Protein AF-F4PNN8-F1 (afdb_monomer)

pLDDT: mean 72.55, std 18.14, range [31.88, 98.0]

Mean predicted aligned error: 16.91 Å

Foldseek 3Di:
DDLLAPFQEAEEEEAAFAQLCRVVLVVLLVVLLQVQQVDADPDKEKEFEAEDALVVQLVVLVVVVVVVDPDDDPDPPSVVSSVLSLVLVLVLSLVVLVVVPDPDDPPDDRPGDDRGGGPDMGIHHDDDPPDYRYHYYYYYDDNPQDPVSQVSVLVSCLVSQFFYAYEYSDDDLVVSQVSLVVVVVDPPVPPDPPPRDDSVNSVVSVVSGDGQCDVVPVQSNLRYDYDHVDDDDDDPNVVSVVVSVVNSVSRNDGGDDDPCPPPVVPVVVVVVVVVLVCVLLVVLVVLLVVVVVVVLVVVCVVVVPDDDPCSVVVNVVSVVVSVVLSVVLVVVVVVVVVVVVVDDDDDDDDDSVRPPSSVVSSVVSNVVCCVPVPD

Structure (mmCIF, N/CA/C/O backbone):
data_AF-F4PNN8-F1
#
_entry.id   AF-F4PNN8-F1
#
loop_
_atom_site.group_PDB
_atom_site.id
_atom_site.type_symbol
_atom_site.label_atom_id
_atom_site.label_alt_id
_atom_site.label_comp_id
_atom_site.label_asym_id
_atom_site.label_entity_id
_atom_site.label_seq_id
_atom_site.pdbx_PDB_ins_code
_atom_site.Cartn_x
_atom_site.Cartn_y
_atom_site.Cartn_z
_atom_site.occupancy
_atom_site.B_iso_or_equiv
_atom_site.auth_seq_id
_atom_site.auth_comp_id
_atom_site.auth_asym_id
_atom_site.auth_atom_id
_atom_site.pdbx_PDB_model_num
ATOM 1 N N . MET A 1 1 ? 23.815 -5.277 -16.162 1.00 48.72 1 MET A N 1
ATOM 2 C CA . MET A 1 1 ? 22.774 -5.802 -15.256 1.00 48.72 1 MET A CA 1
ATOM 3 C C . MET A 1 1 ? 21.435 -5.271 -15.741 1.00 48.72 1 MET A C 1
ATOM 5 O O . MET A 1 1 ? 21.363 -4.081 -15.979 1.00 48.72 1 MET A O 1
ATOM 9 N N . ASN A 1 2 ? 20.450 -6.125 -16.020 1.00 60.22 2 ASN A N 1
ATOM 10 C CA . ASN A 1 2 ? 19.106 -5.723 -16.466 1.00 60.22 2 ASN A CA 1
ATOM 11 C C . ASN A 1 2 ? 18.231 -5.515 -15.215 1.00 60.22 2 ASN A C 1
ATOM 13 O O . ASN A 1 2 ? 18.410 -6.247 -14.248 1.00 60.22 2 ASN A O 1
ATOM 17 N N . ILE A 1 3 ? 17.291 -4.564 -15.220 1.00 76.06 3 ILE A N 1
ATOM 18 C CA . ILE A 1 3 ? 16.321 -4.400 -14.118 1.00 76.06 3 ILE A CA 1
ATOM 19 C C . ILE A 1 3 ? 15.413 -5.620 -13.922 1.00 76.06 3 ILE A C 1
ATOM 21 O O . ILE A 1 3 ? 14.779 -5.727 -12.882 1.00 76.06 3 ILE A O 1
ATOM 25 N N . GLY A 1 4 ? 15.338 -6.525 -14.904 1.00 81.81 4 GLY A N 1
ATOM 26 C CA . GLY A 1 4 ? 14.741 -7.857 -14.760 1.00 81.81 4 GLY A CA 1
ATOM 27 C C . GLY A 1 4 ? 13.211 -7.896 -14.681 1.00 81.81 4 GLY A C 1
ATOM 28 O O . GLY A 1 4 ? 12.644 -8.983 -14.662 1.00 81.81 4 GLY A O 1
ATOM 29 N N . LEU A 1 5 ? 12.538 -6.742 -14.687 1.00 86.19 5 LEU A N 1
ATOM 30 C CA . LEU A 1 5 ? 11.079 -6.639 -14.624 1.00 86.19 5 LEU A CA 1
ATOM 31 C C . LEU A 1 5 ? 10.423 -7.069 -15.943 1.00 86.19 5 LEU A C 1
ATOM 33 O O . LEU A 1 5 ? 10.654 -6.474 -17.001 1.00 86.19 5 LEU A O 1
ATOM 37 N N . SER A 1 6 ? 9.566 -8.082 -15.864 1.00 86.50 6 SER A N 1
ATOM 38 C CA . SER A 1 6 ? 8.791 -8.604 -16.993 1.00 86.50 6 SER A CA 1
ATOM 39 C C . SER A 1 6 ? 7.562 -7.741 -17.290 1.00 86.50 6 SER A C 1
ATOM 41 O O . SER A 1 6 ? 7.372 -7.341 -18.439 1.00 86.50 6 SER A O 1
ATOM 43 N N . HIS A 1 7 ? 6.794 -7.365 -16.264 1.00 87.50 7 HIS A N 1
ATOM 44 C CA . HIS A 1 7 ? 5.623 -6.492 -16.379 1.00 87.50 7 HIS A CA 1
ATOM 45 C C . HIS A 1 7 ? 6.020 -5.048 -16.683 1.00 87.50 7 HIS A C 1
ATOM 47 O O . HIS A 1 7 ? 7.086 -4.590 -16.258 1.00 87.50 7 HIS A O 1
ATOM 53 N N . ASP A 1 8 ? 5.198 -4.331 -17.449 1.00 88.50 8 ASP A N 1
ATOM 54 C CA . ASP A 1 8 ? 5.416 -2.910 -17.742 1.00 88.50 8 ASP A CA 1
ATOM 55 C C . ASP A 1 8 ? 5.156 -2.047 -16.506 1.00 88.50 8 ASP A C 1
ATOM 57 O O . ASP A 1 8 ? 5.970 -1.175 -16.203 1.00 88.50 8 ASP A O 1
ATOM 61 N N . SER A 1 9 ? 4.137 -2.377 -15.716 1.00 92.06 9 SER A N 1
ATOM 62 C CA . SER A 1 9 ? 3.865 -1.756 -14.421 1.00 92.06 9 SER A CA 1
ATOM 63 C C . SER A 1 9 ? 3.985 -2.741 -13.263 1.00 92.06 9 SER A C 1
ATOM 65 O O . SER A 1 9 ? 3.587 -3.902 -13.353 1.00 92.06 9 SER A O 1
ATOM 67 N N . ASN A 1 10 ? 4.552 -2.264 -12.156 1.00 95.00 10 ASN A N 1
ATOM 68 C CA . ASN A 1 10 ? 4.831 -3.056 -10.963 1.00 95.00 10 ASN A CA 1
ATOM 69 C C . ASN A 1 10 ? 4.470 -2.258 -9.707 1.00 95.00 10 ASN A C 1
ATOM 71 O O . ASN A 1 10 ? 4.835 -1.085 -9.597 1.00 95.00 10 ASN A O 1
ATOM 75 N N . VAL A 1 11 ? 3.795 -2.890 -8.747 1.00 97.38 11 VAL A N 1
ATOM 76 C CA . VAL A 1 11 ? 3.382 -2.278 -7.476 1.00 97.38 11 VAL A CA 1
ATOM 77 C C . VAL A 1 11 ? 3.983 -3.039 -6.303 1.00 97.38 11 VAL A C 1
ATOM 79 O O . VAL A 1 11 ? 3.847 -4.257 -6.197 1.00 97.38 11 VAL A O 1
ATOM 82 N N . ILE A 1 12 ? 4.608 -2.306 -5.386 1.00 98.00 12 ILE A N 1
ATOM 83 C CA . ILE A 1 12 ? 5.164 -2.834 -4.143 1.00 98.00 12 ILE A CA 1
ATOM 84 C C . ILE A 1 12 ? 4.500 -2.143 -2.955 1.00 98.00 12 ILE A C 1
ATOM 86 O O . ILE A 1 12 ? 4.507 -0.915 -2.856 1.00 98.00 12 ILE A O 1
ATOM 90 N N . LEU A 1 13 ? 3.987 -2.938 -2.016 1.00 97.88 13 LEU A N 1
ATOM 91 C CA . LEU A 1 13 ? 3.540 -2.471 -0.704 1.00 97.88 13 LEU A CA 1
ATOM 92 C C . LEU A 1 13 ? 4.648 -2.686 0.325 1.00 97.88 13 LEU A C 1
ATOM 94 O O . LEU A 1 13 ? 5.106 -3.817 0.500 1.00 97.88 13 LEU A O 1
ATOM 98 N N . LEU A 1 14 ? 5.039 -1.647 1.059 1.00 95.75 14 LEU A N 1
ATOM 99 C CA . LEU A 1 14 ? 5.895 -1.817 2.233 1.00 95.75 14 LEU A CA 1
ATOM 100 C C . LEU A 1 14 ? 5.038 -2.083 3.467 1.00 95.75 14 LEU A C 1
ATOM 102 O O . LEU A 1 14 ? 4.414 -1.181 3.993 1.00 95.75 14 LEU A O 1
ATOM 106 N N . CYS A 1 15 ? 5.007 -3.312 3.965 1.00 95.31 15 CYS A N 1
ATOM 107 C CA . CYS A 1 15 ? 4.196 -3.695 5.118 1.00 95.31 15 CYS A CA 1
ATOM 108 C C . CYS A 1 15 ? 5.056 -3.807 6.383 1.00 95.31 15 CYS A C 1
ATOM 110 O O . CYS A 1 15 ? 6.141 -4.385 6.365 1.00 95.31 15 CYS A O 1
ATOM 112 N N . GLY A 1 16 ? 4.578 -3.275 7.507 1.00 92.94 16 GLY A N 1
ATOM 113 C CA . GLY A 1 16 ? 5.251 -3.419 8.798 1.00 92.94 16 GLY A CA 1
ATOM 114 C C . GLY A 1 16 ? 4.830 -2.361 9.809 1.00 92.94 16 GLY A C 1
ATOM 115 O O . GLY A 1 16 ? 4.223 -1.348 9.456 1.00 92.94 16 GLY A O 1
ATOM 116 N N . LEU A 1 17 ? 5.190 -2.577 11.072 1.00 91.00 17 LEU A N 1
ATOM 117 C CA . LEU A 1 17 ? 4.867 -1.656 12.163 1.00 91.00 17 LEU A CA 1
ATOM 118 C C . LEU A 1 17 ? 5.481 -0.256 11.960 1.00 91.00 17 LEU A C 1
ATOM 120 O O . LEU A 1 17 ? 6.455 -0.091 11.212 1.00 91.00 17 LEU A O 1
ATOM 124 N N . PRO A 1 18 ? 4.935 0.783 12.615 1.00 89.12 18 PRO A N 1
ATOM 125 C CA . PRO A 1 18 ? 5.589 2.084 12.682 1.00 89.12 18 PRO A CA 1
ATOM 126 C C . PRO A 1 18 ? 7.043 1.945 13.144 1.00 89.12 18 PRO A C 1
ATOM 128 O O . PRO A 1 18 ? 7.358 1.112 13.985 1.00 89.12 18 PRO A O 1
ATOM 131 N N . ALA A 1 19 ? 7.936 2.744 12.557 1.00 84.88 19 ALA A N 1
ATOM 132 C CA . ALA A 1 19 ? 9.379 2.693 12.811 1.00 84.88 19 ALA A CA 1
ATOM 133 C C . ALA A 1 19 ? 10.095 1.358 12.490 1.00 84.88 19 ALA A C 1
ATOM 135 O O . ALA A 1 19 ? 11.281 1.232 12.783 1.00 84.88 19 ALA A O 1
ATOM 136 N N . SER A 1 20 ? 9.462 0.416 11.777 1.00 88.31 20 SER A N 1
ATOM 137 C CA . SER A 1 20 ? 10.106 -0.855 11.396 1.00 88.31 20 SER A CA 1
ATOM 138 C C . SER A 1 20 ? 11.272 -0.722 10.402 1.00 88.31 20 SER A C 1
ATOM 140 O O . SER A 1 20 ? 12.109 -1.623 10.309 1.00 88.31 20 SER A O 1
ATOM 142 N N . GLY A 1 21 ? 11.348 0.400 9.673 1.00 86.12 21 GLY A N 1
ATOM 143 C CA . GLY A 1 21 ? 12.401 0.688 8.688 1.00 86.12 21 GLY A CA 1
ATOM 144 C C . GLY A 1 21 ? 11.932 0.823 7.234 1.00 86.12 21 GLY A C 1
ATOM 145 O O . GLY A 1 21 ? 12.779 0.975 6.361 1.00 86.12 21 GLY A O 1
ATOM 146 N N . LYS A 1 22 ? 10.616 0.817 6.973 1.00 90.19 22 LYS A N 1
ATOM 147 C CA . LYS A 1 22 ? 10.007 0.915 5.626 1.00 90.19 22 LYS A CA 1
ATOM 148 C C . LYS A 1 22 ? 10.583 2.031 4.756 1.00 90.19 22 LYS A C 1
ATOM 150 O O . LYS A 1 22 ? 11.267 1.754 3.776 1.00 90.19 22 LYS A O 1
ATOM 155 N N . SER A 1 23 ? 10.411 3.280 5.176 1.00 87.75 23 SER A N 1
ATOM 156 C CA . SER A 1 23 ? 10.869 4.448 4.415 1.00 87.75 23 SER A CA 1
ATOM 157 C C . SER A 1 23 ? 12.382 4.446 4.179 1.00 87.75 23 SER A C 1
ATOM 159 O O . SER A 1 23 ? 12.855 4.906 3.146 1.00 87.75 23 SER A O 1
ATOM 161 N N . ASN A 1 24 ? 13.167 3.895 5.116 1.00 87.69 24 ASN A N 1
ATOM 162 C CA . ASN A 1 24 ? 14.614 3.766 4.938 1.00 87.69 24 ASN A CA 1
ATOM 163 C C . ASN A 1 24 ? 14.952 2.748 3.840 1.00 87.69 24 ASN A C 1
ATOM 165 O O . ASN A 1 24 ? 15.763 3.042 2.968 1.00 87.69 24 ASN A O 1
ATOM 169 N N . LEU A 1 25 ? 14.286 1.588 3.842 1.00 89.19 25 LEU A N 1
ATOM 170 C CA . LEU A 1 25 ? 14.440 0.574 2.800 1.00 89.19 25 LEU A CA 1
ATOM 171 C C . LEU A 1 25 ? 14.062 1.124 1.418 1.00 89.19 25 LEU A C 1
ATOM 173 O O . LEU A 1 25 ? 14.810 0.922 0.465 1.00 89.19 25 LEU A O 1
ATOM 177 N N . CYS A 1 26 ? 12.950 1.862 1.317 1.00 89.31 26 CYS A N 1
ATOM 178 C CA . CYS A 1 26 ? 12.538 2.518 0.073 1.00 89.31 26 CYS A CA 1
ATOM 179 C C . CYS A 1 26 ? 13.614 3.472 -0.456 1.00 89.31 26 CYS A C 1
ATOM 181 O O . CYS A 1 26 ? 13.977 3.393 -1.627 1.00 89.31 26 CYS A O 1
ATOM 183 N N . LYS A 1 27 ? 14.169 4.333 0.405 1.00 88.56 27 LYS A N 1
ATOM 184 C CA . LYS A 1 27 ? 15.238 5.268 0.022 1.00 88.56 27 LYS A CA 1
ATOM 185 C C . LYS A 1 27 ? 16.488 4.536 -0.456 1.00 88.56 27 LYS A C 1
ATOM 187 O O . LYS A 1 27 ? 16.978 4.828 -1.543 1.00 88.56 27 LYS A O 1
ATOM 192 N N . THR A 1 28 ? 16.951 3.535 0.295 1.00 89.62 28 THR A N 1
ATOM 193 C CA . THR A 1 28 ? 18.106 2.713 -0.101 1.00 89.62 28 THR A CA 1
ATOM 194 C C . THR A 1 28 ? 17.871 2.005 -1.437 1.00 89.62 28 THR A C 1
ATOM 196 O O . THR A 1 28 ? 18.777 1.953 -2.269 1.00 89.62 28 THR A O 1
ATOM 199 N N . LEU A 1 29 ? 16.658 1.502 -1.677 1.00 89.75 29 LEU A N 1
ATOM 200 C CA . LEU A 1 29 ? 16.310 0.856 -2.938 1.00 89.75 29 LEU A CA 1
ATOM 201 C C . LEU A 1 29 ? 16.327 1.846 -4.109 1.00 89.75 29 LEU A C 1
ATOM 203 O O . LEU A 1 29 ? 16.922 1.565 -5.146 1.00 89.75 29 LEU A O 1
ATOM 207 N N . ILE A 1 30 ? 15.723 3.022 -3.941 1.00 90.25 30 ILE A N 1
ATOM 208 C CA . ILE A 1 30 ? 15.711 4.071 -4.968 1.00 90.25 30 ILE A CA 1
ATOM 209 C C . ILE A 1 30 ? 17.138 4.543 -5.283 1.00 90.25 30 ILE A C 1
ATOM 211 O O . ILE A 1 30 ? 17.489 4.707 -6.453 1.00 90.25 30 ILE A O 1
ATOM 215 N N . GLU A 1 31 ? 17.983 4.725 -4.267 1.00 89.19 31 GLU A N 1
ATOM 216 C CA . GLU A 1 31 ? 19.398 5.067 -4.445 1.00 89.19 31 GLU A CA 1
ATOM 217 C C . GLU A 1 31 ? 20.159 3.986 -5.217 1.00 89.19 31 GLU A C 1
ATOM 219 O O . GLU A 1 31 ? 20.949 4.307 -6.106 1.00 89.19 31 GLU A O 1
ATOM 224 N N . TYR A 1 32 ? 19.923 2.711 -4.899 1.00 88.12 32 TYR A N 1
ATOM 225 C CA . TYR A 1 32 ? 20.511 1.586 -5.622 1.00 88.12 32 TYR A CA 1
ATOM 226 C C . TYR A 1 32 ? 20.089 1.587 -7.098 1.00 88.12 32 TYR A C 1
ATOM 228 O O . TYR A 1 32 ? 20.950 1.579 -7.978 1.00 88.12 32 TYR A O 1
ATOM 236 N N . LEU A 1 33 ? 18.788 1.708 -7.381 1.00 87.50 33 LEU A N 1
ATOM 237 C CA . LEU A 1 33 ? 18.265 1.768 -8.750 1.00 87.50 33 LEU A CA 1
ATOM 238 C C . LEU A 1 33 ? 18.829 2.961 -9.531 1.00 87.50 33 LEU A C 1
ATOM 240 O O . LEU A 1 33 ? 19.159 2.836 -10.708 1.00 87.50 33 LEU A O 1
ATOM 244 N N . THR A 1 34 ? 18.999 4.106 -8.871 1.00 86.31 34 THR A N 1
ATOM 245 C CA . THR A 1 34 ? 19.588 5.308 -9.484 1.00 86.31 34 THR A CA 1
ATOM 246 C C . THR A 1 34 ? 21.075 5.115 -9.787 1.00 86.31 34 THR A C 1
ATOM 248 O O . THR A 1 34 ? 21.585 5.658 -10.758 1.00 86.31 34 THR A O 1
ATOM 251 N N . LYS A 1 35 ? 21.799 4.305 -9.008 1.00 84.75 35 LYS A N 1
ATOM 252 C CA . LYS A 1 35 ? 23.199 3.962 -9.312 1.00 84.75 35 LYS A CA 1
ATOM 253 C C . LYS A 1 35 ? 23.318 2.997 -10.494 1.00 84.75 35 LYS A C 1
ATOM 255 O O . LYS A 1 35 ? 24.315 3.057 -11.213 1.00 84.75 35 LYS A O 1
ATOM 260 N N . LEU A 1 36 ? 22.307 2.159 -10.742 1.00 77.94 36 LEU A N 1
ATOM 261 C CA . LEU A 1 36 ? 22.303 1.233 -11.880 1.00 77.94 36 LEU A CA 1
ATOM 262 C C . LEU A 1 36 ? 22.310 1.948 -13.242 1.00 77.94 36 LEU A C 1
ATOM 264 O O . LEU A 1 36 ? 22.869 1.395 -14.191 1.00 77.94 36 LEU A O 1
ATOM 268 N N . SER A 1 37 ? 21.785 3.177 -13.361 1.00 68.00 37 SER A N 1
ATOM 269 C CA . SER A 1 37 ? 21.857 3.939 -14.625 1.00 68.00 37 SER A CA 1
ATOM 270 C C . SER A 1 37 ? 23.274 4.301 -15.053 1.00 68.00 37 SER A C 1
ATOM 272 O O . SER A 1 37 ? 23.510 4.558 -16.229 1.00 68.00 37 SER A O 1
ATOM 274 N N . SER A 1 38 ? 24.232 4.294 -14.126 1.00 61.56 38 SER A N 1
ATOM 275 C CA . SER A 1 38 ? 25.637 4.589 -14.422 1.00 61.56 38 SER A CA 1
ATOM 276 C C . SER A 1 38 ? 26.380 3.405 -15.050 1.00 61.56 38 SER A C 1
ATOM 278 O O . SER A 1 38 ? 27.531 3.554 -15.456 1.00 61.56 38 SER A O 1
ATOM 280 N N . THR A 1 39 ? 25.751 2.225 -15.133 1.00 62.00 39 THR A N 1
ATOM 281 C CA . THR A 1 39 ? 26.348 1.041 -15.767 1.00 62.00 39 THR A CA 1
ATOM 282 C C . THR A 1 39 ? 25.870 0.887 -17.215 1.00 62.00 39 THR A C 1
ATOM 284 O O . THR A 1 39 ? 24.665 0.939 -17.465 1.00 62.00 39 THR A O 1
ATOM 287 N N . PRO A 1 40 ? 26.778 0.671 -18.189 1.00 56.53 40 PRO A N 1
ATOM 288 C CA . PRO A 1 40 ? 26.384 0.485 -19.578 1.00 56.53 40 PRO A CA 1
ATOM 289 C C . PRO A 1 40 ? 25.515 -0.772 -19.724 1.00 56.53 40 PRO A C 1
ATOM 291 O O . PRO A 1 40 ? 25.940 -1.880 -19.392 1.00 56.53 40 PRO A O 1
ATOM 294 N N . GLN A 1 41 ? 24.293 -0.598 -20.228 1.00 61.31 41 GLN A N 1
ATOM 295 C CA . GLN A 1 41 ? 23.385 -1.691 -20.581 1.00 61.31 41 GLN A CA 1
ATOM 296 C C . GLN A 1 41 ? 23.190 -1.748 -22.097 1.00 61.31 41 GLN A C 1
ATOM 298 O O . GLN A 1 41 ? 23.181 -0.721 -22.775 1.00 61.31 41 GLN A O 1
ATOM 303 N N . SER A 1 42 ? 23.010 -2.963 -22.616 1.00 56.12 42 SER A N 1
ATOM 304 C CA . SER A 1 42 ? 22.838 -3.247 -24.044 1.00 56.12 42 SER A CA 1
ATOM 305 C C . SER A 1 42 ? 21.471 -2.843 -24.602 1.00 56.12 42 SER A C 1
ATOM 307 O O . SER A 1 42 ? 21.312 -2.788 -25.814 1.00 56.12 42 SER A O 1
ATOM 309 N N . THR A 1 43 ? 20.475 -2.589 -23.747 1.00 63.28 43 THR A N 1
ATOM 310 C CA . THR A 1 43 ? 19.099 -2.273 -24.161 1.00 63.28 43 THR A CA 1
ATOM 311 C C . THR A 1 43 ? 18.622 -1.011 -23.451 1.00 63.28 43 THR A C 1
ATOM 313 O O . THR A 1 43 ? 18.762 -0.919 -22.233 1.00 63.28 43 THR A O 1
ATOM 316 N N . TYR A 1 44 ? 18.061 -0.055 -24.199 1.00 71.81 44 TYR A N 1
ATOM 317 C CA . TYR A 1 44 ? 17.468 1.152 -23.621 1.00 71.81 44 TYR A CA 1
ATOM 318 C C . TYR A 1 44 ? 16.161 0.831 -22.892 1.00 71.81 44 TYR A C 1
ATOM 320 O O . TYR A 1 44 ? 15.240 0.270 -23.488 1.00 71.81 44 TYR A O 1
ATOM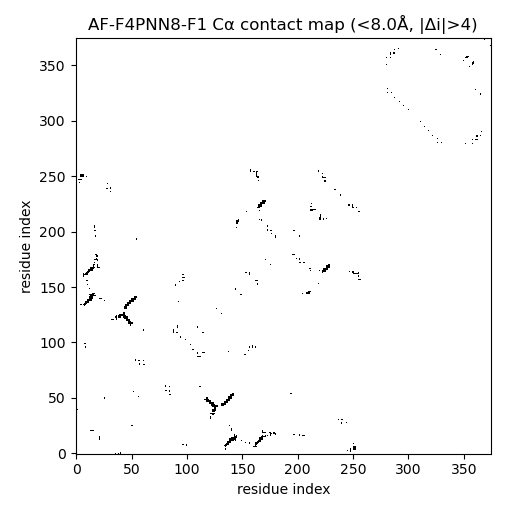 328 N N . CYS A 1 45 ? 16.052 1.230 -21.629 1.00 79.38 45 CYS A N 1
ATOM 329 C CA . CYS A 1 45 ? 14.819 1.158 -20.857 1.00 79.38 45 CYS A CA 1
ATOM 330 C C . CYS A 1 45 ? 14.668 2.412 -19.991 1.00 79.38 45 CYS A C 1
ATOM 332 O O . CYS A 1 45 ? 15.577 2.783 -19.249 1.00 79.38 45 CYS A O 1
ATOM 334 N N . ARG A 1 46 ? 13.501 3.053 -20.044 1.00 85.75 46 ARG A N 1
ATOM 335 C CA . ARG A 1 46 ? 13.124 4.109 -19.097 1.00 85.75 46 ARG A CA 1
ATOM 336 C C . ARG A 1 46 ? 12.393 3.467 -17.923 1.00 85.75 46 ARG A C 1
ATOM 338 O O . ARG A 1 46 ? 11.439 2.736 -18.151 1.00 85.75 46 ARG A O 1
ATOM 345 N N . LEU A 1 47 ? 12.808 3.734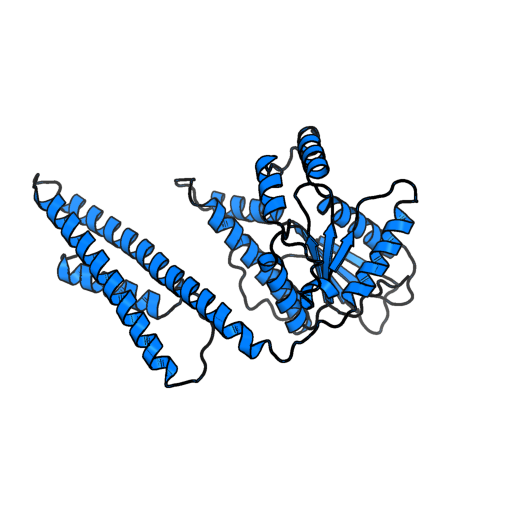 -16.692 1.00 88.69 47 LEU A N 1
ATOM 346 C CA . LEU A 1 47 ? 12.110 3.304 -15.480 1.00 88.69 47 LEU A CA 1
ATOM 347 C C . LEU A 1 47 ? 11.579 4.533 -14.740 1.00 88.69 47 LEU A C 1
ATOM 349 O O . LEU A 1 47 ? 12.357 5.320 -14.205 1.00 88.69 47 LEU A O 1
ATOM 353 N N . ASP A 1 48 ? 10.262 4.689 -14.703 1.00 91.31 48 ASP A N 1
ATOM 354 C CA . ASP A 1 48 ? 9.593 5.711 -13.902 1.00 91.31 48 ASP A CA 1
ATOM 355 C C . ASP A 1 48 ? 9.221 5.125 -12.531 1.00 91.31 48 ASP A C 1
ATOM 357 O O . ASP A 1 48 ? 8.582 4.074 -12.441 1.00 91.31 48 ASP A O 1
ATOM 361 N N . ILE A 1 49 ? 9.640 5.793 -11.457 1.00 93.06 49 ILE A N 1
ATOM 362 C CA . ILE A 1 49 ? 9.425 5.367 -10.073 1.00 93.06 49 ILE A CA 1
ATOM 363 C C . ILE A 1 49 ? 8.496 6.362 -9.384 1.00 93.06 49 ILE A C 1
ATOM 365 O O . ILE A 1 49 ? 8.825 7.541 -9.266 1.00 93.06 49 ILE A O 1
ATOM 369 N N . TRP A 1 50 ? 7.374 5.874 -8.863 1.00 94.75 50 TRP A N 1
ATOM 370 C CA . TRP A 1 50 ? 6.486 6.606 -7.964 1.00 94.75 50 TRP A CA 1
ATOM 371 C C . TRP A 1 50 ? 6.728 6.119 -6.544 1.00 94.75 50 TRP A C 1
ATOM 373 O O . TRP A 1 50 ? 6.452 4.964 -6.236 1.00 94.75 50 TRP A O 1
ATOM 383 N N . TYR A 1 51 ? 7.231 6.989 -5.677 1.00 95.19 51 TYR A N 1
ATOM 384 C CA . TYR A 1 51 ? 7.346 6.721 -4.250 1.00 95.19 51 TYR A CA 1
ATOM 385 C C . TYR A 1 51 ? 6.283 7.528 -3.507 1.00 95.19 51 TYR A C 1
ATOM 387 O O . TYR A 1 51 ? 6.351 8.756 -3.454 1.00 95.19 51 TYR A O 1
ATOM 395 N N . LEU A 1 52 ? 5.271 6.830 -2.991 1.00 93.50 52 LEU A N 1
ATOM 396 C CA . LEU A 1 52 ? 4.087 7.428 -2.384 1.00 93.50 52 LEU A CA 1
ATOM 397 C C . LEU A 1 52 ? 4.088 7.161 -0.875 1.00 93.50 52 LEU A C 1
ATOM 399 O O . LEU A 1 52 ? 3.709 6.080 -0.419 1.00 93.50 52 LEU A O 1
ATOM 403 N N . GLU A 1 53 ? 4.507 8.166 -0.107 1.00 90.81 53 GLU A N 1
ATOM 404 C CA . GLU A 1 53 ? 4.425 8.172 1.356 1.00 90.81 53 GLU A CA 1
ATOM 405 C C . GLU A 1 53 ? 3.038 8.647 1.802 1.00 90.81 53 GLU A C 1
ATOM 407 O O . GLU A 1 53 ? 2.675 9.810 1.602 1.00 90.81 53 GLU A O 1
ATOM 412 N N . PHE A 1 54 ? 2.258 7.769 2.433 1.00 88.88 54 PHE A N 1
ATOM 413 C CA . PHE A 1 54 ? 0.866 8.077 2.783 1.00 88.88 54 PHE A CA 1
ATOM 414 C C . PHE A 1 54 ? 0.763 9.230 3.782 1.00 88.88 54 PHE A C 1
ATOM 416 O O . PHE A 1 54 ? -0.116 10.078 3.640 1.00 88.88 54 PHE A O 1
ATOM 423 N N . ASP A 1 55 ? 1.674 9.292 4.755 1.00 82.81 55 ASP A N 1
ATOM 424 C CA . ASP A 1 55 ? 1.710 10.361 5.758 1.00 82.81 55 ASP A CA 1
ATOM 425 C C . ASP A 1 55 ? 1.956 11.735 5.111 1.00 82.81 55 ASP A C 1
ATOM 427 O O . ASP A 1 55 ? 1.289 12.716 5.446 1.00 82.81 55 ASP A O 1
ATOM 431 N N . SER A 1 56 ? 2.877 11.803 4.144 1.00 84.50 56 SER A N 1
ATOM 432 C CA . SER A 1 56 ? 3.202 13.027 3.402 1.00 84.50 56 SER A CA 1
ATOM 433 C C . SER A 1 56 ? 2.017 13.482 2.546 1.00 84.50 56 SER A C 1
ATOM 435 O O . SER A 1 56 ? 1.609 14.642 2.624 1.00 84.50 56 SER A O 1
ATOM 437 N N . ILE A 1 57 ? 1.393 12.551 1.817 1.00 84.25 57 ILE A N 1
ATOM 438 C CA . ILE A 1 57 ? 0.212 12.819 0.982 1.00 84.25 57 ILE A CA 1
ATOM 439 C C . ILE A 1 57 ? -0.978 13.260 1.844 1.00 84.25 57 ILE A C 1
ATOM 441 O O . ILE A 1 57 ? -1.694 14.197 1.500 1.00 84.25 57 ILE A O 1
ATOM 445 N N . TYR A 1 58 ? -1.201 12.623 2.993 1.00 82.06 58 TYR A N 1
ATOM 446 C CA . TYR A 1 58 ? -2.267 13.014 3.912 1.00 82.06 58 TYR A CA 1
ATOM 447 C C . TYR A 1 58 ? -2.084 14.433 4.448 1.00 82.06 58 TYR A C 1
ATOM 449 O O . TYR A 1 58 ? -3.049 15.198 4.494 1.00 82.06 58 TYR A O 1
ATOM 457 N N . ASN A 1 59 ? -0.860 14.796 4.832 1.00 79.25 59 ASN A N 1
ATOM 458 C CA . ASN A 1 59 ? -0.563 16.146 5.298 1.00 79.25 59 ASN A CA 1
ATOM 459 C C . ASN A 1 59 ? -0.776 17.188 4.192 1.00 79.25 59 ASN A C 1
ATOM 461 O O . ASN A 1 59 ? -1.280 18.274 4.484 1.00 79.25 59 ASN A O 1
ATOM 465 N N . GLU A 1 60 ? -0.464 16.856 2.938 1.00 76.88 60 GLU A N 1
ATOM 466 C CA . GLU A 1 60 ? -0.763 17.707 1.782 1.00 76.88 60 GLU A CA 1
ATOM 467 C C . GLU A 1 60 ? -2.276 17.906 1.622 1.00 76.88 60 GLU A C 1
ATOM 469 O O . GLU A 1 60 ? -2.741 19.043 1.642 1.00 76.88 60 GLU A O 1
ATOM 474 N N . VAL A 1 61 ? -3.060 16.818 1.598 1.00 73.12 61 VAL A N 1
ATOM 475 C CA . VAL A 1 61 ? -4.535 16.878 1.522 1.00 73.12 61 VAL A CA 1
ATOM 476 C C . VAL A 1 61 ? -5.114 17.733 2.641 1.00 73.12 61 VAL A C 1
ATOM 478 O O . VAL A 1 61 ? -5.957 18.598 2.395 1.00 73.12 61 VAL A O 1
ATOM 481 N N . LYS A 1 62 ? -4.660 17.490 3.873 1.00 71.56 62 LYS A N 1
ATOM 482 C CA . LYS A 1 62 ? -5.121 18.219 5.049 1.00 71.56 62 LYS A CA 1
ATOM 483 C C . LYS A 1 62 ? -4.807 19.710 4.923 1.00 71.56 62 LYS A C 1
ATOM 485 O O . LYS A 1 62 ? -5.694 20.530 5.122 1.00 71.56 62 LYS A O 1
ATOM 490 N N . THR A 1 63 ? -3.587 20.061 4.521 1.00 70.31 63 THR A N 1
ATOM 491 C CA . THR A 1 63 ? -3.169 21.461 4.351 1.00 70.31 63 THR A CA 1
ATOM 492 C C . THR A 1 63 ? -3.966 22.157 3.246 1.00 70.31 63 THR A C 1
ATOM 494 O O . THR A 1 63 ? -4.452 23.267 3.447 1.00 70.31 63 THR A O 1
ATOM 497 N N . THR A 1 64 ? -4.160 21.511 2.093 1.00 64.44 64 THR A N 1
ATOM 498 C CA . THR A 1 64 ? -4.922 22.078 0.970 1.00 64.44 64 THR A CA 1
ATOM 499 C C . THR A 1 64 ? -6.391 22.318 1.325 1.00 64.44 64 THR A C 1
ATOM 501 O O . THR A 1 64 ? -6.968 23.309 0.877 1.00 64.44 64 THR A O 1
ATOM 504 N N . GLN A 1 65 ? -7.001 21.449 2.137 1.00 63.12 65 GLN A N 1
ATOM 505 C CA . GLN A 1 65 ? -8.403 21.594 2.542 1.00 63.12 65 GLN A CA 1
ATOM 506 C C . GLN A 1 65 ? -8.597 22.538 3.734 1.00 63.12 65 GLN A C 1
ATOM 508 O O . GLN A 1 65 ? -9.538 23.326 3.703 1.00 63.12 65 GLN A O 1
ATOM 513 N N . ASP A 1 66 ? -7.686 22.555 4.711 1.00 56.44 66 ASP A N 1
ATOM 514 C CA . ASP A 1 66 ? -7.733 23.498 5.839 1.00 56.44 66 ASP A CA 1
ATOM 515 C C . ASP A 1 66 ? -7.558 24.960 5.364 1.00 56.44 66 ASP A C 1
ATOM 517 O O . ASP A 1 66 ? -8.163 25.870 5.927 1.00 56.44 66 ASP A O 1
ATOM 521 N N . ILE A 1 67 ? -6.811 25.201 4.275 1.00 51.47 67 ILE A N 1
ATOM 522 C CA . ILE A 1 67 ? -6.736 26.522 3.615 1.00 51.47 67 ILE A CA 1
ATOM 523 C C . ILE A 1 67 ? -8.083 26.916 2.977 1.00 51.47 67 ILE A C 1
ATOM 525 O O . ILE A 1 67 ? -8.409 28.101 2.900 1.00 51.47 67 ILE A O 1
ATOM 529 N N . ALA A 1 68 ? -8.875 25.942 2.523 1.00 47.31 68 ALA A N 1
ATOM 530 C CA . ALA A 1 68 ? -10.169 26.173 1.882 1.00 47.31 68 ALA A CA 1
ATOM 531 C C . ALA A 1 68 ? -11.336 26.300 2.882 1.00 47.31 68 ALA A C 1
ATOM 533 O O . ALA A 1 68 ? -12.381 26.844 2.524 1.00 47.31 68 ALA A O 1
ATOM 534 N N . SER A 1 69 ? -11.174 25.830 4.123 1.00 45.41 69 SER A N 1
ATOM 535 C CA . SER A 1 69 ? -12.194 25.879 5.177 1.00 45.41 69 SER A CA 1
ATOM 536 C C . SER A 1 69 ? -11.701 26.629 6.417 1.00 45.41 69 SER A C 1
ATOM 538 O O . SER A 1 69 ? -11.352 26.032 7.434 1.00 45.41 69 SER A O 1
ATOM 540 N N . VAL A 1 70 ? -11.733 27.961 6.358 1.00 39.34 70 VAL A N 1
ATOM 541 C CA . VAL A 1 70 ? -11.702 28.812 7.556 1.00 39.34 70 VAL A CA 1
ATOM 542 C C . VAL A 1 70 ? -13.110 28.814 8.160 1.00 39.34 70 VAL A C 1
ATOM 544 O O . VAL A 1 70 ? -13.869 29.731 7.888 1.00 39.34 70 VAL A O 1
ATOM 547 N N . ASP A 1 71 ? -13.501 27.741 8.858 1.00 33.09 71 ASP A N 1
ATOM 548 C CA . ASP A 1 71 ? -14.429 27.782 10.007 1.00 33.09 71 ASP A CA 1
ATOM 549 C C . ASP A 1 71 ? -14.767 26.377 10.565 1.00 33.09 71 ASP A C 1
ATOM 551 O O . ASP A 1 71 ? -15.355 25.533 9.894 1.00 33.09 71 ASP A O 1
ATOM 555 N N . GLN A 1 72 ? -14.446 26.225 11.857 1.00 37.47 72 GLN A N 1
ATOM 556 C CA . GLN A 1 72 ? -15.061 25.408 12.921 1.00 37.47 72 GLN A CA 1
ATOM 557 C C . GLN A 1 72 ? -14.936 23.861 12.999 1.00 37.47 72 GLN A C 1
ATOM 559 O O . GLN A 1 72 ? -15.241 23.095 12.092 1.00 37.47 72 GLN A O 1
ATOM 564 N N . ASP A 1 73 ? -14.595 23.463 14.238 1.00 34.69 73 ASP A N 1
ATOM 565 C CA . ASP A 1 73 ? -14.877 22.233 14.997 1.00 34.69 73 ASP A CA 1
ATOM 566 C C . ASP A 1 73 ? -14.184 20.901 14.634 1.00 34.69 73 ASP A C 1
ATOM 568 O O . ASP A 1 73 ? -14.696 19.991 13.978 1.00 34.69 73 ASP A O 1
ATOM 572 N N . THR A 1 74 ? -12.998 20.743 15.227 1.00 44.28 74 THR A N 1
ATOM 573 C CA . THR A 1 74 ? -12.106 19.578 15.221 1.00 44.28 74 THR A CA 1
ATOM 574 C C . THR A 1 74 ? -12.406 18.601 16.362 1.00 44.28 74 THR A C 1
ATOM 576 O O . THR A 1 74 ? -11.902 18.723 17.475 1.00 44.28 74 THR A O 1
ATOM 579 N N . SER A 1 75 ? -13.188 17.559 16.087 1.00 39.16 75 SER A N 1
ATOM 580 C CA . SER A 1 75 ? -13.109 16.301 16.868 1.00 39.16 75 SER A CA 1
ATOM 581 C C . SER A 1 75 ? -13.662 15.059 16.153 1.00 39.16 75 SER A C 1
ATOM 583 O O . SER A 1 75 ? -13.397 13.944 16.594 1.00 39.16 75 SER A O 1
ATOM 585 N N . GLY A 1 76 ? -14.338 15.211 15.004 1.00 41.62 76 GLY A N 1
ATOM 586 C CA . GLY A 1 76 ? -14.824 14.094 14.173 1.00 41.62 76 GLY A CA 1
ATOM 587 C C . GLY A 1 76 ? -14.181 13.944 12.782 1.00 41.62 76 GLY A C 1
ATOM 588 O O . GLY A 1 76 ? -14.524 13.009 12.062 1.00 41.62 76 GLY A O 1
ATOM 589 N N . SER A 1 77 ? -13.276 14.841 12.372 1.00 51.31 77 SER A N 1
ATOM 590 C CA . SER A 1 77 ? -12.853 14.994 10.965 1.00 51.31 77 SER A CA 1
ATOM 591 C C . SER A 1 77 ? -11.651 14.135 10.532 1.00 51.31 77 SER A C 1
ATOM 593 O O . SER A 1 77 ? -11.594 13.694 9.384 1.00 51.31 77 SER A O 1
ATOM 595 N N . THR A 1 78 ? -10.721 13.817 11.439 1.00 48.62 78 THR A N 1
ATOM 596 C CA . THR A 1 78 ? -9.436 13.153 11.123 1.00 48.62 78 THR A CA 1
ATOM 597 C C . THR A 1 78 ? -9.603 11.778 10.458 1.00 48.62 78 THR A C 1
ATOM 599 O O . THR A 1 78 ? -8.915 11.454 9.491 1.00 48.62 78 THR A O 1
ATOM 602 N N . THR A 1 79 ? -10.559 10.971 10.930 1.00 52.44 79 THR A N 1
ATOM 603 C CA . THR A 1 79 ? -10.812 9.615 10.404 1.00 52.44 79 THR A CA 1
ATOM 604 C C . THR A 1 79 ? -11.379 9.640 8.982 1.00 52.44 79 THR A C 1
ATOM 606 O O . THR A 1 79 ? -11.145 8.716 8.201 1.00 52.44 79 THR A O 1
ATOM 609 N N . THR A 1 80 ? -12.122 10.691 8.633 1.00 63.12 80 THR A N 1
ATOM 610 C CA . THR A 1 80 ? -12.748 10.843 7.314 1.00 63.12 80 THR A CA 1
ATOM 611 C C . THR A 1 80 ? -11.713 11.245 6.271 1.00 63.12 80 THR A C 1
ATOM 613 O O . THR A 1 80 ? -11.657 10.618 5.214 1.00 63.12 80 THR A O 1
ATOM 616 N N . TYR A 1 81 ? -10.833 12.199 6.593 1.00 67.94 81 TYR A N 1
ATOM 617 C CA . TYR A 1 81 ? -9.766 12.622 5.684 1.00 67.94 81 TYR A CA 1
ATOM 618 C C . TYR A 1 81 ? -8.803 11.485 5.362 1.00 67.94 81 TYR A C 1
ATOM 620 O O . TYR A 1 81 ? -8.536 11.234 4.195 1.00 67.94 81 TYR A O 1
ATOM 628 N N . TRP A 1 82 ? -8.368 10.720 6.365 1.00 69.06 82 TRP A N 1
ATOM 629 C CA . TRP A 1 82 ? -7.448 9.604 6.136 1.00 69.06 82 TRP A CA 1
ATOM 630 C C . TRP A 1 82 ? -8.049 8.523 5.220 1.00 69.06 82 TRP A C 1
ATOM 632 O O . TRP A 1 82 ? -7.373 7.992 4.337 1.00 69.06 82 TRP A O 1
ATOM 642 N N . LYS A 1 83 ? -9.349 8.225 5.369 1.00 70.38 83 LYS A N 1
ATOM 643 C CA . LYS A 1 83 ? -10.070 7.318 4.458 1.00 70.38 83 LYS A CA 1
ATOM 644 C C . LYS A 1 83 ? -10.148 7.878 3.036 1.00 70.38 83 LYS A C 1
ATOM 646 O O . LYS A 1 83 ? -9.935 7.130 2.085 1.00 70.38 83 LYS A O 1
ATOM 651 N N . MET A 1 84 ? -10.428 9.173 2.892 1.00 72.12 84 MET A N 1
ATOM 652 C CA . MET A 1 84 ? -10.470 9.844 1.589 1.00 72.12 84 MET A CA 1
ATOM 653 C C . MET A 1 84 ? -9.099 9.846 0.910 1.00 72.12 84 MET A C 1
ATOM 655 O O . MET A 1 84 ? -9.015 9.487 -0.259 1.00 72.12 84 MET A O 1
ATOM 659 N N . THR A 1 85 ? -8.027 10.158 1.643 1.00 78.81 85 THR A N 1
ATOM 660 C CA . THR A 1 85 ? -6.650 10.116 1.136 1.00 78.81 85 THR A CA 1
ATOM 661 C C . THR A 1 85 ? -6.277 8.721 0.646 1.00 78.81 85 THR A C 1
ATOM 663 O O . THR A 1 85 ? -5.745 8.580 -0.449 1.00 78.81 85 THR A O 1
ATOM 666 N N . ARG A 1 86 ? -6.601 7.666 1.405 1.00 82.81 86 ARG A N 1
ATOM 667 C CA . ARG A 1 86 ? -6.343 6.289 0.956 1.00 82.81 86 ARG A CA 1
ATOM 668 C C . ARG A 1 86 ? -7.092 5.945 -0.327 1.00 82.81 86 ARG A C 1
ATOM 670 O O . ARG A 1 86 ? -6.505 5.350 -1.226 1.00 82.81 86 ARG A O 1
ATOM 677 N N . GLN A 1 87 ? -8.365 6.327 -0.424 1.00 81.25 87 GLN A N 1
ATOM 678 C CA . GLN A 1 87 ? -9.147 6.091 -1.636 1.00 81.25 87 GLN A CA 1
ATOM 679 C C . GLN A 1 87 ? -8.580 6.858 -2.835 1.00 81.25 87 GLN A C 1
ATOM 681 O O . GLN A 1 87 ? -8.511 6.316 -3.935 1.00 81.25 87 GLN A O 1
ATOM 686 N N . GLU A 1 88 ? -8.142 8.095 -2.616 1.00 81.38 88 GLU A N 1
ATOM 687 C CA . GLU A 1 88 ? -7.480 8.914 -3.626 1.00 81.38 88 GLU A CA 1
ATOM 688 C C . GLU A 1 88 ? -6.198 8.236 -4.131 1.00 81.38 88 GLU A C 1
ATOM 690 O O . GLU A 1 88 ? -6.041 8.060 -5.336 1.00 81.38 88 GLU A O 1
ATOM 695 N N . ILE A 1 89 ? -5.341 7.739 -3.232 1.00 89.00 89 ILE A N 1
ATOM 696 C CA . ILE A 1 89 ? -4.129 6.998 -3.614 1.00 89.00 89 ILE A CA 1
ATOM 697 C C . ILE A 1 89 ? -4.476 5.763 -4.451 1.00 89.00 89 ILE A C 1
ATOM 699 O O . ILE A 1 89 ? -3.845 5.531 -5.478 1.00 89.00 89 ILE A O 1
ATOM 703 N N . ILE A 1 90 ? -5.486 4.984 -4.055 1.00 88.12 90 ILE A N 1
ATOM 704 C CA . ILE A 1 90 ? -5.939 3.812 -4.822 1.00 88.12 90 ILE A CA 1
ATOM 705 C C . ILE A 1 90 ? -6.357 4.216 -6.244 1.00 88.12 90 ILE A C 1
ATOM 707 O O . ILE A 1 90 ? -5.912 3.593 -7.208 1.00 88.12 90 ILE A O 1
ATOM 711 N N . ASN A 1 91 ? -7.164 5.272 -6.382 1.00 83.00 91 ASN A N 1
ATOM 712 C CA . ASN A 1 91 ? -7.634 5.756 -7.682 1.00 83.00 91 ASN A CA 1
ATOM 713 C C . ASN A 1 91 ? -6.466 6.219 -8.568 1.00 83.00 91 ASN A C 1
ATOM 715 O O . ASN A 1 91 ? -6.432 5.921 -9.763 1.00 83.00 91 ASN A O 1
ATOM 719 N N . GLN A 1 92 ? -5.490 6.921 -7.988 1.00 85.75 92 GLN A N 1
ATOM 720 C CA . GLN A 1 92 ? -4.316 7.380 -8.725 1.00 85.75 92 GLN A CA 1
ATOM 721 C C . GLN A 1 92 ? -3.405 6.227 -9.136 1.00 85.75 92 GLN A C 1
ATOM 723 O O . GLN A 1 92 ? -2.973 6.190 -10.284 1.00 85.75 92 GLN A O 1
ATOM 728 N N . VAL A 1 93 ? -3.171 5.246 -8.260 1.00 90.56 93 VAL A N 1
ATOM 729 C CA . VAL A 1 93 ? -2.436 4.021 -8.616 1.00 90.56 93 VAL A CA 1
ATOM 730 C C . VAL A 1 93 ? -3.131 3.316 -9.775 1.00 90.56 93 VAL A C 1
ATOM 732 O O . VAL A 1 93 ? -2.484 3.007 -10.771 1.00 90.56 93 VAL A O 1
ATOM 735 N N . GLN A 1 94 ? -4.451 3.146 -9.704 1.00 88.06 94 GLN A N 1
ATOM 736 C CA . GLN A 1 94 ? -5.231 2.567 -10.794 1.00 88.06 94 GLN A CA 1
ATOM 737 C C . GLN A 1 94 ? -5.073 3.357 -12.102 1.00 88.06 94 GLN A C 1
ATOM 739 O O . GLN A 1 94 ? -4.913 2.757 -13.163 1.00 88.06 94 GLN A O 1
ATOM 744 N N . SER A 1 95 ? -5.068 4.691 -12.042 1.00 83.75 95 SER A N 1
ATOM 745 C CA . SER A 1 95 ? -4.823 5.537 -13.214 1.00 83.75 95 SER A CA 1
ATOM 746 C C . SER A 1 95 ? -3.411 5.360 -13.779 1.00 83.75 95 SER A C 1
ATOM 748 O O . SER A 1 95 ? -3.253 5.300 -14.997 1.00 83.75 95 SER A O 1
ATOM 750 N N . ILE A 1 96 ? -2.390 5.257 -12.921 1.00 87.00 96 ILE A N 1
ATOM 751 C CA . ILE A 1 96 ? -0.998 5.037 -13.342 1.00 87.00 96 ILE A CA 1
ATOM 752 C C . ILE A 1 96 ? -0.861 3.680 -14.044 1.00 87.00 96 ILE A C 1
ATOM 754 O O . ILE A 1 96 ? -0.145 3.596 -15.041 1.00 87.00 96 ILE A O 1
ATOM 758 N N . LEU A 1 97 ? -1.560 2.639 -13.577 1.00 87.12 97 LEU A N 1
ATOM 759 C CA . LEU A 1 97 ? -1.577 1.334 -14.247 1.00 87.12 97 LEU A CA 1
ATOM 760 C C . LEU A 1 97 ? -2.358 1.387 -15.570 1.00 87.12 97 LEU A C 1
ATOM 762 O O . LEU A 1 97 ? -1.851 0.955 -16.601 1.00 87.12 97 LEU A O 1
ATOM 766 N N . LYS A 1 98 ? -3.549 2.004 -15.584 1.00 80.06 98 LYS A N 1
ATOM 767 C CA . LYS A 1 98 ? -4.404 2.114 -16.782 1.00 80.06 98 LYS A CA 1
ATOM 768 C C . LYS A 1 98 ? -3.724 2.837 -17.947 1.00 80.06 98 LYS A C 1
ATOM 770 O O . LYS A 1 98 ? -3.955 2.479 -19.102 1.00 80.06 98 LYS A O 1
ATOM 775 N N . ASN A 1 99 ? -2.851 3.804 -17.660 1.00 67.00 99 ASN A N 1
ATOM 776 C CA . ASN A 1 99 ? -2.051 4.512 -18.666 1.00 67.00 99 ASN A CA 1
ATOM 777 C C . ASN A 1 99 ? -1.085 3.588 -19.447 1.00 67.00 99 ASN A C 1
ATOM 779 O O . ASN A 1 99 ? -0.287 4.066 -20.249 1.00 67.00 99 ASN A O 1
ATOM 783 N N . G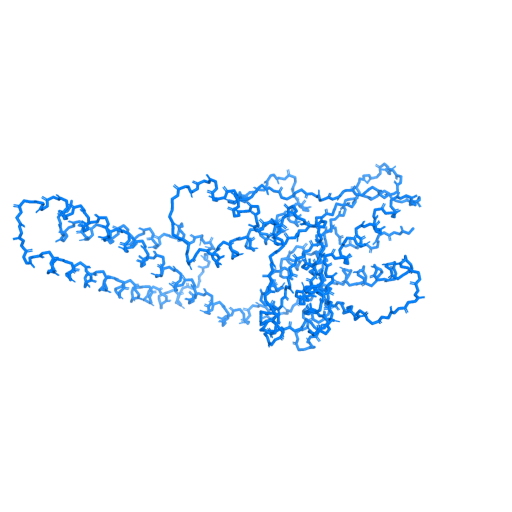LU A 1 100 ? -1.088 2.267 -19.220 1.00 51.84 100 GLU A N 1
ATOM 784 C CA . GLU A 1 100 ? -0.524 1.281 -20.155 1.00 51.84 100 GLU A CA 1
ATOM 785 C C . GLU A 1 100 ? -1.266 1.226 -21.499 1.00 51.84 100 GLU A C 1
ATOM 787 O O . GLU A 1 100 ? -0.654 0.832 -22.488 1.00 51.84 100 GLU A O 1
ATOM 792 N N . HIS A 1 101 ? -2.539 1.639 -21.578 1.00 40.19 101 HIS A N 1
ATOM 793 C CA . HIS A 1 101 ? -3.354 1.314 -22.755 1.00 40.19 101 HIS A CA 1
ATOM 794 C C . HIS A 1 101 ? -3.714 2.449 -23.708 1.00 40.19 101 HIS A C 1
ATOM 796 O O . HIS A 1 101 ? -3.881 2.175 -24.893 1.00 40.19 101 HIS A O 1
ATOM 802 N N . LEU A 1 102 ? -3.801 3.702 -23.278 1.00 38.69 102 LEU A N 1
ATOM 803 C CA . LEU A 1 102 ? -4.208 4.795 -24.162 1.00 38.69 102 LEU A CA 1
ATOM 804 C C . LEU A 1 102 ? -3.524 6.074 -23.684 1.00 38.69 102 LEU A C 1
ATOM 806 O O . LEU A 1 102 ? -3.564 6.372 -22.495 1.00 38.69 102 LEU A O 1
ATOM 810 N N . GLY A 1 103 ? -2.910 6.836 -24.592 1.00 38.97 103 GLY A N 1
ATOM 811 C CA . GLY A 1 103 ? -2.418 8.198 -24.343 1.00 38.97 103 GLY A CA 1
ATOM 812 C C . GLY A 1 103 ? -3.549 9.203 -24.092 1.00 38.97 103 GLY A C 1
ATOM 813 O O . GLY A 1 103 ? -3.519 10.312 -24.616 1.00 38.97 103 GLY A O 1
ATOM 814 N N . GLU A 1 104 ? -4.571 8.789 -23.351 1.00 38.25 104 GLU A N 1
ATOM 815 C CA . GLU A 1 104 ? -5.731 9.576 -22.983 1.00 38.25 104 GLU A CA 1
ATOM 816 C C . GLU A 1 104 ? -5.528 10.160 -21.588 1.00 38.25 104 GLU A C 1
ATOM 818 O O . GLU A 1 104 ? -5.140 9.475 -20.640 1.00 38.25 104 GLU A O 1
ATOM 823 N N . GLU A 1 105 ? -5.817 11.455 -21.479 1.00 41.19 105 GLU A N 1
ATOM 824 C CA . GLU A 1 105 ? -5.951 12.153 -20.208 1.00 41.19 105 GLU A CA 1
ATOM 825 C C . GLU A 1 105 ? -6.911 11.382 -19.281 1.00 41.19 105 GLU A C 1
ATOM 827 O O . GLU A 1 105 ? -7.954 10.893 -19.733 1.00 41.19 105 GLU A O 1
ATOM 832 N N . PRO A 1 106 ? -6.598 11.259 -17.981 1.00 42.31 106 PRO A N 1
ATOM 833 C CA . PRO A 1 106 ? -7.372 10.441 -17.063 1.00 42.31 106 PRO A CA 1
ATOM 834 C C . PRO A 1 106 ? -8.827 10.911 -17.000 1.00 42.31 106 PRO A C 1
ATOM 836 O O . PRO A 1 106 ? -9.156 11.970 -16.470 1.00 42.31 106 PRO A O 1
ATOM 839 N N . THR A 1 107 ? -9.731 10.068 -17.502 1.00 40.06 107 THR A N 1
ATOM 840 C CA . THR A 1 107 ? -11.188 10.282 -17.475 1.00 40.06 107 THR A CA 1
ATOM 841 C C . THR A 1 107 ? -11.762 10.395 -16.059 1.00 40.06 107 THR A C 1
ATOM 843 O O . THR A 1 107 ? -12.881 10.872 -15.884 1.00 40.06 107 THR A O 1
ATOM 846 N N . MET A 1 108 ? -11.012 9.982 -15.031 1.00 41.22 108 MET A N 1
ATOM 847 C CA . MET A 1 108 ? -11.371 10.218 -13.635 1.00 41.22 108 MET A CA 1
ATOM 848 C C . MET A 1 108 ? -10.615 11.433 -13.111 1.00 41.22 108 MET A C 1
ATOM 850 O O . MET A 1 108 ? -9.441 11.347 -12.762 1.00 41.22 108 MET A O 1
ATOM 854 N N . ARG A 1 109 ? -11.316 12.569 -13.028 1.00 39.75 109 ARG A N 1
ATOM 855 C CA . ARG A 1 109 ? -10.853 13.721 -12.252 1.00 39.75 109 ARG A CA 1
ATOM 856 C C . ARG A 1 109 ? -10.642 13.272 -10.809 1.00 39.75 109 ARG A C 1
ATOM 858 O O . ARG A 1 109 ? -11.603 12.931 -10.121 1.00 39.75 109 ARG A O 1
ATOM 865 N N . THR A 1 110 ? -9.396 13.279 -10.365 1.00 42.03 110 THR A N 1
ATOM 866 C CA . THR A 1 110 ? -9.047 13.167 -8.955 1.00 42.03 110 THR A CA 1
ATOM 867 C C . THR A 1 110 ? -9.649 14.363 -8.223 1.00 42.03 110 THR A C 1
ATOM 869 O O . THR A 1 110 ? -9.463 15.518 -8.600 1.00 42.03 110 THR A O 1
ATOM 872 N N . THR A 1 111 ? -10.484 14.094 -7.224 1.00 53.28 111 THR A N 1
ATOM 873 C CA . THR A 1 111 ? -11.313 15.128 -6.578 1.00 53.28 111 THR A CA 1
ATOM 874 C C . THR A 1 111 ? -10.549 15.980 -5.563 1.00 53.28 111 THR A C 1
ATOM 876 O O . THR A 1 111 ? -11.116 16.944 -5.054 1.00 53.28 111 THR A O 1
ATOM 879 N N . ILE A 1 112 ? -9.307 15.608 -5.222 1.00 61.03 112 ILE A N 1
ATOM 880 C CA . ILE A 1 112 ? -8.600 16.151 -4.050 1.00 61.03 112 ILE A CA 1
ATOM 881 C C . ILE A 1 112 ? -7.158 16.573 -4.361 1.00 61.03 112 ILE A C 1
ATOM 883 O O . ILE A 1 112 ? -6.741 17.631 -3.898 1.00 61.03 112 ILE A O 1
ATOM 887 N N . LEU A 1 113 ? -6.404 15.780 -5.129 1.00 66.62 113 LEU A N 1
ATOM 888 C CA . LEU A 1 113 ? -4.992 16.037 -5.428 1.00 66.62 113 LEU A CA 1
ATOM 889 C C . LEU A 1 113 ? -4.723 16.055 -6.937 1.00 66.62 113 LEU A C 1
ATOM 891 O O . LEU A 1 113 ? -5.438 15.389 -7.693 1.00 66.62 113 LEU A O 1
ATOM 895 N N . PRO A 1 114 ? -3.682 16.778 -7.393 1.00 72.38 114 PRO A N 1
ATOM 896 C CA . PRO A 1 114 ? -3.185 16.625 -8.754 1.00 72.38 114 PRO A CA 1
ATOM 897 C C . PRO A 1 114 ? -2.684 15.193 -8.998 1.00 72.38 114 PRO A C 1
ATOM 899 O O . PRO A 1 114 ? -2.373 14.456 -8.060 1.00 72.38 114 PRO A O 1
ATOM 902 N N . LEU A 1 115 ? -2.583 14.814 -10.275 1.00 78.69 115 LEU A N 1
ATOM 903 C CA . LEU A 1 115 ? -2.031 13.521 -10.682 1.00 78.69 115 LEU A CA 1
ATOM 904 C C . LEU A 1 115 ? -0.591 13.358 -10.185 1.00 78.69 115 LEU A C 1
ATOM 906 O O . LEU A 1 115 ? 0.260 14.225 -10.418 1.00 78.69 115 LEU A O 1
ATOM 910 N N . PHE A 1 116 ? -0.310 12.217 -9.563 1.00 83.75 116 PHE A N 1
ATOM 911 C CA . PHE A 1 116 ? 1.017 11.866 -9.092 1.00 83.75 116 PHE A CA 1
ATOM 912 C C . PHE A 1 116 ? 1.976 11.714 -10.267 1.00 83.75 116 PHE A C 1
ATOM 914 O O . PHE A 1 116 ? 1.791 10.904 -11.181 1.00 83.75 116 PHE A O 1
ATOM 921 N N . LYS A 1 117 ? 3.052 12.491 -10.211 1.00 85.38 117 LYS A N 1
ATOM 922 C CA . LYS A 1 117 ? 4.169 12.393 -11.146 1.00 85.38 117 LYS A CA 1
ATOM 923 C C . LYS A 1 117 ? 5.203 11.398 -10.609 1.00 85.38 117 LYS A C 1
ATOM 925 O O . LYS A 1 117 ? 5.270 11.215 -9.392 1.00 85.38 117 LYS A O 1
ATOM 930 N N . PRO A 1 118 ? 6.013 10.779 -11.487 1.00 86.25 118 PRO A N 1
ATOM 931 C CA . PRO A 1 118 ? 7.148 9.986 -11.040 1.00 86.25 118 PRO A CA 1
ATOM 932 C C . PRO A 1 118 ? 8.028 10.816 -10.105 1.00 86.25 118 PRO A C 1
ATOM 934 O O . PRO A 1 118 ? 8.382 11.952 -10.426 1.00 86.25 118 PRO A O 1
ATOM 937 N N . THR A 1 119 ? 8.385 10.242 -8.961 1.00 88.06 119 THR A N 1
ATOM 938 C CA . THR A 1 119 ? 9.371 10.811 -8.040 1.00 88.06 119 THR A CA 1
ATOM 939 C C . THR A 1 119 ? 10.748 10.818 -8.693 1.00 88.06 119 THR A C 1
ATOM 941 O O . THR A 1 119 ? 11.464 11.806 -8.584 1.00 88.06 119 THR A O 1
ATOM 944 N N . ASN A 1 120 ? 11.088 9.738 -9.406 1.00 85.88 120 ASN A N 1
ATOM 945 C CA . ASN A 1 120 ? 12.333 9.590 -10.153 1.00 85.88 120 ASN A CA 1
ATOM 946 C C . ASN A 1 120 ? 12.066 8.969 -11.529 1.00 85.88 120 ASN A C 1
ATOM 948 O O . ASN A 1 120 ? 11.236 8.073 -11.664 1.00 85.88 120 ASN A O 1
ATOM 952 N N . THR A 1 121 ? 12.832 9.390 -12.532 1.00 87.50 121 THR A N 1
ATOM 953 C CA . THR A 1 121 ? 12.879 8.755 -13.854 1.00 87.50 121 THR A CA 1
ATOM 954 C C . THR A 1 121 ? 14.319 8.364 -14.143 1.00 87.50 121 THR A C 1
ATOM 956 O O . THR A 1 121 ? 15.203 9.217 -14.194 1.00 87.50 121 THR A O 1
ATOM 959 N N . ILE A 1 122 ? 14.551 7.071 -14.336 1.00 85.06 122 ILE A N 1
ATOM 960 C CA . ILE A 1 122 ? 15.875 6.490 -14.541 1.00 85.06 122 ILE A CA 1
ATOM 961 C C . ILE A 1 122 ? 15.985 6.037 -15.995 1.00 85.06 122 ILE A C 1
ATOM 963 O O . ILE A 1 122 ? 15.121 5.322 -16.501 1.00 85.06 122 ILE A O 1
ATOM 967 N N . GLN A 1 123 ? 17.052 6.450 -16.675 1.00 83.44 123 GLN A N 1
ATOM 968 C CA . GLN A 1 123 ? 17.377 5.968 -18.016 1.00 83.44 123 GLN A CA 1
ATOM 969 C C . GLN A 1 123 ? 18.437 4.875 -17.910 1.00 83.44 123 GLN A C 1
ATOM 971 O O . GLN A 1 123 ? 19.494 5.084 -17.319 1.00 83.44 123 GLN A O 1
ATOM 976 N N . LEU A 1 124 ? 18.141 3.705 -18.462 1.00 75.88 124 LEU A N 1
ATOM 977 C CA . LEU A 1 124 ? 19.002 2.531 -18.413 1.00 75.88 124 LEU A CA 1
ATOM 978 C C . LEU A 1 124 ? 19.453 2.210 -19.838 1.00 75.88 124 LEU A C 1
ATOM 980 O O . LEU A 1 124 ? 18.612 2.017 -20.709 1.00 75.88 124 LEU A O 1
ATOM 984 N N . GLY A 1 125 ? 20.764 2.144 -20.078 1.00 69.69 125 GLY A N 1
ATOM 985 C CA . GLY A 1 125 ? 21.331 1.780 -21.383 1.00 69.69 125 GLY A CA 1
ATOM 986 C C . GLY A 1 125 ? 21.403 2.909 -22.418 1.00 69.69 125 GLY A C 1
ATOM 987 O O . GLY A 1 125 ? 21.118 4.070 -22.133 1.00 69.69 125 GLY A O 1
ATOM 988 N N . VAL A 1 126 ? 21.834 2.554 -23.633 1.00 60.75 126 VAL A N 1
ATOM 989 C CA . VAL A 1 126 ? 22.016 3.482 -24.768 1.00 60.75 126 VAL A CA 1
ATOM 990 C C . VAL A 1 126 ? 20.757 3.483 -25.641 1.00 60.75 126 VAL A C 1
ATOM 992 O O . VAL A 1 126 ? 20.286 2.388 -25.946 1.00 60.75 126 VAL A O 1
ATOM 995 N N . PRO A 1 127 ? 20.222 4.649 -26.066 1.00 60.94 127 PRO A N 1
ATOM 996 C CA . PRO A 1 127 ? 19.015 4.741 -26.891 1.00 60.94 127 PRO A CA 1
ATOM 997 C C . PRO A 1 127 ? 19.060 3.804 -28.104 1.00 60.94 127 PRO A C 1
ATOM 999 O O . PRO A 1 127 ? 19.951 3.916 -28.944 1.00 60.94 127 PRO A O 1
ATOM 1002 N N . SER A 1 128 ? 18.097 2.881 -28.186 1.00 57.19 128 SER A N 1
ATOM 1003 C CA . SER A 1 128 ? 17.907 2.014 -29.352 1.00 57.19 128 SER A CA 1
ATOM 1004 C C . SER A 1 128 ? 16.926 2.666 -30.337 1.00 57.19 128 SER A C 1
ATOM 1006 O O . SER A 1 128 ? 15.949 3.275 -29.892 1.00 57.19 128 SER A O 1
ATOM 1008 N N . PRO A 1 129 ? 17.135 2.526 -31.659 1.00 56.03 129 PRO A N 1
ATOM 1009 C CA . PRO A 1 129 ? 16.174 2.956 -32.676 1.00 56.03 129 PRO A CA 1
ATOM 1010 C C . PRO A 1 129 ? 14.829 2.200 -32.641 1.00 56.03 129 PRO A C 1
ATOM 1012 O O . PRO A 1 129 ? 13.857 2.705 -33.196 1.00 56.03 129 PRO A O 1
ATOM 1015 N N . ASP A 1 130 ? 14.730 1.059 -31.945 1.00 56.81 130 ASP A N 1
ATOM 1016 C CA . ASP A 1 130 ? 13.523 0.205 -31.895 1.00 56.81 130 ASP A CA 1
ATOM 1017 C C . ASP A 1 130 ? 12.418 0.699 -30.930 1.00 56.81 130 ASP A C 1
ATOM 1019 O O . ASP A 1 130 ? 11.449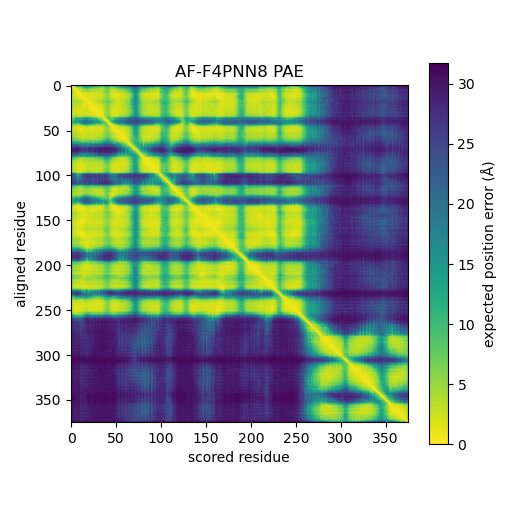 -0.009 -30.651 1.00 56.81 130 ASP A O 1
ATOM 1023 N N . GLY A 1 131 ? 12.540 1.929 -30.424 1.00 56.72 131 GLY A N 1
ATOM 1024 C CA . GLY A 1 131 ? 11.571 2.551 -29.524 1.00 56.72 131 GLY A CA 1
ATOM 1025 C C . GLY A 1 131 ? 11.905 2.389 -28.038 1.00 56.72 131 GLY A C 1
ATOM 1026 O O . GLY A 1 131 ? 12.646 1.505 -27.608 1.00 56.72 131 GLY A O 1
ATOM 1027 N N . VAL A 1 132 ? 11.370 3.302 -27.225 1.00 60.31 132 VAL A N 1
ATOM 1028 C CA . VAL A 1 132 ? 11.612 3.339 -25.779 1.00 60.31 132 VAL A CA 1
ATOM 1029 C C . VAL A 1 132 ? 10.687 2.348 -25.078 1.00 60.31 132 VAL A C 1
ATOM 1031 O O . VAL A 1 132 ? 9.480 2.571 -25.021 1.00 60.31 132 VAL A O 1
ATOM 1034 N N . ARG A 1 133 ? 11.240 1.288 -24.476 1.00 72.88 133 ARG A N 1
ATOM 1035 C CA . ARG A 1 133 ? 10.506 0.505 -23.470 1.00 72.88 133 ARG A CA 1
ATOM 1036 C C . ARG A 1 133 ? 10.471 1.289 -22.160 1.00 72.88 133 ARG A C 1
ATOM 1038 O O . ARG A 1 133 ? 11.523 1.607 -21.604 1.00 72.88 133 ARG A O 1
ATOM 1045 N N . SER A 1 134 ? 9.273 1.622 -21.686 1.00 81.94 134 SER A N 1
ATOM 1046 C CA . SER A 1 134 ? 9.062 2.276 -20.392 1.00 81.94 134 SER A CA 1
ATOM 1047 C C . SER A 1 134 ? 8.506 1.287 -19.376 1.00 81.94 134 SER A C 1
ATOM 1049 O O . SER A 1 134 ? 7.472 0.674 -19.626 1.00 81.94 134 SER A O 1
ATOM 1051 N N . LYS A 1 135 ? 9.163 1.175 -18.227 1.00 88.25 135 LYS A N 1
ATOM 1052 C CA . LYS A 1 135 ? 8.713 0.422 -17.059 1.00 88.25 135 LYS A CA 1
ATOM 1053 C C . LYS A 1 135 ? 8.275 1.386 -15.959 1.00 88.25 135 LYS A C 1
ATOM 1055 O O . LYS A 1 135 ? 8.830 2.478 -15.832 1.00 88.25 135 LYS A O 1
ATOM 1060 N N . ARG A 1 136 ? 7.305 0.974 -15.150 1.00 91.31 136 ARG A N 1
ATOM 1061 C CA . ARG A 1 136 ? 6.759 1.727 -14.018 1.00 91.31 136 ARG A CA 1
ATOM 1062 C C . ARG A 1 136 ? 6.920 0.912 -12.746 1.00 91.31 136 ARG A C 1
ATOM 1064 O O . ARG A 1 136 ? 6.581 -0.272 -12.714 1.00 91.31 136 ARG A O 1
ATOM 1071 N N . LEU A 1 137 ? 7.416 1.558 -11.699 1.00 94.44 137 LEU A N 1
ATOM 1072 C CA . LEU A 1 137 ? 7.529 0.989 -10.363 1.00 94.44 137 LEU A CA 1
ATOM 1073 C C . LEU A 1 137 ? 6.835 1.909 -9.363 1.00 94.44 137 LEU A C 1
ATOM 1075 O O . LEU A 1 137 ? 7.232 3.059 -9.190 1.00 94.44 137 LEU A O 1
ATOM 1079 N N . ILE A 1 138 ? 5.805 1.401 -8.698 1.00 96.62 138 ILE A N 1
ATOM 1080 C CA . ILE A 1 138 ? 5.021 2.134 -7.708 1.00 96.62 138 ILE A CA 1
ATOM 1081 C C . ILE A 1 138 ? 5.336 1.550 -6.333 1.00 96.62 138 ILE A C 1
ATOM 1083 O O . ILE A 1 138 ? 5.007 0.403 -6.044 1.00 96.62 138 ILE A O 1
ATOM 1087 N N . LEU A 1 139 ? 5.985 2.344 -5.490 1.00 97.25 139 LEU A N 1
ATOM 1088 C CA . LEU A 1 139 ? 6.352 2.018 -4.119 1.00 97.25 139 LEU A CA 1
ATOM 1089 C C . LEU A 1 139 ? 5.371 2.714 -3.173 1.00 97.25 139 LEU A C 1
ATOM 1091 O O . LEU A 1 139 ? 5.333 3.945 -3.110 1.00 97.25 139 LEU A O 1
ATOM 1095 N N . LEU A 1 140 ? 4.578 1.930 -2.446 1.00 97.00 140 LEU A N 1
ATOM 1096 C CA . LEU A 1 140 ? 3.585 2.420 -1.494 1.00 97.00 140 LEU A CA 1
ATOM 1097 C C . LEU A 1 140 ? 4.116 2.264 -0.064 1.00 97.00 140 LEU A C 1
ATOM 1099 O O . LEU A 1 140 ? 4.305 1.138 0.406 1.00 97.00 140 LEU A O 1
ATOM 1103 N N . ASP A 1 141 ? 4.340 3.388 0.623 1.00 93.31 141 ASP A N 1
ATOM 1104 C CA . ASP A 1 141 ? 4.803 3.432 2.016 1.00 93.31 141 ASP A CA 1
ATOM 1105 C C . ASP A 1 141 ? 3.661 3.857 2.956 1.00 93.31 141 ASP A C 1
ATOM 1107 O O . ASP A 1 141 ? 3.344 5.038 3.115 1.00 93.31 141 ASP A O 1
ATOM 1111 N N . ASP A 1 142 ? 3.027 2.848 3.554 1.00 90.94 142 ASP A N 1
ATOM 1112 C CA . ASP A 1 142 ? 2.085 2.919 4.680 1.00 90.94 142 ASP A CA 1
ATOM 1113 C C . ASP A 1 142 ? 2.408 1.726 5.602 1.00 90.94 142 ASP A C 1
ATOM 1115 O O . ASP A 1 142 ? 3.248 0.887 5.302 1.00 90.94 142 ASP A O 1
ATOM 1119 N N . ASN A 1 143 ? 1.759 1.585 6.749 1.00 90.44 143 ASN A N 1
ATOM 1120 C CA . ASN A 1 143 ? 1.975 0.433 7.624 1.00 90.44 143 ASN A CA 1
ATOM 1121 C C . ASN A 1 143 ? 1.376 -0.867 7.060 1.00 90.44 143 ASN A C 1
ATOM 1123 O O . ASN A 1 143 ? 1.872 -1.949 7.374 1.00 90.44 143 ASN A O 1
ATOM 1127 N N . PHE A 1 144 ? 0.301 -0.771 6.263 1.00 93.88 144 PHE A N 1
ATOM 1128 C CA . PHE A 1 144 ? -0.414 -1.911 5.668 1.00 93.88 144 PHE A CA 1
ATOM 1129 C C . PHE A 1 144 ? -0.655 -3.077 6.648 1.00 93.88 144 PHE A C 1
ATOM 1131 O O . PHE A 1 144 ? -0.498 -4.239 6.287 1.00 93.88 144 PHE A O 1
ATOM 1138 N N . HIS A 1 145 ? -1.003 -2.775 7.904 1.00 90.88 145 HIS A N 1
ATOM 1139 C CA . HIS A 1 145 ? -1.100 -3.769 8.981 1.00 90.88 145 HIS A CA 1
ATOM 1140 C C . HIS A 1 145 ? -2.327 -4.685 8.877 1.00 90.88 145 HIS A C 1
ATOM 1142 O O . HIS A 1 145 ? -2.308 -5.771 9.443 1.00 90.88 145 HIS A O 1
ATOM 1148 N N . LEU A 1 146 ? -3.365 -4.278 8.137 1.00 88.50 146 LEU A N 1
ATOM 1149 C CA . LEU A 1 146 ? -4.548 -5.097 7.865 1.00 88.50 146 LEU A CA 1
ATOM 1150 C C . LEU A 1 146 ? -4.540 -5.591 6.417 1.00 88.50 146 LEU A C 1
ATOM 1152 O O . LEU A 1 146 ? -4.236 -4.830 5.492 1.00 88.50 146 LEU A O 1
ATOM 1156 N N . LYS A 1 147 ? -4.995 -6.822 6.198 1.00 87.75 147 LYS A N 1
ATOM 1157 C CA . LYS A 1 147 ? -5.209 -7.428 4.875 1.00 87.75 147 LYS A CA 1
ATOM 1158 C C . LYS A 1 147 ? -6.140 -6.593 4.003 1.00 87.75 147 LYS A C 1
ATOM 1160 O O . LYS A 1 147 ? -5.905 -6.445 2.806 1.00 87.75 147 LYS A O 1
ATOM 1165 N N . SER A 1 148 ? -7.175 -6.001 4.601 1.00 84.19 148 SER A N 1
ATOM 1166 C CA . SER A 1 148 ? -8.121 -5.117 3.905 1.00 84.19 148 SER A CA 1
ATOM 1167 C C . SER A 1 148 ? -7.458 -3.874 3.302 1.00 84.19 148 SER A C 1
ATOM 1169 O O . SER A 1 148 ? -7.982 -3.320 2.340 1.00 84.19 148 SER A O 1
ATOM 1171 N N . MET A 1 149 ? -6.291 -3.457 3.811 1.00 86.25 149 MET A N 1
ATOM 1172 C CA . MET A 1 149 ? -5.503 -2.365 3.229 1.00 86.25 149 MET A CA 1
ATOM 1173 C C . MET A 1 149 ? -4.664 -2.821 2.031 1.00 86.25 149 MET A C 1
ATOM 1175 O O . MET A 1 149 ? -4.323 -1.998 1.190 1.00 86.25 149 MET A O 1
ATOM 1179 N N . ARG A 1 150 ? -4.319 -4.112 1.946 1.00 94.31 150 ARG A N 1
ATOM 1180 C CA . ARG A 1 150 ? -3.428 -4.673 0.914 1.00 94.31 150 ARG A CA 1
ATOM 1181 C C . ARG A 1 150 ? -4.201 -5.239 -0.275 1.00 94.31 150 ARG A C 1
ATOM 1183 O O . ARG A 1 150 ? -3.818 -5.029 -1.424 1.00 94.31 150 ARG A O 1
ATOM 1190 N N . TYR A 1 151 ? -5.327 -5.897 -0.004 1.00 91.38 151 TYR A N 1
ATOM 1191 C CA . TYR A 1 151 ? -6.144 -6.573 -1.014 1.00 91.38 151 TYR A CA 1
ATOM 1192 C C . TYR A 1 151 ? -6.613 -5.683 -2.186 1.00 91.38 151 TYR A C 1
ATOM 1194 O O . TYR A 1 151 ? -6.582 -6.162 -3.321 1.00 91.38 151 TYR A O 1
ATOM 1202 N N . PRO A 1 152 ? -6.995 -4.401 -1.993 1.00 91.69 152 PRO A N 1
ATOM 1203 C CA . PRO A 1 152 ? -7.380 -3.538 -3.111 1.00 91.69 152 PRO A CA 1
ATOM 1204 C C . PRO A 1 152 ? -6.282 -3.398 -4.173 1.00 91.69 152 PRO A C 1
ATOM 1206 O O . PRO A 1 152 ? -6.579 -3.468 -5.363 1.00 91.69 152 PRO A O 1
ATOM 1209 N N . TYR A 1 153 ? -5.019 -3.275 -3.754 1.00 94.81 153 TYR A N 1
ATOM 1210 C CA . TYR A 1 153 ? -3.879 -3.160 -4.666 1.00 94.81 153 TYR A CA 1
ATOM 1211 C C . TYR A 1 153 ? -3.602 -4.468 -5.400 1.00 94.81 153 TYR A C 1
ATOM 1213 O O . TYR A 1 153 ? -3.353 -4.434 -6.601 1.00 94.81 153 TYR A O 1
ATOM 1221 N N . TYR A 1 154 ? -3.720 -5.611 -4.714 1.00 94.19 154 TYR A N 1
ATOM 1222 C CA . TYR A 1 154 ? -3.635 -6.922 -5.362 1.00 94.19 154 TYR A CA 1
ATOM 1223 C C . TYR A 1 154 ? -4.670 -7.060 -6.483 1.00 94.19 154 TYR A C 1
ATOM 1225 O O . TYR A 1 154 ? -4.316 -7.421 -7.604 1.00 94.19 154 TYR A O 1
ATOM 1233 N N . ARG A 1 155 ? -5.941 -6.734 -6.198 1.00 90.94 155 ARG A N 1
ATOM 1234 C CA . ARG A 1 155 ? -7.019 -6.807 -7.197 1.00 90.94 155 ARG A CA 1
ATOM 1235 C C . ARG A 1 155 ? -6.735 -5.912 -8.393 1.00 90.94 155 ARG A C 1
ATOM 1237 O O . ARG A 1 155 ? -6.790 -6.387 -9.517 1.00 90.94 155 ARG A O 1
ATOM 1244 N N . ILE A 1 156 ? -6.368 -4.656 -8.143 1.00 89.19 156 ILE A N 1
ATOM 1245 C CA . ILE A 1 156 ? -6.039 -3.707 -9.208 1.00 89.19 156 ILE A CA 1
ATOM 1246 C C . ILE A 1 156 ? -4.874 -4.238 -10.060 1.00 89.19 156 ILE A C 1
ATOM 1248 O O . ILE A 1 156 ? -4.987 -4.278 -11.278 1.00 89.19 156 ILE A O 1
ATOM 1252 N N . CYS A 1 157 ? -3.787 -4.726 -9.457 1.00 92.12 157 CYS A N 1
ATOM 1253 C CA . CYS A 1 157 ? -2.660 -5.262 -10.229 1.00 92.12 157 CYS A CA 1
ATOM 1254 C C . CYS A 1 157 ? -3.047 -6.492 -11.053 1.00 92.12 157 CYS A C 1
ATOM 1256 O O . CYS A 1 157 ? -2.626 -6.612 -12.199 1.00 92.12 157 CYS A O 1
ATOM 1258 N N . ARG A 1 158 ? -3.883 -7.378 -10.502 1.00 90.19 158 ARG A N 1
ATOM 1259 C CA . ARG A 1 158 ? -4.428 -8.528 -11.231 1.00 90.19 158 ARG A CA 1
ATOM 1260 C C . ARG A 1 158 ? -5.256 -8.078 -12.435 1.00 90.19 158 ARG A C 1
ATOM 1262 O O . ARG A 1 158 ? -5.059 -8.604 -13.525 1.00 90.19 158 ARG A O 1
ATOM 1269 N N . ASP A 1 159 ? -6.147 -7.111 -12.245 1.00 87.69 159 ASP A N 1
ATOM 1270 C CA . ASP A 1 159 ? -7.059 -6.634 -13.289 1.00 87.69 159 ASP A CA 1
ATOM 1271 C C . ASP A 1 159 ? -6.306 -5.923 -14.436 1.00 87.69 159 ASP A C 1
ATOM 1273 O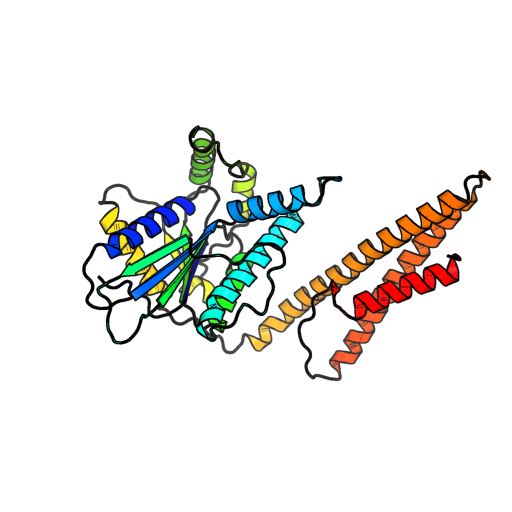 O . ASP A 1 159 ? -6.741 -5.984 -15.583 1.00 87.69 159 ASP A O 1
ATOM 1277 N N . PHE A 1 160 ? -5.149 -5.312 -14.146 1.00 87.56 160 PHE A N 1
ATOM 1278 C CA . PHE A 1 160 ? -4.258 -4.678 -15.132 1.00 87.56 160 PHE A CA 1
ATOM 1279 C C . PHE A 1 160 ? -3.036 -5.535 -15.516 1.00 87.56 160 PHE A C 1
ATOM 1281 O O . PHE A 1 160 ? -2.092 -5.013 -16.098 1.00 87.56 160 PHE A O 1
ATOM 1288 N N . ASN A 1 161 ? -3.007 -6.834 -15.186 1.00 88.81 161 ASN A N 1
ATOM 1289 C CA . ASN A 1 161 ? -1.884 -7.743 -15.484 1.00 88.81 161 ASN A CA 1
ATOM 1290 C C . ASN A 1 161 ? -0.489 -7.175 -15.110 1.00 88.81 161 ASN A C 1
ATOM 1292 O O . ASN A 1 161 ? 0.510 -7.360 -15.813 1.00 88.81 161 ASN A O 1
ATOM 1296 N N . SER A 1 162 ? -0.434 -6.454 -13.994 1.00 91.88 162 SER A N 1
ATOM 1297 C CA . SER A 1 162 ? 0.755 -5.794 -13.456 1.00 91.88 162 SER A CA 1
ATOM 1298 C C . SER A 1 162 ? 1.441 -6.663 -12.399 1.00 91.88 162 SER A C 1
ATOM 1300 O O . SER A 1 162 ? 0.790 -7.463 -11.722 1.00 91.88 162 SER A O 1
ATOM 1302 N N . GLY A 1 163 ? 2.747 -6.468 -12.207 1.00 94.75 163 GLY A N 1
ATOM 1303 C CA . GLY A 1 163 ? 3.490 -7.118 -11.126 1.00 94.75 163 GLY A CA 1
ATOM 1304 C C . GLY A 1 163 ? 3.033 -6.600 -9.759 1.00 94.75 163 GLY A C 1
ATOM 1305 O O . GLY A 1 163 ? 2.795 -5.400 -9.596 1.00 94.75 163 GLY A O 1
ATOM 1306 N N . PHE A 1 164 ? 2.921 -7.479 -8.763 1.00 96.62 164 PHE A N 1
ATOM 1307 C CA . PHE A 1 164 ? 2.517 -7.107 -7.403 1.00 96.62 164 PHE A CA 1
ATOM 1308 C C . PHE A 1 164 ? 3.365 -7.815 -6.349 1.00 96.62 164 PHE A C 1
ATOM 1310 O O . PHE A 1 164 ? 3.596 -9.019 -6.431 1.00 96.62 164 PHE A O 1
ATOM 1317 N N . GLY A 1 165 ? 3.780 -7.074 -5.324 1.00 96.62 165 GLY A N 1
ATOM 1318 C CA . GLY A 1 165 ? 4.528 -7.621 -4.200 1.00 96.62 165 GLY A CA 1
ATOM 1319 C C . GLY A 1 165 ? 4.276 -6.887 -2.887 1.00 96.62 165 GLY A C 1
ATOM 1320 O O . GLY A 1 165 ? 4.052 -5.678 -2.853 1.00 96.62 165 GLY A O 1
ATOM 1321 N N . VAL A 1 166 ? 4.357 -7.619 -1.782 1.00 97.25 166 VAL A N 1
ATOM 1322 C CA . VAL A 1 166 ? 4.359 -7.087 -0.418 1.00 97.25 166 VAL A CA 1
ATOM 1323 C C . VAL A 1 166 ? 5.730 -7.346 0.191 1.00 97.25 166 VAL A C 1
ATOM 1325 O O . VAL A 1 166 ? 6.118 -8.493 0.400 1.00 97.25 166 VAL A O 1
ATOM 1328 N N . ILE A 1 167 ? 6.465 -6.287 0.514 1.00 96.69 167 ILE A N 1
ATOM 1329 C CA . ILE A 1 167 ? 7.694 -6.390 1.299 1.00 96.69 167 ILE A CA 1
ATOM 1330 C C . ILE A 1 167 ? 7.309 -6.261 2.767 1.00 96.69 167 ILE A C 1
ATOM 1332 O O . ILE A 1 167 ? 7.002 -5.171 3.250 1.00 96.69 167 ILE A O 1
ATOM 1336 N N . TYR A 1 168 ? 7.312 -7.381 3.482 1.00 95.88 168 TYR A N 1
ATOM 1337 C CA . TYR A 1 168 ? 7.016 -7.422 4.904 1.00 95.88 168 TYR A CA 1
ATOM 1338 C C . TYR A 1 168 ? 8.286 -7.228 5.727 1.00 95.88 168 TYR A C 1
ATOM 1340 O O . TYR A 1 168 ? 9.147 -8.103 5.786 1.00 95.88 168 TYR A O 1
ATOM 1348 N N . ILE A 1 169 ? 8.392 -6.083 6.393 1.00 93.75 169 ILE A N 1
ATOM 1349 C CA . ILE A 1 169 ? 9.476 -5.789 7.327 1.00 93.75 169 ILE A CA 1
ATOM 1350 C C . ILE A 1 169 ? 9.064 -6.286 8.707 1.00 93.75 169 ILE A C 1
ATOM 1352 O O . ILE A 1 169 ? 8.395 -5.581 9.471 1.00 93.75 169 ILE A O 1
ATOM 1356 N N . ASN A 1 170 ? 9.474 -7.516 9.001 1.00 91.75 170 ASN A N 1
ATOM 1357 C CA . ASN A 1 170 ? 9.219 -8.168 10.272 1.00 91.75 170 ASN A CA 1
ATOM 1358 C C . ASN A 1 170 ? 10.287 -7.730 11.283 1.00 91.75 170 ASN A C 1
ATOM 1360 O O . ASN A 1 170 ? 11.417 -8.224 11.282 1.00 91.75 170 ASN A O 1
ATOM 1364 N N . ARG A 1 171 ? 9.940 -6.737 12.102 1.00 89.81 171 ARG A N 1
ATOM 1365 C CA . ARG A 1 171 ? 10.770 -6.229 13.196 1.00 89.81 171 ARG A CA 1
ATOM 1366 C C . ARG A 1 171 ? 9.999 -6.376 14.499 1.00 89.81 171 ARG A C 1
ATOM 1368 O O . ARG A 1 171 ? 8.789 -6.157 14.513 1.00 89.81 171 ARG A O 1
ATOM 1375 N N . ASP A 1 172 ? 10.720 -6.706 15.564 1.00 91.94 172 ASP A N 1
ATOM 1376 C CA . ASP A 1 172 ? 10.152 -6.820 16.899 1.00 91.94 172 ASP A CA 1
ATOM 1377 C C . ASP A 1 172 ? 9.460 -5.516 17.344 1.00 91.94 172 ASP A C 1
ATOM 1379 O O . ASP A 1 172 ? 9.868 -4.405 16.980 1.00 91.94 172 ASP A O 1
ATOM 1383 N N . VAL A 1 173 ? 8.368 -5.654 18.098 1.00 91.88 173 VAL A N 1
ATOM 1384 C CA . VAL A 1 173 ? 7.546 -4.524 18.546 1.00 91.88 173 VAL A CA 1
ATOM 1385 C C . VAL A 1 173 ? 8.312 -3.605 19.499 1.00 91.88 173 VAL A C 1
ATOM 1387 O O . VAL A 1 173 ? 8.147 -2.383 19.424 1.00 91.88 173 VAL A O 1
ATOM 1390 N N . ASP A 1 174 ? 9.177 -4.155 20.349 1.00 92.38 174 ASP A N 1
ATOM 1391 C CA . ASP A 1 174 ? 9.944 -3.376 21.314 1.00 92.38 174 ASP A CA 1
ATOM 1392 C C . ASP A 1 174 ? 11.077 -2.619 20.618 1.00 92.38 174 ASP A C 1
ATOM 1394 O O . ASP A 1 174 ? 11.246 -1.422 20.868 1.00 92.38 174 ASP A O 1
ATOM 1398 N N . ASP A 1 175 ? 11.737 -3.234 19.632 1.00 90.12 175 ASP A N 1
ATOM 1399 C CA . ASP A 1 175 ? 12.656 -2.524 18.734 1.00 90.12 175 ASP A CA 1
ATOM 1400 C C . ASP A 1 175 ? 11.948 -1.353 18.037 1.00 90.12 175 ASP A C 1
ATOM 1402 O O . ASP A 1 175 ? 12.464 -0.234 18.000 1.00 90.12 175 ASP A O 1
ATOM 1406 N N . CYS A 1 176 ? 10.743 -1.575 17.498 1.00 89.06 176 CYS A N 1
ATOM 1407 C CA . CYS A 1 176 ? 9.970 -0.521 16.835 1.00 89.06 176 CYS A CA 1
ATOM 1408 C C . CYS A 1 176 ? 9.669 0.650 17.784 1.00 89.06 176 CYS A C 1
ATOM 1410 O O . CYS A 1 176 ? 9.772 1.807 17.373 1.00 89.06 176 CYS A O 1
ATOM 1412 N N . LYS A 1 177 ? 9.349 0.385 19.057 1.00 89.06 177 LYS A N 1
ATOM 1413 C CA . LYS A 1 177 ? 9.164 1.441 20.068 1.00 89.06 177 LYS A CA 1
ATOM 1414 C C . LYS A 1 177 ? 10.458 2.201 20.338 1.00 89.06 177 LYS A C 1
ATOM 1416 O O . LYS A 1 177 ? 10.416 3.430 20.386 1.00 89.06 177 LYS A O 1
ATOM 1421 N N . VAL A 1 178 ? 11.589 1.503 20.474 1.00 88.31 178 VAL A N 1
ATOM 1422 C CA . VAL A 1 178 ? 12.906 2.132 20.669 1.00 88.31 178 VAL A CA 1
ATOM 1423 C C . VAL A 1 178 ? 13.217 3.065 19.501 1.00 88.31 178 VAL A C 1
ATOM 1425 O O . VAL A 1 178 ? 13.461 4.251 19.720 1.00 88.31 178 VAL A O 1
ATOM 1428 N N . TYR A 1 179 ? 13.095 2.595 18.258 1.00 83.56 179 TYR A N 1
ATOM 1429 C CA . TYR A 1 179 ? 13.325 3.435 17.079 1.00 83.56 179 TYR A CA 1
ATOM 1430 C C . TYR A 1 179 ? 12.315 4.580 16.945 1.00 83.56 179 TYR A C 1
ATOM 1432 O O . TYR A 1 179 ? 12.668 5.657 16.465 1.00 83.56 179 TYR A O 1
ATOM 1440 N N . ASN A 1 180 ? 11.067 4.388 17.372 1.00 83.69 180 ASN A N 1
ATOM 1441 C CA . ASN A 1 180 ? 10.067 5.455 17.400 1.00 83.69 180 ASN A CA 1
ATOM 1442 C C . ASN A 1 180 ? 10.443 6.566 18.399 1.00 83.69 180 ASN A C 1
ATOM 1444 O O . ASN A 1 180 ? 10.240 7.739 18.097 1.00 83.69 180 ASN A O 1
ATOM 1448 N N . ILE A 1 181 ? 11.045 6.214 19.541 1.00 81.25 181 ILE A N 1
ATOM 1449 C CA . ILE A 1 181 ? 11.611 7.179 20.499 1.00 81.25 181 ILE A CA 1
ATOM 1450 C C . ILE A 1 181 ? 12.889 7.813 19.938 1.00 81.25 181 ILE A C 1
ATOM 1452 O O . ILE A 1 181 ? 13.112 9.004 20.097 1.00 81.25 181 ILE A O 1
ATOM 1456 N N . GLU A 1 182 ? 13.757 7.075 19.252 1.00 77.94 182 GLU A N 1
ATOM 1457 C CA . GLU A 1 182 ? 14.968 7.674 18.672 1.00 77.94 182 GLU A CA 1
ATOM 1458 C C . GLU A 1 182 ? 14.661 8.673 17.552 1.00 77.94 182 GLU A C 1
ATOM 1460 O O . GLU A 1 182 ? 15.365 9.676 17.418 1.00 77.94 182 GLU A O 1
ATOM 1465 N N . ARG A 1 183 ? 13.578 8.456 16.793 1.00 70.00 183 ARG A N 1
ATOM 1466 C CA . ARG A 1 183 ? 13.041 9.453 15.851 1.00 70.00 183 ARG A CA 1
ATOM 1467 C C . ARG A 1 183 ? 12.685 10.773 16.546 1.00 70.00 183 ARG A C 1
ATOM 1469 O O . ARG A 1 183 ? 12.819 11.816 15.922 1.00 70.00 183 ARG A O 1
ATOM 1476 N N . GLU A 1 184 ? 12.296 10.740 17.823 1.00 59.53 184 GLU A N 1
ATOM 1477 C CA . GLU A 1 184 ? 12.002 11.925 18.650 1.00 59.53 184 GLU A CA 1
ATOM 1478 C C . GLU A 1 184 ? 13.241 12.792 18.912 1.00 59.53 184 GLU A C 1
ATOM 1480 O O . GLU A 1 184 ? 13.118 13.996 19.113 1.00 59.53 184 GLU A O 1
ATOM 1485 N N . LYS A 1 185 ? 14.438 12.191 18.909 1.00 56.66 185 LYS A N 1
ATOM 1486 C CA . LYS A 1 185 ? 15.701 12.853 19.283 1.00 56.66 185 LYS A CA 1
ATOM 1487 C C . LYS A 1 185 ? 16.461 13.449 18.095 1.00 56.66 185 LYS A C 1
ATOM 1489 O O . LYS A 1 185 ? 17.498 14.078 18.289 1.00 56.66 185 LYS A O 1
ATOM 1494 N N . ARG A 1 186 ? 15.985 13.221 16.870 1.00 58.25 186 ARG A N 1
ATOM 1495 C CA . ARG A 1 186 ? 16.621 13.685 15.632 1.00 58.25 186 ARG A CA 1
ATOM 1496 C C . ARG A 1 186 ? 16.138 15.096 15.281 1.00 58.25 186 ARG A C 1
ATOM 1498 O O . ARG A 1 186 ? 15.075 15.281 14.695 1.00 58.25 186 ARG A O 1
ATOM 1505 N N . ASP A 1 187 ? 16.923 16.095 15.688 1.00 42.75 187 ASP A N 1
ATOM 1506 C CA . ASP A 1 187 ? 16.682 17.534 15.476 1.00 42.75 187 ASP A CA 1
ATOM 1507 C C . ASP A 1 187 ? 16.670 17.972 13.991 1.00 42.75 187 ASP A C 1
ATOM 1509 O O . ASP A 1 187 ? 16.214 19.071 13.669 1.00 42.75 187 ASP A O 1
ATOM 1513 N N . ASP A 1 188 ? 17.146 17.123 13.081 1.00 49.78 188 ASP A N 1
ATOM 1514 C CA . ASP A 1 188 ? 17.312 17.351 11.640 1.00 49.78 188 ASP A CA 1
ATOM 1515 C C . ASP A 1 188 ? 16.029 17.148 10.805 1.00 49.78 188 ASP A C 1
ATOM 1517 O O . ASP A 1 188 ? 15.982 17.549 9.643 1.00 49.78 188 ASP A O 1
ATOM 1521 N N . LEU A 1 189 ? 14.956 16.600 11.389 1.00 47.62 189 LEU A N 1
ATOM 1522 C CA . LEU A 1 189 ? 13.676 16.319 10.708 1.00 47.62 189 LEU A CA 1
ATOM 1523 C C . LEU A 1 189 ? 12.558 17.339 11.016 1.00 47.62 189 LEU A C 1
ATOM 1525 O O . LEU A 1 189 ? 11.390 17.094 10.722 1.00 47.62 189 LEU A O 1
ATOM 1529 N N . LYS A 1 190 ? 12.906 18.514 11.561 1.00 43.19 190 LYS A N 1
ATOM 1530 C CA . LYS A 1 190 ? 11.982 19.581 12.011 1.00 43.19 190 LYS A CA 1
ATOM 1531 C C . LYS A 1 190 ? 11.047 20.192 10.951 1.00 43.19 190 LYS A C 1
ATOM 1533 O O . LYS A 1 190 ? 10.221 21.026 11.310 1.00 43.19 190 LYS A O 1
ATOM 1538 N N . LEU A 1 191 ? 11.157 19.829 9.672 1.00 40.47 191 LEU A N 1
ATOM 1539 C CA . LEU A 1 191 ? 10.402 20.490 8.597 1.00 40.47 191 LEU A CA 1
ATOM 1540 C C . LEU A 1 191 ? 9.010 19.905 8.323 1.00 40.47 191 LEU A C 1
ATOM 1542 O O . LEU A 1 191 ? 8.210 20.574 7.677 1.00 40.47 191 LEU A O 1
ATOM 1546 N N . LEU A 1 192 ? 8.672 18.731 8.861 1.00 39.97 192 LEU A N 1
ATOM 1547 C CA . LEU A 1 192 ? 7.306 18.200 8.860 1.00 39.97 192 LEU A CA 1
ATOM 1548 C C . LEU A 1 192 ? 7.060 17.495 10.199 1.00 39.97 192 LEU A C 1
ATOM 1550 O O . LEU A 1 192 ? 7.932 16.744 10.640 1.00 39.97 192 LEU A O 1
ATOM 1554 N N . PRO A 1 193 ? 5.910 17.694 10.870 1.00 45.22 193 PRO A N 1
ATOM 1555 C CA . PRO A 1 193 ? 5.566 16.894 12.034 1.00 45.22 193 PRO A CA 1
ATOM 1556 C C . PRO A 1 193 ? 5.398 15.443 11.573 1.00 45.22 193 PRO A C 1
ATOM 1558 O O . PRO A 1 193 ? 4.340 15.053 11.083 1.00 45.22 193 PRO A O 1
ATOM 1561 N N . LEU A 1 194 ? 6.459 14.640 11.699 1.00 51.47 194 LEU A N 1
ATOM 1562 C CA . LEU A 1 194 ? 6.366 13.190 11.591 1.00 51.47 194 LEU A CA 1
ATOM 1563 C C . LEU A 1 194 ? 5.279 12.765 12.576 1.00 51.47 194 LEU A C 1
ATOM 1565 O O . LEU A 1 194 ? 5.383 13.055 13.770 1.00 51.47 194 LEU A O 1
ATOM 1569 N N . ILE A 1 195 ? 4.203 12.165 12.065 1.00 54.38 195 ILE A N 1
ATOM 1570 C CA . ILE A 1 195 ? 3.023 11.818 12.855 1.00 54.38 195 ILE A CA 1
ATOM 1571 C C . ILE A 1 195 ? 3.467 10.808 13.918 1.00 54.38 195 ILE A C 1
ATOM 1573 O O . ILE A 1 195 ? 3.640 9.618 13.657 1.00 54.38 195 ILE A O 1
ATOM 1577 N N . LYS A 1 196 ? 3.723 11.313 15.127 1.00 62.84 196 LYS A N 1
ATOM 1578 C CA . LYS A 1 196 ? 4.140 10.518 16.279 1.00 62.84 196 LYS A CA 1
ATOM 1579 C C . LYS A 1 196 ? 2.989 9.593 16.650 1.00 62.84 196 LYS A C 1
ATOM 1581 O O . LYS A 1 196 ? 1.918 10.056 17.036 1.00 62.84 196 LYS A O 1
ATOM 1586 N N . VAL A 1 197 ? 3.230 8.289 16.590 1.00 71.56 197 VAL A N 1
ATOM 1587 C CA . VAL A 1 197 ? 2.345 7.300 17.208 1.00 71.56 197 VAL A CA 1
ATOM 1588 C C . VAL A 1 197 ? 2.844 6.994 18.617 1.00 71.56 197 VAL A C 1
ATOM 1590 O O . VAL A 1 197 ? 4.051 6.920 18.860 1.00 71.56 197 VAL A O 1
ATOM 1593 N N . THR A 1 198 ? 1.928 6.859 19.574 1.00 81.56 198 THR A N 1
ATOM 1594 C CA . THR A 1 198 ? 2.290 6.478 20.946 1.00 81.56 198 THR A CA 1
ATOM 1595 C C . THR A 1 198 ? 2.772 5.027 20.993 1.00 81.56 198 THR A C 1
ATOM 1597 O O . THR A 1 198 ? 2.397 4.221 20.140 1.00 81.56 198 THR A O 1
ATOM 1600 N N . GLY A 1 199 ? 3.562 4.663 22.009 1.00 82.56 199 GLY A N 1
ATOM 1601 C CA . GLY A 1 199 ? 3.934 3.259 22.239 1.00 82.56 199 GLY A CA 1
ATOM 1602 C C . GLY A 1 199 ? 2.703 2.350 22.345 1.00 82.56 199 GLY A C 1
ATOM 1603 O O . GLY A 1 199 ? 2.661 1.302 21.713 1.00 82.56 199 GLY A O 1
ATOM 1604 N N . GLU A 1 200 ? 1.645 2.822 23.012 1.00 84.88 200 GLU A N 1
ATOM 1605 C CA . GLU A 1 200 ? 0.349 2.133 23.084 1.00 84.88 200 GLU A CA 1
ATOM 1606 C C . GLU A 1 200 ? -0.309 1.934 21.711 1.00 84.88 200 GLU A C 1
ATOM 1608 O O . GLU A 1 200 ? -0.941 0.905 21.467 1.00 84.88 200 GLU A O 1
ATOM 1613 N N . THR A 1 201 ? -0.162 2.903 20.799 1.00 82.75 201 THR A N 1
ATOM 1614 C CA . THR A 1 201 ? -0.648 2.778 19.418 1.00 82.75 201 THR A CA 1
ATOM 1615 C C . THR A 1 201 ? 0.131 1.698 18.680 1.00 82.75 201 THR A C 1
ATOM 1617 O O . THR A 1 201 ? -0.480 0.879 18.002 1.00 82.75 201 THR A O 1
ATOM 1620 N N . ILE A 1 202 ? 1.456 1.645 18.849 1.00 86.50 202 ILE A N 1
ATOM 1621 C CA . ILE A 1 202 ? 2.297 0.587 18.269 1.00 86.50 202 ILE A CA 1
ATOM 1622 C C . ILE A 1 202 ? 1.886 -0.782 18.827 1.00 86.50 202 ILE A C 1
ATOM 1624 O O . ILE A 1 202 ? 1.695 -1.717 18.054 1.00 86.50 202 ILE A O 1
ATOM 1628 N N . ASP A 1 203 ? 1.660 -0.889 20.137 1.00 88.62 203 ASP A N 1
ATOM 1629 C CA . ASP A 1 203 ? 1.184 -2.121 20.774 1.00 88.62 203 ASP A CA 1
ATOM 1630 C C . ASP A 1 203 ? -0.187 -2.553 20.254 1.00 88.62 203 ASP A C 1
ATOM 1632 O O . ASP A 1 203 ? -0.419 -3.734 19.989 1.00 88.62 203 ASP A O 1
ATOM 1636 N N . LYS A 1 204 ? -1.108 -1.600 20.088 1.00 87.94 204 LYS A N 1
ATOM 1637 C CA . LYS A 1 204 ? -2.420 -1.862 19.498 1.00 87.94 204 LYS A CA 1
ATOM 1638 C C . LYS A 1 204 ? -2.285 -2.353 18.060 1.00 87.94 204 LYS A C 1
ATOM 1640 O O . LYS A 1 204 ? -2.867 -3.379 17.726 1.00 87.94 204 LYS A O 1
ATOM 1645 N N . MET A 1 205 ? -1.490 -1.665 17.245 1.00 87.88 205 MET A N 1
ATOM 1646 C CA . MET A 1 205 ? -1.243 -2.053 15.858 1.00 87.88 205 MET A CA 1
ATOM 1647 C C . MET A 1 205 ? -0.590 -3.429 15.754 1.00 87.88 205 MET A C 1
ATOM 1649 O O . MET A 1 205 ? -0.926 -4.164 14.837 1.00 87.88 205 MET A O 1
ATOM 1653 N N . ASN A 1 206 ? 0.298 -3.790 16.684 1.00 92.75 206 ASN A N 1
ATOM 1654 C CA . ASN A 1 206 ? 0.910 -5.115 16.744 1.00 92.75 206 ASN A CA 1
ATOM 1655 C C . ASN A 1 206 ? -0.113 -6.207 17.085 1.00 92.75 206 ASN A C 1
ATOM 1657 O O . ASN A 1 206 ? -0.125 -7.254 16.446 1.00 92.75 206 ASN A O 1
ATOM 1661 N N . ARG A 1 207 ? -1.017 -5.955 18.043 1.00 91.69 207 ARG A N 1
ATOM 1662 C CA . ARG A 1 207 ? -2.104 -6.896 18.378 1.00 91.69 207 ARG A CA 1
ATOM 1663 C C . ARG A 1 207 ? -3.086 -7.107 17.226 1.00 91.69 207 ARG A C 1
ATOM 1665 O O . ARG A 1 207 ? -3.607 -8.204 17.073 1.00 91.69 207 ARG A O 1
ATOM 1672 N N . GLU A 1 208 ? -3.357 -6.057 16.458 1.00 91.31 208 GLU A N 1
ATOM 1673 C CA . GLU A 1 208 ? -4.265 -6.081 15.303 1.00 91.31 208 GLU A CA 1
ATOM 1674 C C . GLU A 1 208 ? -3.547 -6.456 13.992 1.00 91.31 208 GLU A C 1
ATOM 1676 O O . GLU A 1 208 ? -4.179 -6.484 12.938 1.00 91.31 208 GLU A O 1
ATOM 1681 N N . PHE A 1 209 ? -2.236 -6.719 14.025 1.00 90.81 209 PHE A N 1
ATOM 1682 C CA . PHE A 1 209 ? -1.446 -6.946 12.820 1.00 90.81 209 PHE A CA 1
ATOM 1683 C C . PHE A 1 209 ? -1.826 -8.275 12.163 1.00 90.81 209 PHE A C 1
ATOM 1685 O O . PHE A 1 209 ? -1.706 -9.344 12.759 1.00 90.81 209 PHE A O 1
ATOM 1692 N N . GLU A 1 210 ? -2.234 -8.217 10.899 1.00 90.94 210 GLU A N 1
ATOM 1693 C CA . GLU A 1 210 ? -2.517 -9.382 10.067 1.00 90.94 210 GLU A CA 1
ATOM 1694 C C . GLU A 1 210 ? -1.311 -9.629 9.149 1.00 90.94 210 GLU A C 1
ATOM 1696 O O . GLU A 1 210 ? -1.196 -8.965 8.108 1.00 90.94 210 GLU A O 1
ATOM 1701 N N . PRO A 1 211 ? -0.383 -10.536 9.505 1.00 91.94 211 PRO A N 1
ATOM 1702 C CA . PRO A 1 211 ? 0.864 -10.681 8.773 1.00 91.94 211 PRO A CA 1
ATOM 1703 C C . PRO A 1 211 ? 0.628 -11.269 7.371 1.00 91.94 211 PRO A C 1
ATOM 1705 O O . PRO A 1 211 ? -0.139 -12.225 7.223 1.00 91.94 211 PRO A O 1
ATOM 1708 N N . PRO A 1 212 ? 1.288 -10.723 6.331 1.00 90.81 212 PRO A N 1
ATOM 1709 C CA . PRO A 1 212 ? 1.024 -11.098 4.940 1.00 90.81 212 PRO A CA 1
ATOM 1710 C C . PRO A 1 212 ? 1.596 -12.472 4.543 1.00 90.81 212 PRO A C 1
ATOM 1712 O O . PRO A 1 212 ? 1.316 -12.998 3.471 1.00 90.81 212 PRO A O 1
ATOM 1715 N N . ASN A 1 213 ? 2.365 -13.108 5.426 1.00 86.00 213 ASN A N 1
ATOM 1716 C CA . ASN A 1 213 ? 2.947 -14.435 5.230 1.00 86.00 213 ASN A CA 1
ATOM 1717 C C . ASN A 1 213 ? 2.048 -15.579 5.749 1.00 86.00 213 ASN A C 1
ATOM 1719 O O . ASN A 1 213 ? 2.544 -16.657 6.079 1.00 86.00 213 ASN A O 1
ATOM 1723 N N . ASN A 1 214 ? 0.726 -15.380 5.802 1.00 87.50 214 ASN A N 1
ATOM 1724 C CA . ASN A 1 214 ? -0.222 -16.419 6.204 1.00 87.50 214 ASN A CA 1
ATOM 1725 C C . ASN A 1 214 ? -0.505 -17.409 5.049 1.00 87.50 214 ASN A C 1
ATOM 1727 O O . ASN A 1 214 ? -1.135 -17.016 4.064 1.00 87.50 214 ASN A O 1
ATOM 1731 N N . PRO A 1 215 ? -0.150 -18.706 5.168 1.00 86.56 215 PRO A N 1
ATOM 1732 C CA . PRO A 1 215 ? -0.293 -19.687 4.084 1.00 86.56 215 PRO A CA 1
ATOM 1733 C C . PRO A 1 215 ? -1.750 -19.971 3.685 1.00 86.56 215 PRO A C 1
ATOM 1735 O O . PRO A 1 215 ? -2.007 -20.441 2.576 1.00 86.56 215 PRO A O 1
ATOM 1738 N N . ASN A 1 216 ? -2.719 -19.657 4.551 1.00 85.50 216 ASN A N 1
ATOM 1739 C CA . ASN A 1 216 ? -4.143 -19.797 4.234 1.00 85.50 216 ASN A CA 1
ATOM 1740 C C . ASN A 1 216 ? -4.627 -18.736 3.231 1.00 85.50 216 ASN A C 1
ATOM 1742 O O . ASN A 1 216 ? -5.669 -18.907 2.601 1.00 85.50 216 ASN A O 1
ATOM 1746 N N . ILE A 1 217 ? -3.876 -17.645 3.057 1.00 86.50 217 ILE A N 1
ATOM 1747 C CA . ILE A 1 217 ? -4.217 -16.528 2.176 1.00 86.50 217 ILE A CA 1
ATOM 1748 C C . ILE A 1 217 ? -3.268 -16.563 0.975 1.00 86.50 217 ILE A C 1
ATOM 1750 O O . ILE A 1 217 ? -2.317 -15.794 0.877 1.00 86.50 217 ILE A O 1
ATOM 1754 N N . LYS A 1 218 ? -3.526 -17.482 0.038 1.00 88.00 218 LYS A N 1
ATOM 1755 C CA . LYS A 1 218 ? -2.615 -17.778 -1.087 1.00 88.00 218 LYS A CA 1
ATOM 1756 C C . LYS A 1 218 ? -2.243 -16.558 -1.935 1.00 88.00 218 LYS A C 1
ATOM 1758 O O . LYS A 1 218 ? -1.093 -16.442 -2.346 1.00 88.00 218 LYS A O 1
ATOM 1763 N N . TRP A 1 219 ? -3.202 -15.662 -2.192 1.00 90.19 219 TRP A N 1
ATOM 1764 C CA . TRP A 1 219 ? -2.964 -14.462 -3.003 1.00 90.19 219 TRP A CA 1
ATOM 1765 C C . TRP A 1 219 ? -1.939 -13.522 -2.365 1.00 90.19 219 TRP A C 1
ATOM 1767 O O . TRP A 1 219 ? -1.223 -12.824 -3.072 1.00 90.19 219 TRP A O 1
ATOM 1777 N N . GLU A 1 220 ? -1.854 -13.507 -1.039 1.00 89.94 220 GLU A N 1
ATOM 1778 C CA . GLU A 1 220 ? -0.949 -12.637 -0.300 1.00 89.94 220 GLU A CA 1
ATOM 1779 C C . GLU A 1 220 ? 0.367 -13.357 -0.012 1.00 89.94 220 GLU A C 1
ATOM 1781 O O . GLU A 1 220 ? 1.439 -12.834 -0.307 1.00 89.94 220 GLU A O 1
ATOM 1786 N N . PHE A 1 221 ? 0.280 -14.608 0.446 1.00 90.12 221 PHE A N 1
ATOM 1787 C CA . PHE A 1 221 ? 1.426 -15.452 0.768 1.00 90.12 221 PHE A CA 1
ATOM 1788 C C . PHE A 1 221 ? 2.403 -15.593 -0.403 1.00 90.12 221 PHE A C 1
ATOM 1790 O O . PHE A 1 221 ? 3.603 -15.383 -0.244 1.00 90.12 221 PHE A O 1
ATOM 1797 N N . ASN A 1 222 ? 1.892 -15.891 -1.603 1.00 90.62 222 ASN A N 1
ATOM 1798 C CA . ASN A 1 222 ? 2.727 -16.105 -2.791 1.00 90.62 222 ASN A CA 1
ATOM 1799 C C . ASN A 1 222 ? 3.414 -14.823 -3.287 1.00 90.62 222 ASN A C 1
ATOM 1801 O O . ASN A 1 222 ? 4.435 -14.900 -3.980 1.00 90.62 222 ASN A O 1
ATOM 1805 N N . ASN A 1 223 ? 2.854 -13.671 -2.913 1.00 93.94 223 ASN A N 1
ATOM 1806 C CA . ASN A 1 223 ? 3.274 -12.338 -3.324 1.00 93.94 223 ASN A CA 1
ATOM 1807 C C . ASN A 1 223 ? 3.897 -11.552 -2.161 1.00 93.94 223 ASN A C 1
ATOM 1809 O O . ASN A 1 223 ? 3.936 -10.327 -2.200 1.00 93.94 223 ASN A O 1
ATOM 1813 N N . THR A 1 224 ? 4.412 -12.241 -1.137 1.00 95.12 224 THR A N 1
ATOM 1814 C CA . THR A 1 224 ? 5.088 -11.615 0.004 1.00 95.12 224 THR A CA 1
ATOM 1815 C C . THR A 1 224 ? 6.562 -12.002 0.067 1.00 95.12 224 THR A C 1
ATOM 1817 O O . THR A 1 224 ? 6.906 -13.182 0.017 1.00 95.12 224 THR A O 1
ATOM 1820 N N . LEU A 1 225 ? 7.429 -11.008 0.260 1.00 94.94 225 LEU A N 1
ATOM 1821 C CA . LEU A 1 225 ? 8.833 -11.175 0.626 1.00 94.94 225 LEU A CA 1
ATOM 1822 C C . LEU A 1 225 ? 9.042 -10.676 2.059 1.00 94.94 225 LEU A C 1
ATOM 1824 O O . LEU A 1 225 ? 8.734 -9.527 2.367 1.00 94.94 225 LEU A O 1
ATOM 1828 N N . THR A 1 226 ? 9.553 -11.531 2.948 1.00 92.38 226 THR A N 1
ATOM 1829 C CA . THR A 1 226 ? 9.785 -11.160 4.354 1.00 92.38 226 THR A CA 1
ATOM 1830 C C . THR A 1 226 ? 11.230 -10.725 4.560 1.00 92.38 226 THR A C 1
ATOM 1832 O O . THR A 1 226 ? 12.146 -11.532 4.440 1.00 92.38 226 THR A O 1
ATOM 1835 N N . ASN A 1 227 ? 11.426 -9.463 4.930 1.00 87.81 227 ASN A N 1
ATOM 1836 C CA . ASN A 1 227 ? 12.707 -8.934 5.369 1.00 87.81 227 ASN A CA 1
ATOM 1837 C C . ASN A 1 227 ? 12.785 -8.997 6.901 1.00 87.81 227 ASN A C 1
ATOM 1839 O O . ASN A 1 227 ? 12.193 -8.176 7.609 1.00 87.81 227 ASN A O 1
ATOM 1843 N N . ASN A 1 228 ? 13.522 -9.985 7.401 1.00 78.81 228 ASN A N 1
ATOM 1844 C CA . ASN A 1 228 ? 13.908 -10.052 8.802 1.00 78.81 228 ASN A CA 1
ATOM 1845 C C . ASN A 1 228 ? 15.169 -9.192 8.953 1.00 78.81 228 ASN A C 1
ATOM 1847 O O . ASN A 1 228 ? 16.226 -9.578 8.462 1.00 78.81 228 ASN A O 1
ATOM 1851 N N . ASN A 1 229 ? 15.086 -8.051 9.643 1.00 63.56 229 ASN A N 1
ATOM 1852 C CA . ASN A 1 229 ? 16.196 -7.096 9.841 1.00 63.56 229 ASN A CA 1
ATOM 1853 C C . ASN A 1 229 ? 17.408 -7.657 10.637 1.00 63.56 229 ASN A C 1
ATOM 1855 O O . ASN A 1 229 ? 18.261 -6.904 11.109 1.00 63.56 229 ASN A O 1
ATOM 1859 N N . ASN A 1 230 ? 17.508 -8.976 10.781 1.00 51.31 230 ASN A N 1
ATOM 1860 C CA . ASN A 1 230 ? 18.555 -9.685 11.491 1.00 51.31 230 ASN A CA 1
ATOM 1861 C C . ASN A 1 230 ? 19.713 -9.970 10.529 1.00 51.31 230 ASN A C 1
ATOM 1863 O O . ASN A 1 230 ? 19.711 -10.991 9.849 1.00 51.31 230 ASN A O 1
ATOM 1867 N N . ASN A 1 231 ? 20.685 -9.057 10.435 1.00 44.53 231 ASN A N 1
ATOM 1868 C CA . ASN A 1 231 ? 22.112 -9.390 10.572 1.00 44.53 231 ASN A CA 1
ATOM 1869 C C . ASN A 1 231 ? 23.018 -8.221 10.178 1.00 44.53 231 ASN A C 1
ATOM 1871 O O . ASN A 1 231 ? 22.891 -7.638 9.101 1.00 44.53 231 ASN A O 1
ATOM 1875 N N . ASN A 1 232 ? 23.995 -7.958 11.038 1.00 47.97 232 ASN A N 1
ATOM 1876 C CA . ASN A 1 232 ? 25.162 -7.118 10.798 1.00 47.97 232 ASN A CA 1
ATOM 1877 C C . ASN A 1 232 ? 26.180 -7.837 9.877 1.00 47.97 232 ASN A C 1
ATOM 1879 O O . ASN A 1 232 ? 26.253 -9.064 9.904 1.00 47.97 232 ASN A O 1
ATOM 1883 N N . ASN A 1 233 ? 26.988 -7.057 9.136 1.00 43.22 233 ASN A N 1
ATOM 1884 C CA . ASN A 1 233 ? 28.362 -7.370 8.667 1.00 43.22 233 ASN A CA 1
ATOM 1885 C C . ASN A 1 233 ? 28.699 -7.631 7.175 1.00 43.22 233 ASN A C 1
ATOM 1887 O O . ASN A 1 233 ? 29.874 -7.857 6.909 1.00 43.22 233 ASN A O 1
ATOM 1891 N N . ASN A 1 234 ? 27.803 -7.485 6.188 1.00 45.81 234 ASN A N 1
ATOM 1892 C CA . ASN A 1 234 ? 28.211 -7.499 4.761 1.00 45.81 234 ASN A CA 1
ATOM 1893 C C . ASN A 1 234 ? 27.988 -6.138 4.079 1.00 45.81 234 ASN A C 1
ATOM 1895 O O . ASN A 1 234 ? 27.072 -5.410 4.466 1.00 45.81 234 ASN A O 1
ATOM 1899 N N . ASN A 1 235 ? 28.809 -5.814 3.067 1.00 57.62 235 ASN A N 1
ATOM 1900 C CA . ASN A 1 235 ? 28.726 -4.586 2.264 1.00 57.62 235 ASN A CA 1
ATOM 1901 C C . ASN A 1 235 ? 27.272 -4.275 1.873 1.00 57.62 235 ASN A C 1
ATOM 1903 O O . ASN A 1 235 ? 26.591 -5.101 1.268 1.00 57.62 235 ASN A O 1
ATOM 1907 N N . ASN A 1 236 ? 26.798 -3.068 2.199 1.00 67.19 236 ASN A N 1
ATOM 1908 C CA . ASN A 1 236 ? 25.398 -2.673 1.999 1.00 67.19 236 ASN A CA 1
ATOM 1909 C C . ASN A 1 236 ? 24.924 -2.788 0.534 1.00 67.19 236 ASN A C 1
ATOM 1911 O O . ASN A 1 236 ? 23.735 -2.985 0.306 1.00 67.19 236 ASN A O 1
ATOM 1915 N N . LEU A 1 237 ? 25.839 -2.683 -0.441 1.00 63.97 237 LEU A N 1
ATOM 1916 C CA . LEU A 1 237 ? 25.544 -2.756 -1.880 1.00 63.97 237 LEU A CA 1
ATOM 1917 C C . LEU A 1 237 ? 25.221 -4.181 -2.363 1.00 63.97 237 LEU A C 1
ATOM 1919 O O . LEU A 1 237 ? 24.197 -4.380 -3.008 1.00 63.97 237 LEU A O 1
ATOM 1923 N N . ASP A 1 238 ? 26.019 -5.182 -1.988 1.00 71.31 238 ASP A N 1
ATOM 1924 C CA . ASP A 1 238 ? 25.778 -6.575 -2.407 1.00 71.31 238 ASP A CA 1
ATOM 1925 C C . ASP A 1 238 ? 24.466 -7.117 -1.808 1.00 71.31 238 ASP A C 1
ATOM 1927 O O . ASP A 1 238 ? 23.743 -7.903 -2.420 1.00 71.31 238 ASP A O 1
ATOM 1931 N N . ARG A 1 239 ? 24.115 -6.645 -0.603 1.00 81.38 239 ARG A N 1
ATOM 1932 C CA . ARG A 1 239 ? 22.862 -7.011 0.073 1.00 81.38 239 ARG A CA 1
ATOM 1933 C C . ARG A 1 239 ? 21.640 -6.410 -0.610 1.00 81.38 239 ARG A C 1
ATOM 1935 O O . ARG A 1 239 ? 20.648 -7.114 -0.766 1.00 81.38 239 ARG A O 1
ATOM 1942 N N . ILE A 1 240 ? 21.696 -5.134 -1.005 1.00 86.19 240 ILE A N 1
ATOM 1943 C CA . ILE A 1 240 ? 20.564 -4.497 -1.694 1.00 86.19 240 ILE A CA 1
ATOM 1944 C C . ILE A 1 240 ? 20.385 -5.056 -3.108 1.00 86.19 240 ILE A C 1
ATOM 1946 O O . ILE A 1 240 ? 19.253 -5.189 -3.554 1.00 86.19 240 ILE A O 1
ATOM 1950 N N . GLU A 1 241 ? 21.468 -5.454 -3.779 1.00 87.31 241 GLU A N 1
ATOM 1951 C CA . GLU A 1 241 ? 21.406 -6.132 -5.076 1.00 87.31 241 GLU A CA 1
ATOM 1952 C C . GLU A 1 241 ? 20.744 -7.511 -4.974 1.00 87.31 241 GLU A C 1
ATOM 1954 O O . GLU A 1 241 ? 19.798 -7.788 -5.710 1.00 87.31 241 GLU A O 1
ATOM 1959 N N . SER A 1 242 ? 21.176 -8.354 -4.028 1.00 88.94 242 SER A N 1
ATOM 1960 C CA . SER A 1 242 ? 20.523 -9.649 -3.776 1.00 88.94 242 SER A CA 1
ATOM 1961 C C . SER A 1 242 ? 19.041 -9.466 -3.453 1.00 88.94 242 SER A C 1
ATOM 1963 O O . SER A 1 242 ? 18.190 -10.154 -4.011 1.00 88.94 242 SER A O 1
ATOM 1965 N N . PHE A 1 243 ? 18.727 -8.490 -2.602 1.00 90.69 243 PHE A N 1
ATOM 1966 C CA . PHE A 1 243 ? 17.352 -8.187 -2.228 1.00 90.69 243 PHE A CA 1
ATOM 1967 C C . PHE A 1 243 ? 16.523 -7.667 -3.411 1.00 90.69 243 PHE A C 1
ATOM 1969 O O . PHE A 1 243 ? 15.354 -8.019 -3.550 1.00 90.69 243 PHE A O 1
ATOM 1976 N N . TRP A 1 244 ? 17.116 -6.867 -4.300 1.00 91.88 244 TRP A N 1
ATOM 1977 C CA . TRP A 1 244 ? 16.461 -6.439 -5.533 1.00 91.88 244 TRP A CA 1
ATOM 1978 C C . TRP A 1 244 ? 16.144 -7.622 -6.449 1.00 91.88 244 TRP A C 1
ATOM 1980 O O . TRP A 1 244 ? 15.045 -7.676 -6.991 1.00 91.88 244 TRP A O 1
ATOM 1990 N N . ASN A 1 245 ? 17.048 -8.594 -6.580 1.00 91.50 245 ASN A N 1
ATOM 1991 C CA . ASN A 1 245 ? 16.777 -9.798 -7.369 1.00 91.50 245 ASN A CA 1
ATOM 1992 C C . ASN A 1 245 ? 15.584 -10.589 -6.801 1.00 91.50 245 ASN A C 1
ATOM 1994 O O . ASN A 1 245 ? 14.710 -10.998 -7.559 1.00 91.50 245 ASN A O 1
ATOM 1998 N N . GLU A 1 246 ? 15.476 -10.712 -5.475 1.00 94.00 246 GLU A N 1
ATOM 1999 C CA . GLU A 1 246 ? 14.310 -11.333 -4.827 1.00 94.00 246 GLU A CA 1
ATOM 2000 C C . GLU A 1 246 ? 13.008 -10.552 -5.087 1.00 94.00 246 GLU A C 1
ATOM 2002 O O . GLU A 1 246 ? 11.950 -11.149 -5.298 1.00 94.00 246 GLU A O 1
ATOM 2007 N N . ILE A 1 247 ? 13.072 -9.215 -5.108 1.00 94.44 247 ILE A N 1
ATOM 2008 C CA . ILE A 1 247 ? 11.937 -8.357 -5.482 1.00 94.44 247 ILE A CA 1
ATOM 2009 C C . ILE A 1 247 ? 11.549 -8.578 -6.948 1.00 94.44 247 ILE A C 1
ATOM 2011 O O . ILE A 1 247 ? 10.364 -8.665 -7.259 1.00 94.44 247 ILE A O 1
ATOM 2015 N N . VAL A 1 248 ? 12.521 -8.669 -7.853 1.00 93.38 248 VAL A N 1
ATOM 2016 C CA . VAL A 1 248 ? 12.273 -8.924 -9.277 1.00 93.38 248 VAL A CA 1
ATOM 2017 C C . VAL A 1 248 ? 11.603 -10.282 -9.469 1.00 93.38 248 VAL A C 1
ATOM 2019 O O . VAL A 1 248 ? 10.589 -10.368 -10.162 1.00 93.38 248 VAL A O 1
ATOM 2022 N N . ASP A 1 249 ? 12.110 -11.324 -8.811 1.00 93.50 249 ASP A N 1
ATOM 2023 C CA . ASP A 1 249 ? 11.512 -12.660 -8.845 1.00 93.50 249 ASP A CA 1
ATOM 2024 C C . ASP A 1 249 ? 10.088 -12.656 -8.289 1.00 93.50 249 ASP A C 1
ATOM 2026 O O . ASP A 1 249 ? 9.214 -13.339 -8.821 1.00 93.50 249 ASP A O 1
ATOM 2030 N N . LEU A 1 250 ? 9.827 -11.871 -7.240 1.00 94.75 250 LEU A N 1
ATOM 2031 C CA . LEU A 1 250 ? 8.487 -11.676 -6.697 1.00 94.75 250 LEU A CA 1
ATOM 2032 C C . LEU A 1 250 ? 7.552 -11.020 -7.719 1.00 94.75 250 LEU A C 1
ATOM 2034 O O . LEU A 1 250 ? 6.455 -11.524 -7.945 1.00 94.75 250 LEU A O 1
ATOM 2038 N N . LEU A 1 251 ? 7.988 -9.917 -8.328 1.00 94.50 251 LEU A N 1
ATOM 2039 C CA . LEU A 1 251 ? 7.183 -9.114 -9.249 1.00 94.50 251 LEU A CA 1
ATOM 2040 C C . LEU A 1 251 ? 6.922 -9.807 -10.585 1.00 94.50 251 LEU A C 1
ATOM 2042 O O . LEU A 1 251 ? 5.908 -9.526 -11.212 1.00 94.50 251 LEU A O 1
ATOM 2046 N N . ASN A 1 252 ? 7.804 -10.711 -11.006 1.00 93.38 252 ASN A N 1
ATOM 2047 C CA . ASN A 1 252 ? 7.654 -11.493 -12.233 1.00 93.38 252 ASN A CA 1
ATOM 2048 C C . ASN A 1 252 ? 6.695 -12.685 -12.093 1.00 93.38 252 ASN A C 1
ATOM 2050 O O . ASN A 1 252 ? 6.440 -13.387 -13.075 1.00 93.38 252 ASN A O 1
ATOM 2054 N N . LYS A 1 253 ? 6.178 -12.959 -10.889 1.00 90.00 253 LYS A N 1
ATOM 2055 C CA . LYS A 1 253 ? 5.180 -14.012 -10.690 1.00 90.00 253 LYS A CA 1
ATOM 2056 C C . LYS A 1 253 ? 3.851 -13.590 -11.295 1.00 90.00 253 LYS A C 1
ATOM 2058 O O . LYS A 1 253 ? 3.332 -12.513 -11.019 1.00 90.00 253 LYS A O 1
ATOM 2063 N N . GLN A 1 254 ? 3.237 -14.506 -12.037 1.00 84.69 254 GLN A N 1
ATOM 2064 C CA . GLN A 1 254 ? 1.874 -14.310 -12.501 1.00 84.69 254 GLN A CA 1
A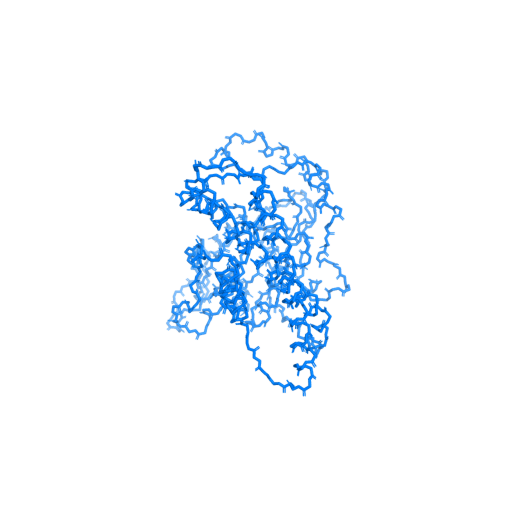TOM 2065 C C . GLN A 1 254 ? 0.905 -14.331 -11.314 1.00 84.69 254 GLN A C 1
ATOM 2067 O O . GLN A 1 254 ? 0.909 -15.264 -10.503 1.00 84.69 254 GLN A O 1
ATOM 2072 N N . LEU A 1 255 ? 0.062 -13.304 -11.215 1.00 86.81 255 LEU A N 1
ATOM 2073 C CA . LEU A 1 255 ? -0.930 -13.218 -10.149 1.00 86.81 255 LEU A CA 1
ATOM 2074 C C . LEU A 1 255 ? -1.991 -14.306 -10.323 1.00 86.81 255 LEU A C 1
ATOM 2076 O O . LEU A 1 255 ? -2.497 -14.553 -11.417 1.00 86.81 255 LEU A O 1
ATOM 2080 N N . PHE A 1 256 ? -2.311 -14.981 -9.220 1.00 71.00 256 PHE A N 1
ATOM 2081 C CA . PHE A 1 256 ? -3.235 -16.106 -9.227 1.00 71.00 256 PHE A CA 1
ATOM 2082 C C . PHE A 1 256 ? -4.668 -15.634 -9.505 1.00 71.00 256 PHE A C 1
ATOM 2084 O O . PHE A 1 256 ? -5.246 -14.865 -8.733 1.00 71.00 256 PHE A O 1
ATOM 2091 N N . VAL A 1 257 ? -5.272 -16.149 -10.575 1.00 62.97 257 VAL A N 1
ATOM 2092 C CA . VAL A 1 257 ? -6.700 -15.972 -10.856 1.00 62.97 257 VAL A CA 1
ATOM 2093 C C . VAL A 1 257 ? -7.439 -17.193 -10.314 1.00 62.97 257 VAL A C 1
ATOM 2095 O O . VAL A 1 257 ? -7.370 -18.279 -10.888 1.00 62.97 257 VAL A O 1
ATOM 2098 N N . ALA A 1 258 ? -8.109 -17.045 -9.170 1.00 54.81 258 ALA A N 1
ATOM 2099 C CA . ALA A 1 258 ? -8.941 -18.114 -8.631 1.00 54.81 258 ALA A CA 1
ATOM 2100 C C . ALA A 1 258 ? -10.208 -18.271 -9.499 1.00 54.81 258 ALA A C 1
ATOM 2102 O O . ALA A 1 258 ? -10.868 -17.268 -9.767 1.00 54.81 258 ALA A O 1
ATOM 2103 N N . PRO A 1 259 ? -10.630 -19.497 -9.867 1.00 47.19 259 PRO A N 1
ATOM 2104 C CA . PRO A 1 259 ? -11.892 -19.722 -10.587 1.00 47.19 259 PRO A CA 1
ATOM 2105 C C . PRO A 1 259 ? -13.161 -19.300 -9.816 1.00 47.19 259 PRO A C 1
ATOM 2107 O O . PRO A 1 259 ? -14.247 -19.297 -10.382 1.00 47.19 259 PRO A O 1
ATOM 2110 N N . SER A 1 260 ? -13.046 -18.984 -8.521 1.00 43.69 260 SER A N 1
ATOM 2111 C CA . SER A 1 260 ? -14.157 -18.818 -7.571 1.00 43.69 260 SER A CA 1
ATOM 2112 C C . SER A 1 260 ? -14.355 -17.391 -7.036 1.00 43.69 260 SER A C 1
ATOM 2114 O O . SER A 1 260 ? -15.151 -17.196 -6.113 1.00 43.69 260 SER A O 1
ATOM 2116 N N . ASP A 1 261 ? -13.677 -16.386 -7.601 1.00 45.97 261 ASP A N 1
ATOM 2117 C CA . ASP A 1 261 ? -13.866 -14.970 -7.226 1.00 45.97 261 ASP A CA 1
ATOM 2118 C C . ASP A 1 261 ? -15.270 -14.424 -7.582 1.00 45.97 261 ASP A C 1
ATOM 2120 O O . ASP A 1 261 ? -15.613 -13.306 -7.210 1.00 45.97 261 ASP A O 1
ATOM 2124 N N . THR A 1 262 ? -16.122 -15.221 -8.236 1.00 47.28 262 THR A N 1
ATOM 2125 C CA . THR A 1 262 ? -17.541 -14.929 -8.497 1.00 47.28 262 THR A CA 1
ATOM 2126 C C . THR A 1 262 ? -18.485 -15.254 -7.333 1.00 47.28 262 THR A C 1
ATOM 2128 O O . THR A 1 262 ? -19.562 -14.670 -7.272 1.00 47.28 262 THR A O 1
ATOM 2131 N N . ILE A 1 263 ? -18.126 -16.146 -6.395 1.00 45.34 263 ILE A N 1
ATOM 2132 C CA . ILE A 1 263 ? -19.086 -16.664 -5.388 1.00 45.34 263 ILE A CA 1
ATOM 2133 C C . ILE A 1 263 ? -18.808 -16.127 -3.976 1.00 45.34 263 ILE A C 1
ATOM 2135 O O . ILE A 1 263 ? -19.745 -15.796 -3.249 1.00 45.34 263 ILE A O 1
ATOM 2139 N N . VAL A 1 264 ? -17.539 -15.958 -3.586 1.00 45.28 264 VAL A N 1
ATOM 2140 C CA . VAL A 1 264 ? -17.170 -15.436 -2.247 1.00 45.28 264 VAL A CA 1
ATOM 2141 C C . VAL A 1 264 ? -17.492 -13.937 -2.105 1.00 45.28 264 VAL A C 1
ATOM 2143 O O . VAL A 1 264 ? -17.671 -13.433 -0.996 1.00 45.28 264 VAL A O 1
ATOM 2146 N N . ASP A 1 265 ? -17.677 -13.243 -3.230 1.00 46.94 265 ASP A N 1
ATOM 2147 C CA . ASP A 1 265 ? -18.109 -11.846 -3.280 1.00 46.94 265 ASP A CA 1
ATOM 2148 C C . ASP A 1 265 ? -19.573 -11.664 -2.835 1.00 46.94 265 ASP A C 1
ATOM 2150 O O . ASP A 1 265 ? -19.989 -10.545 -2.591 1.00 46.94 265 ASP A O 1
ATOM 2154 N N . THR A 1 266 ? -20.382 -12.718 -2.660 1.00 48.53 266 THR A N 1
ATOM 2155 C CA . THR A 1 266 ? -21.792 -12.558 -2.238 1.00 48.53 266 THR A CA 1
ATOM 2156 C C . THR A 1 266 ? -21.944 -12.154 -0.771 1.00 48.53 266 THR A C 1
ATOM 2158 O O . THR A 1 266 ? -22.725 -11.254 -0.469 1.00 48.53 266 THR A O 1
ATOM 2161 N N . GLN A 1 267 ? -21.159 -12.726 0.146 1.00 47.41 267 GLN A N 1
ATOM 2162 C CA . GLN A 1 267 ? -21.222 -12.348 1.565 1.00 47.41 267 GLN A CA 1
ATOM 2163 C C . GLN A 1 267 ? -20.512 -11.016 1.841 1.00 47.41 267 GLN A C 1
ATOM 2165 O O . GLN A 1 267 ? -21.011 -10.208 2.626 1.00 47.41 267 GLN A O 1
ATOM 2170 N N . GLN A 1 268 ? -19.396 -10.742 1.154 1.00 48.25 268 GLN A N 1
ATOM 2171 C CA . GLN A 1 268 ? -18.699 -9.459 1.276 1.00 48.25 268 GLN A CA 1
ATOM 2172 C C . GLN A 1 268 ? -19.463 -8.335 0.555 1.00 48.25 268 GLN A C 1
ATOM 2174 O O . GLN A 1 268 ? -19.578 -7.258 1.127 1.00 48.25 268 GLN A O 1
ATOM 2179 N N . ARG A 1 269 ? -20.112 -8.583 -0.602 1.00 50.81 269 ARG A N 1
ATOM 2180 C CA . ARG A 1 269 ? -21.078 -7.638 -1.205 1.00 50.81 269 ARG A CA 1
ATOM 2181 C C . ARG A 1 269 ? -22.293 -7.422 -0.330 1.00 50.81 269 ARG A C 1
ATOM 2183 O O . ARG A 1 269 ? -22.789 -6.309 -0.322 1.00 50.81 269 ARG A O 1
ATOM 2190 N N . GLN A 1 270 ? -22.805 -8.425 0.381 1.00 49.25 270 GLN A N 1
ATOM 2191 C CA . GLN A 1 270 ? -23.909 -8.204 1.323 1.00 49.25 270 GLN A CA 1
ATOM 2192 C C . GLN A 1 270 ? -23.474 -7.296 2.476 1.00 49.25 270 GLN A C 1
ATOM 2194 O O . GLN A 1 270 ? -24.206 -6.376 2.830 1.00 49.25 270 GLN A O 1
ATOM 2199 N N . GLN A 1 271 ? -22.259 -7.478 3.001 1.00 49.28 271 GLN A N 1
ATOM 2200 C CA . GLN A 1 271 ? -21.692 -6.576 4.006 1.00 49.28 271 GLN A CA 1
ATOM 2201 C C .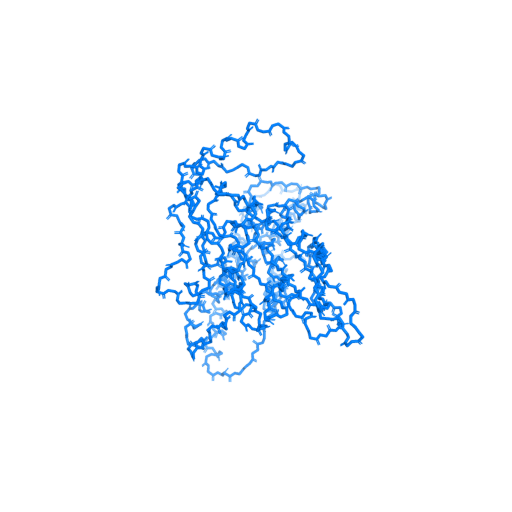 GLN A 1 271 ? -21.406 -5.180 3.433 1.00 49.28 271 GLN A C 1
ATOM 2203 O O . GLN A 1 271 ? -21.766 -4.192 4.061 1.00 49.28 271 GLN A O 1
ATOM 2208 N N . ASP A 1 272 ? -20.859 -5.067 2.223 1.00 47.69 272 ASP A N 1
ATOM 2209 C CA . ASP A 1 272 ? -20.563 -3.787 1.569 1.00 47.69 272 ASP A CA 1
ATOM 2210 C C . ASP A 1 272 ? -21.834 -3.066 1.081 1.00 47.69 272 ASP A C 1
ATOM 2212 O O . ASP A 1 272 ? -21.883 -1.834 1.094 1.00 47.69 272 ASP A O 1
ATOM 2216 N N . ARG A 1 273 ? -22.902 -3.800 0.730 1.00 51.50 273 ARG A N 1
ATOM 2217 C CA . ARG A 1 273 ? -24.256 -3.272 0.469 1.00 51.50 273 ARG A CA 1
ATOM 2218 C C . ARG A 1 273 ? -24.901 -2.782 1.760 1.00 51.50 273 ARG A C 1
ATOM 2220 O O . ARG A 1 273 ? -25.393 -1.661 1.770 1.00 51.50 273 ARG A O 1
ATOM 2227 N N . GLN A 1 274 ? -24.784 -3.520 2.865 1.00 47.84 274 GLN A N 1
ATOM 2228 C CA . GLN A 1 274 ? -25.209 -3.048 4.190 1.00 47.84 274 GLN A CA 1
ATOM 2229 C C . GLN A 1 274 ? -24.387 -1.840 4.668 1.00 47.84 274 GLN A C 1
ATOM 2231 O O . GLN A 1 274 ? -24.919 -0.939 5.315 1.00 47.84 274 GLN A O 1
ATOM 2236 N N . VAL A 1 275 ? -23.098 -1.760 4.326 1.00 51.09 275 VAL A N 1
ATOM 2237 C CA . VAL A 1 275 ? -22.260 -0.578 4.577 1.00 51.09 275 VAL A CA 1
ATOM 2238 C C . VAL A 1 275 ? -22.676 0.582 3.671 1.00 51.09 275 VAL A C 1
ATOM 2240 O O . VAL A 1 275 ? -22.738 1.708 4.156 1.00 51.09 275 VAL A O 1
ATOM 2243 N N . CYS A 1 276 ? -23.031 0.345 2.404 1.00 44.69 276 CYS A N 1
ATOM 2244 C CA . CYS A 1 276 ? -23.595 1.362 1.510 1.00 44.69 276 CYS A CA 1
ATOM 2245 C C . CYS A 1 276 ? -24.976 1.849 1.969 1.00 44.69 276 CYS A C 1
ATOM 2247 O O . CYS A 1 276 ? -25.237 3.046 1.897 1.00 44.69 276 CYS A O 1
ATOM 2249 N N . GLU A 1 277 ? -25.833 0.971 2.488 1.00 50.03 277 GLU A N 1
ATOM 2250 C CA . GLU A 1 277 ? -27.128 1.305 3.094 1.00 50.03 277 GLU A CA 1
ATOM 2251 C C . GLU A 1 277 ? -26.947 2.128 4.361 1.00 50.03 277 GLU A C 1
ATOM 2253 O O . GLU A 1 277 ? -27.560 3.184 4.506 1.00 50.03 277 GLU A O 1
ATOM 2258 N N . ASN A 1 278 ? -26.050 1.700 5.251 1.00 56.72 278 ASN A N 1
ATOM 2259 C CA . ASN A 1 278 ? -25.692 2.477 6.428 1.00 56.72 278 ASN A CA 1
ATOM 2260 C C . ASN A 1 278 ? -25.090 3.824 6.021 1.00 56.72 278 ASN A C 1
ATOM 2262 O O . ASN A 1 278 ? -25.388 4.821 6.661 1.00 56.72 278 ASN A O 1
ATOM 2266 N N . ASN A 1 279 ? -24.321 3.895 4.932 1.00 66.19 279 ASN A N 1
ATOM 2267 C CA . ASN A 1 279 ? -23.770 5.141 4.404 1.00 66.19 279 ASN A CA 1
ATOM 2268 C C . ASN A 1 279 ? -24.865 6.043 3.803 1.00 66.19 279 ASN A C 1
ATOM 2270 O O . ASN A 1 279 ? -24.877 7.235 4.087 1.00 66.19 279 ASN A O 1
ATOM 2274 N N . LEU A 1 280 ? -25.833 5.502 3.055 1.00 67.19 280 LEU A N 1
ATOM 2275 C CA . LEU A 1 280 ? -26.958 6.255 2.488 1.00 67.19 280 LEU A CA 1
ATOM 2276 C C . LEU A 1 280 ? -27.902 6.768 3.580 1.00 67.19 280 LEU A C 1
ATOM 2278 O O . LEU A 1 280 ? -28.240 7.949 3.590 1.00 67.19 280 LEU A O 1
ATOM 2282 N N . ILE A 1 281 ? -28.300 5.908 4.520 1.00 71.62 281 ILE A N 1
ATOM 2283 C CA . ILE A 1 281 ? -29.154 6.274 5.655 1.00 71.62 281 ILE A CA 1
ATOM 2284 C C . ILE A 1 281 ? -28.431 7.256 6.571 1.00 71.62 281 ILE A C 1
ATOM 2286 O O . ILE A 1 281 ? -29.042 8.221 7.022 1.00 71.62 281 ILE A O 1
ATOM 2290 N N . HIS A 1 282 ? -27.133 7.070 6.814 1.00 70.81 282 HIS A N 1
ATOM 2291 C CA . HIS A 1 282 ? -26.343 8.005 7.607 1.00 70.81 282 HIS A CA 1
ATOM 2292 C C . HIS A 1 282 ? -26.173 9.355 6.900 1.00 70.81 282 HIS A C 1
ATOM 2294 O O . HIS A 1 282 ? -26.337 10.397 7.531 1.00 70.81 282 HIS A O 1
ATOM 2300 N N . GLN A 1 283 ? -25.928 9.368 5.587 1.00 69.19 283 GLN A N 1
ATOM 2301 C CA . GLN A 1 283 ? -25.878 10.603 4.801 1.00 69.19 283 GLN A CA 1
ATOM 2302 C C . GLN A 1 283 ? -27.240 11.301 4.749 1.00 69.19 283 GLN A C 1
ATOM 2304 O O . GLN A 1 283 ? -27.296 12.521 4.892 1.00 69.19 283 GLN A O 1
ATOM 2309 N N . LEU A 1 284 ? -28.340 10.556 4.604 1.00 73.38 284 LEU A N 1
ATOM 2310 C CA . LEU A 1 284 ? -29.696 11.100 4.702 1.00 73.38 284 LEU A CA 1
ATOM 2311 C C . LEU A 1 284 ? -29.967 11.631 6.110 1.00 73.38 284 LEU A C 1
ATOM 2313 O O . LEU A 1 284 ? -30.520 12.714 6.254 1.00 73.38 284 LEU A O 1
ATOM 2317 N N . ASP A 1 285 ? -29.539 10.947 7.165 1.00 73.62 285 ASP A N 1
ATOM 2318 C CA . ASP A 1 285 ? -29.669 11.416 8.546 1.00 73.62 285 ASP A CA 1
ATOM 2319 C C . ASP A 1 285 ? -28.891 12.726 8.775 1.00 73.62 285 ASP A C 1
ATOM 2321 O O . ASP A 1 285 ? -29.435 13.669 9.353 1.00 73.62 285 ASP A O 1
ATOM 2325 N N . ILE A 1 286 ? -27.664 12.842 8.257 1.00 71.00 286 ILE A N 1
ATOM 2326 C CA . ILE A 1 286 ? -26.867 14.080 8.301 1.00 71.00 286 ILE A CA 1
ATOM 2327 C C . ILE A 1 286 ? -27.546 15.200 7.500 1.00 71.00 286 ILE A C 1
ATOM 2329 O O . ILE A 1 286 ? -27.749 16.298 8.024 1.00 71.00 286 ILE A O 1
ATOM 2333 N N . ALA A 1 287 ? -27.950 14.934 6.256 1.00 71.62 287 ALA A N 1
ATOM 2334 C CA . ALA A 1 287 ? -28.583 15.927 5.390 1.00 71.62 287 ALA A CA 1
ATOM 2335 C C . ALA A 1 287 ? -29.930 16.403 5.959 1.00 71.62 287 ALA A C 1
ATOM 2337 O O . ALA A 1 287 ? -30.209 17.600 5.996 1.00 71.62 287 ALA A O 1
ATOM 2338 N N . THR A 1 288 ? -30.748 15.485 6.478 1.00 73.88 288 THR A N 1
ATOM 2339 C CA . THR A 1 288 ? -32.027 15.813 7.122 1.00 73.88 288 THR A CA 1
ATOM 2340 C C . THR A 1 288 ? -31.828 16.552 8.448 1.00 73.88 288 THR A C 1
ATOM 2342 O O . THR A 1 288 ? -32.620 17.446 8.736 1.00 73.88 288 THR A O 1
ATOM 2345 N N . ARG A 1 289 ? -30.767 16.275 9.234 1.00 74.62 289 ARG A N 1
ATOM 2346 C CA . ARG A 1 289 ? -30.395 17.112 10.401 1.00 74.62 289 ARG A CA 1
ATOM 2347 C C . ARG A 1 289 ? -30.092 18.544 9.984 1.00 74.62 289 ARG A C 1
ATOM 2349 O O . ARG A 1 289 ? -30.576 19.457 10.643 1.00 74.62 289 ARG A O 1
ATOM 2356 N N . SER A 1 290 ? -29.326 18.732 8.910 1.00 74.31 290 SER A N 1
ATOM 2357 C CA . SER A 1 290 ? -29.000 20.065 8.395 1.00 74.31 290 SER A CA 1
ATOM 2358 C C . SER A 1 290 ? -30.264 20.817 7.961 1.00 74.31 290 SER A C 1
ATOM 2360 O O . SER A 1 290 ? -30.494 21.924 8.439 1.00 74.31 290 SER A O 1
ATOM 2362 N N . VAL A 1 291 ? -31.146 20.178 7.180 1.00 73.12 291 VAL A N 1
ATOM 2363 C CA . VAL A 1 291 ? -32.430 20.763 6.737 1.00 73.12 291 VAL A CA 1
ATOM 2364 C C . VAL A 1 291 ? -33.357 21.094 7.914 1.00 73.12 291 VAL A C 1
ATOM 2366 O O . VAL A 1 291 ? -33.984 22.150 7.935 1.00 73.12 291 VAL A O 1
ATOM 2369 N N . VAL A 1 292 ? -33.450 20.214 8.915 1.00 76.38 292 VAL A N 1
ATOM 2370 C CA . VAL A 1 292 ? -34.230 20.476 10.136 1.00 76.38 292 VAL A CA 1
ATOM 2371 C C . VAL A 1 292 ? -33.611 21.621 10.941 1.00 76.38 292 VAL A C 1
ATOM 2373 O O . VAL A 1 292 ? -34.342 22.463 11.452 1.00 76.38 292 VAL A O 1
ATOM 2376 N N . GLY A 1 293 ? -32.281 21.682 11.028 1.00 73.75 293 GLY A N 1
ATOM 2377 C CA . GLY A 1 293 ? -31.552 22.753 11.705 1.00 73.75 293 GLY A CA 1
ATOM 2378 C C . GLY A 1 293 ? -31.794 24.120 11.068 1.00 73.75 293 GLY A C 1
ATOM 2379 O O . GLY A 1 293 ? -32.082 25.081 11.783 1.00 73.75 293 GLY A O 1
ATOM 2380 N N . THR A 1 294 ? -31.757 24.205 9.735 1.00 76.06 294 THR A N 1
ATOM 2381 C CA . THR A 1 294 ? -32.097 25.433 9.001 1.00 76.06 294 THR A CA 1
ATOM 2382 C C . THR A 1 294 ? -33.570 25.794 9.175 1.00 76.06 294 THR A C 1
ATOM 2384 O O . THR A 1 294 ? -33.870 26.931 9.518 1.00 76.06 294 THR A O 1
ATOM 2387 N N . LEU A 1 295 ? -34.483 24.821 9.062 1.00 75.69 295 LEU A N 1
ATOM 2388 C CA . LEU A 1 295 ? -35.923 25.036 9.235 1.00 75.69 295 LEU A CA 1
ATOM 2389 C C . LEU A 1 295 ? -36.263 25.573 10.630 1.00 75.69 295 LEU A C 1
ATOM 2391 O O . LEU A 1 295 ? -36.967 26.569 10.759 1.00 75.69 295 LEU A O 1
ATOM 2395 N N . LEU A 1 296 ? -35.752 24.931 11.684 1.00 73.44 296 LEU A N 1
ATOM 2396 C CA . LEU A 1 296 ? -35.971 25.374 13.060 1.00 73.44 296 LEU A CA 1
ATOM 2397 C C . LEU A 1 296 ? -35.364 26.761 13.287 1.00 73.44 296 LEU A C 1
ATOM 2399 O O . LEU A 1 296 ? -36.000 27.602 13.913 1.00 73.44 296 LEU A O 1
ATOM 2403 N N . SER A 1 297 ? -34.181 27.032 12.729 1.00 74.06 297 SER A N 1
ATOM 2404 C CA . SER A 1 297 ? -33.558 28.357 12.814 1.00 74.06 297 SER A CA 1
ATOM 2405 C C . SER A 1 297 ? -34.402 29.436 12.133 1.00 74.06 297 SER A C 1
ATOM 2407 O O . SER A 1 297 ? -34.578 30.513 12.700 1.00 74.06 297 SER A O 1
ATOM 2409 N N . ASP A 1 298 ? -34.961 29.159 10.955 1.00 72.56 298 ASP A N 1
ATOM 2410 C CA . ASP A 1 298 ? -35.790 30.107 10.206 1.00 72.56 298 ASP A CA 1
ATOM 2411 C C . ASP A 1 298 ? -37.161 30.319 10.858 1.00 72.56 298 ASP A C 1
ATOM 2413 O O . ASP A 1 298 ? -37.627 31.458 10.961 1.00 72.56 298 ASP A O 1
ATOM 2417 N N . LEU A 1 299 ? -37.781 29.255 11.375 1.00 67.88 299 LEU A N 1
ATOM 2418 C CA . LEU A 1 299 ? -39.019 29.340 12.151 1.00 67.88 299 LEU A CA 1
ATOM 2419 C C . LEU A 1 299 ? -38.804 30.155 13.431 1.00 67.88 299 LEU A C 1
ATOM 2421 O O . LEU A 1 299 ? -39.570 31.082 13.693 1.00 67.88 299 LEU A O 1
ATOM 2425 N N . PHE A 1 300 ? -37.727 29.890 14.179 1.00 68.69 300 PHE A N 1
ATOM 2426 C CA . PHE A 1 300 ? -37.423 30.616 15.414 1.00 68.69 300 PHE A CA 1
ATOM 2427 C C . PHE A 1 300 ? -37.060 32.080 15.172 1.00 68.69 300 PHE A C 1
ATOM 2429 O O . PHE A 1 300 ? -37.480 32.929 15.962 1.00 68.69 300 PHE A O 1
ATOM 2436 N N . LYS A 1 301 ? -36.378 32.401 14.064 1.00 68.25 301 LYS A N 1
ATOM 2437 C CA . LYS A 1 301 ? -36.119 33.787 13.637 1.00 68.25 301 LYS A CA 1
ATOM 2438 C C . LYS A 1 301 ? -37.412 34.540 13.307 1.00 68.25 301 LYS A C 1
ATOM 2440 O O . LYS A 1 301 ? -37.555 35.683 13.740 1.00 68.25 301 LYS A O 1
ATOM 2445 N N . LYS A 1 302 ? -38.371 33.911 12.612 1.00 64.62 302 LYS A N 1
ATOM 2446 C CA . LYS A 1 302 ? -39.678 34.518 12.279 1.00 64.62 302 LYS A CA 1
ATOM 2447 C C . LYS A 1 302 ? -40.590 34.711 13.504 1.00 64.62 302 LYS A C 1
ATOM 2449 O O . LYS A 1 302 ? -41.376 35.652 13.525 1.00 64.62 302 LYS A O 1
ATOM 2454 N N . THR A 1 303 ? -40.473 33.880 14.543 1.00 55.75 303 THR A N 1
ATOM 2455 C CA . THR A 1 303 ? -41.297 33.958 15.775 1.00 55.75 303 THR A CA 1
ATOM 2456 C C . THR A 1 303 ? -40.742 34.854 16.893 1.00 55.75 303 THR A C 1
ATOM 2458 O O . THR A 1 303 ? -41.267 34.826 18.007 1.00 55.75 303 THR A O 1
ATOM 2461 N N . THR A 1 304 ? -39.715 35.671 16.638 1.00 49.88 304 THR A N 1
ATOM 2462 C CA . THR A 1 304 ? -38.996 36.477 17.654 1.00 49.88 304 THR A CA 1
ATOM 2463 C C . THR A 1 304 ? -39.824 37.520 18.426 1.00 49.88 304 THR A C 1
ATOM 2465 O O . THR A 1 304 ? -39.258 38.213 19.265 1.00 49.88 304 THR A O 1
ATOM 2468 N N . ASN A 1 305 ? -41.149 37.603 18.252 1.00 48.84 305 ASN A N 1
ATOM 2469 C CA . ASN A 1 305 ? -41.988 38.562 18.981 1.00 48.84 305 ASN A CA 1
ATOM 2470 C C . ASN A 1 305 ? -43.016 37.990 19.972 1.00 48.84 305 ASN A C 1
ATOM 2472 O O . ASN A 1 305 ? -43.697 38.780 20.618 1.00 48.84 305 ASN A O 1
ATOM 2476 N N . ILE A 1 306 ? -43.137 36.668 20.176 1.00 48.75 306 ILE A N 1
ATOM 2477 C CA . ILE A 1 306 ? -44.023 36.133 21.234 1.00 48.75 306 ILE A CA 1
ATOM 2478 C C . ILE A 1 306 ? -43.390 34.908 21.912 1.00 48.75 306 ILE A C 1
ATOM 2480 O O . ILE A 1 306 ? -43.269 33.838 21.317 1.00 48.75 306 ILE A O 1
ATOM 2484 N N . LYS A 1 307 ? -43.005 35.061 23.190 1.00 59.41 307 LYS A N 1
ATOM 2485 C CA . LYS A 1 307 ? -42.610 33.964 24.095 1.00 59.41 307 LYS A CA 1
ATOM 2486 C C . LYS A 1 307 ? -43.721 32.915 24.126 1.00 59.41 307 LYS A C 1
ATOM 2488 O O . LYS A 1 307 ? -44.761 33.204 24.698 1.00 59.41 307 LYS A O 1
ATOM 2493 N N . ASN A 1 308 ? -43.515 31.714 23.582 1.00 51.25 308 ASN A N 1
ATOM 2494 C CA . ASN A 1 308 ? -44.536 30.667 23.655 1.00 51.25 308 ASN A CA 1
ATOM 2495 C C . ASN A 1 308 ? -43.955 29.257 23.838 1.00 51.25 308 ASN A C 1
ATOM 2497 O O . ASN A 1 308 ? -43.044 28.834 23.127 1.00 51.25 308 ASN A O 1
ATOM 2501 N N . ASN A 1 309 ? -44.595 28.502 24.740 1.00 53.47 309 ASN A N 1
ATOM 2502 C CA . ASN A 1 309 ? -44.455 27.058 24.997 1.00 53.47 309 ASN A CA 1
ATOM 2503 C C . ASN A 1 309 ? -44.499 26.165 23.732 1.00 53.47 309 ASN A C 1
ATOM 2505 O O . ASN A 1 309 ? -44.125 24.990 23.786 1.00 53.47 309 ASN A O 1
ATOM 2509 N N . ASN A 1 310 ? -44.911 26.721 22.589 1.00 59.41 310 ASN A N 1
ATOM 2510 C CA . ASN A 1 310 ? -45.086 26.034 21.312 1.00 59.41 310 ASN A CA 1
ATOM 2511 C C . ASN A 1 310 ? -43.764 25.640 20.637 1.00 59.41 310 ASN A C 1
ATOM 2513 O O . ASN A 1 310 ? -43.738 24.649 19.913 1.00 59.41 310 ASN A O 1
ATOM 2517 N N . ASN A 1 311 ? -42.648 26.325 20.918 1.00 64.31 311 ASN A N 1
ATOM 2518 C CA . ASN A 1 311 ? -41.354 25.988 20.304 1.00 64.31 311 ASN A CA 1
ATOM 2519 C C . ASN A 1 311 ? -40.875 24.583 20.703 1.00 64.31 311 ASN A C 1
ATOM 2521 O O . ASN A 1 311 ? -40.306 23.858 19.885 1.00 64.31 311 ASN A O 1
ATOM 2525 N N . SER A 1 312 ? -41.158 24.161 21.942 1.00 64.19 312 SER A N 1
ATOM 2526 C CA . SER A 1 312 ? -40.819 22.812 22.414 1.00 64.19 312 SER A CA 1
ATOM 2527 C C . SER A 1 312 ? -41.669 21.726 21.743 1.00 64.19 312 SER A C 1
ATOM 2529 O O . SER A 1 312 ? -41.174 20.632 21.476 1.00 64.19 312 SER A O 1
ATOM 2531 N N . ILE A 1 313 ? -42.929 22.043 21.432 1.00 71.00 313 ILE A N 1
ATOM 2532 C CA . ILE A 1 313 ? -43.877 21.143 20.768 1.00 71.00 313 ILE A CA 1
ATOM 2533 C C . ILE A 1 313 ? -43.485 20.993 19.297 1.00 71.00 313 ILE A C 1
ATOM 2535 O O . ILE A 1 313 ? -43.298 19.871 18.840 1.00 71.00 313 ILE A O 1
ATOM 2539 N N . ILE A 1 314 ? -43.217 22.101 18.600 1.00 69.38 314 ILE A N 1
ATOM 2540 C CA . ILE A 1 314 ? -42.777 22.105 17.195 1.00 69.38 314 ILE A CA 1
ATOM 2541 C C . ILE A 1 314 ? -41.443 21.361 17.040 1.00 69.38 314 ILE A C 1
ATOM 2543 O O . ILE A 1 314 ? -41.291 20.531 16.147 1.00 69.38 314 ILE A O 1
ATOM 2547 N N . THR A 1 315 ? -40.490 21.565 17.958 1.00 72.75 315 THR A N 1
ATOM 2548 C CA . THR A 1 315 ? -39.203 20.841 17.936 1.00 72.75 315 THR A CA 1
ATOM 2549 C C . THR A 1 315 ? -39.404 19.330 18.076 1.00 72.75 315 THR A C 1
ATOM 2551 O O . THR A 1 315 ? -38.757 18.543 17.375 1.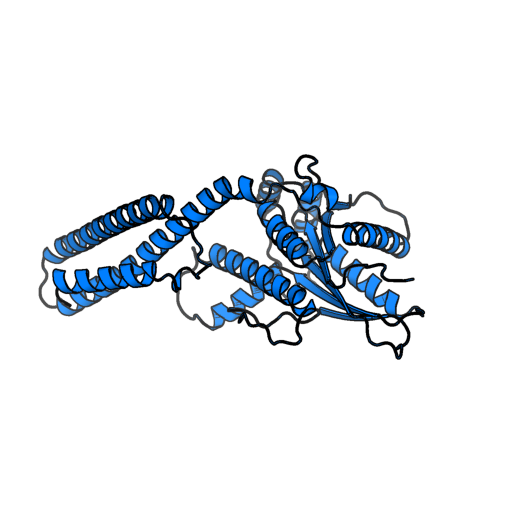00 72.75 315 THR A O 1
ATOM 2554 N N . LYS A 1 316 ? -40.323 18.906 18.955 1.00 76.56 316 LYS A N 1
ATOM 2555 C CA . LYS A 1 316 ? -40.681 17.492 19.135 1.00 76.56 316 LYS A CA 1
ATOM 2556 C C . LYS A 1 316 ? -41.401 16.930 17.911 1.00 76.56 316 LYS A C 1
ATOM 2558 O O . LYS A 1 316 ? -41.069 15.828 17.483 1.00 76.56 316 LYS A O 1
ATOM 2563 N N . GLU A 1 317 ? -42.329 17.671 17.314 1.00 75.69 317 GLU A N 1
ATOM 2564 C CA . GLU A 1 317 ? -43.058 17.240 16.118 1.00 75.69 317 GLU A CA 1
ATOM 2565 C C . GLU A 1 317 ? -42.149 17.086 14.897 1.00 75.69 317 GLU A C 1
ATOM 2567 O O . GLU A 1 317 ? -42.225 16.066 14.210 1.00 75.69 317 GLU A O 1
ATOM 2572 N N . VAL A 1 318 ? -41.231 18.028 14.663 1.00 74.50 318 VAL A N 1
ATOM 2573 C CA . VAL A 1 318 ? -40.254 17.948 13.565 1.00 74.50 318 VAL A CA 1
ATOM 2574 C C . VAL A 1 318 ? -39.274 16.790 13.791 1.00 74.50 318 VAL A C 1
ATOM 2576 O O . VAL A 1 318 ? -38.972 16.036 12.863 1.00 74.50 318 VAL A O 1
ATOM 2579 N N . SER A 1 319 ? -38.836 16.573 15.036 1.00 76.69 319 SER A N 1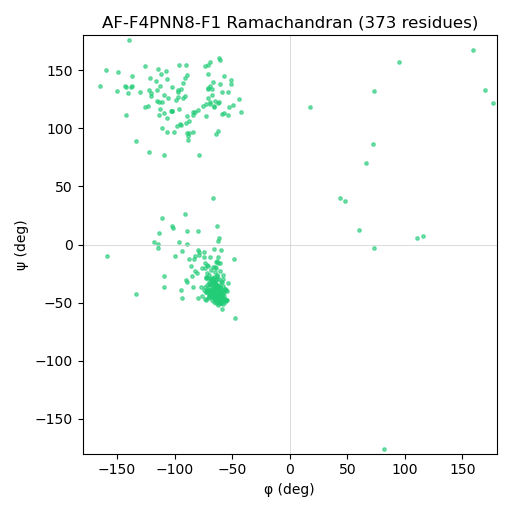
ATOM 2580 C CA . SER A 1 319 ? -37.965 15.443 15.393 1.00 76.69 319 SER A CA 1
ATOM 2581 C C . SER A 1 319 ? -38.661 14.089 15.207 1.00 76.69 319 SER A C 1
ATOM 2583 O O . SER A 1 319 ? -38.074 13.156 14.651 1.00 76.69 319 SER A O 1
ATOM 2585 N N . ASN A 1 320 ? -39.928 13.982 15.615 1.00 77.56 320 ASN A N 1
ATOM 2586 C CA . ASN A 1 320 ? -40.742 12.778 15.438 1.00 77.56 320 ASN A CA 1
ATOM 2587 C C . ASN A 1 320 ? -41.043 12.511 13.960 1.00 77.56 320 ASN A C 1
ATOM 2589 O O . ASN A 1 320 ? -40.989 11.360 13.515 1.00 77.56 320 ASN A O 1
ATOM 2593 N N . TYR A 1 321 ? -41.307 13.563 13.184 1.00 78.00 321 TYR A N 1
ATOM 2594 C CA . TYR A 1 321 ? -41.508 13.458 11.745 1.00 78.00 321 TYR A CA 1
ATOM 2595 C C . TYR A 1 321 ? -40.246 12.955 11.039 1.00 78.00 321 TYR A C 1
ATOM 2597 O O . TYR A 1 321 ? -40.320 11.985 10.287 1.00 78.00 321 TYR A O 1
ATOM 2605 N N . LYS A 1 322 ? -39.075 13.525 11.352 1.00 81.81 322 LYS A N 1
ATOM 2606 C CA . LYS A 1 322 ? -37.785 13.047 10.837 1.00 81.81 322 LYS A CA 1
ATOM 2607 C C . LYS A 1 322 ? -37.565 11.566 11.156 1.00 81.81 322 LYS A C 1
ATOM 2609 O O . LYS A 1 322 ? -37.202 10.796 10.270 1.00 81.81 322 LYS A O 1
ATOM 2614 N N . LYS A 1 323 ? -37.795 11.156 12.409 1.00 79.75 323 LYS A N 1
ATOM 2615 C CA . LYS A 1 323 ? -37.635 9.756 12.833 1.00 79.75 323 LYS A CA 1
ATOM 2616 C C . LYS A 1 323 ? -38.544 8.818 12.032 1.00 79.75 323 LYS A C 1
ATOM 2618 O O . LYS A 1 323 ? -38.082 7.782 11.563 1.00 79.75 323 LYS A O 1
ATOM 2623 N N . SER A 1 324 ? -39.802 9.211 11.842 1.00 77.88 324 SER A N 1
ATOM 2624 C CA . SER A 1 324 ? -40.787 8.440 11.074 1.00 77.88 324 SER A CA 1
ATOM 2625 C C . SER A 1 324 ? -40.428 8.372 9.588 1.00 77.88 324 SER A C 1
ATOM 2627 O O . SER A 1 324 ? -40.565 7.323 8.969 1.00 77.88 324 SER A O 1
ATOM 2629 N N . PHE A 1 325 ? -39.909 9.465 9.021 1.00 78.69 325 PHE A N 1
ATOM 2630 C CA . PHE A 1 325 ? -39.457 9.516 7.633 1.00 78.69 325 PHE A CA 1
ATOM 2631 C C . PHE A 1 325 ? -38.250 8.605 7.389 1.00 78.69 325 PHE A C 1
ATOM 2633 O O . PHE A 1 325 ? -38.254 7.831 6.440 1.00 78.69 325 PHE A O 1
ATOM 2640 N N . LEU A 1 326 ? -37.242 8.624 8.267 1.00 77.31 326 LEU A N 1
ATOM 2641 C CA . LEU A 1 326 ? -36.097 7.717 8.139 1.00 77.31 326 LEU A CA 1
ATOM 2642 C C . LEU A 1 326 ? -36.521 6.247 8.268 1.00 77.31 326 LEU A C 1
ATOM 2644 O O . LEU A 1 326 ? -36.030 5.410 7.520 1.00 77.31 326 LEU A O 1
ATOM 2648 N N . GLN A 1 327 ? -37.471 5.932 9.155 1.00 78.56 327 GLN A N 1
ATOM 2649 C CA . GLN A 1 327 ? -38.045 4.583 9.246 1.00 78.56 327 GLN A CA 1
ATOM 2650 C C . GLN A 1 327 ? -38.808 4.184 7.977 1.00 78.56 327 GLN A C 1
ATOM 2652 O O . GLN A 1 327 ? -38.692 3.044 7.533 1.00 78.56 327 GLN A O 1
ATOM 2657 N N . PHE A 1 328 ? -39.555 5.114 7.378 1.00 81.31 328 PHE A N 1
ATOM 2658 C CA . PHE A 1 328 ? -40.205 4.905 6.088 1.00 81.31 328 PHE A CA 1
ATOM 2659 C C . PHE A 1 328 ? -39.178 4.588 4.992 1.00 81.31 328 PHE A C 1
ATOM 2661 O O . PHE A 1 328 ? -39.315 3.559 4.342 1.00 81.31 328 PHE A O 1
ATOM 2668 N N . VAL A 1 329 ? -38.115 5.388 4.858 1.00 75.81 329 VAL A N 1
ATOM 2669 C CA . VAL A 1 329 ? -37.055 5.168 3.855 1.00 75.81 329 VAL A CA 1
ATOM 2670 C C . VAL A 1 329 ? -36.350 3.826 4.063 1.00 75.81 329 VAL A C 1
ATOM 2672 O O . VAL A 1 329 ? -36.117 3.104 3.100 1.00 75.81 329 VAL A O 1
ATOM 2675 N N . VAL A 1 330 ? -36.057 3.448 5.312 1.00 74.69 330 VAL A N 1
ATOM 2676 C CA . VAL A 1 330 ? -35.475 2.131 5.628 1.00 74.69 330 VAL A CA 1
ATOM 2677 C C . VAL A 1 330 ? -36.390 0.995 5.164 1.00 74.69 330 VAL A C 1
ATOM 2679 O O . VAL A 1 330 ? -35.915 0.013 4.601 1.00 74.69 330 VAL A O 1
ATOM 2682 N N . ASN A 1 331 ? -37.699 1.115 5.385 1.00 74.56 331 ASN A N 1
ATOM 2683 C CA . ASN A 1 331 ? -38.655 0.091 4.971 1.00 74.56 331 ASN A CA 1
ATOM 2684 C C . ASN A 1 331 ? -38.862 0.059 3.451 1.00 74.56 331 ASN A C 1
ATOM 2686 O O . ASN A 1 331 ? -39.054 -1.020 2.899 1.00 74.56 331 ASN A O 1
ATOM 2690 N N . ASP A 1 332 ? -38.825 1.211 2.787 1.00 74.06 332 ASP A N 1
ATOM 2691 C CA . ASP A 1 332 ? -38.993 1.325 1.337 1.00 74.06 332 ASP A CA 1
ATOM 2692 C C . ASP A 1 332 ? -37.783 0.742 0.596 1.00 74.06 332 ASP A C 1
ATOM 2694 O O . ASP A 1 332 ? -37.936 -0.104 -0.281 1.00 74.06 332 ASP A O 1
ATOM 2698 N N . LEU A 1 333 ? -36.565 1.061 1.047 1.00 68.62 333 LEU A N 1
ATOM 2699 C CA . LEU A 1 333 ? -35.328 0.478 0.514 1.00 68.62 333 LEU A CA 1
ATOM 2700 C C . LEU A 1 333 ? -35.292 -1.051 0.648 1.00 68.62 333 LEU A C 1
ATOM 2702 O O . LEU A 1 333 ? -34.890 -1.734 -0.289 1.00 68.62 333 LEU A O 1
ATOM 2706 N N . ARG A 1 334 ? -35.773 -1.598 1.772 1.00 68.50 334 ARG A N 1
ATOM 2707 C CA . ARG A 1 334 ? -35.892 -3.056 1.959 1.00 68.50 334 ARG A CA 1
ATOM 2708 C C . ARG A 1 334 ? -36.876 -3.701 0.980 1.00 68.50 334 ARG A C 1
ATOM 2710 O O . ARG A 1 334 ? -36.643 -4.822 0.545 1.00 68.50 334 ARG A O 1
ATOM 2717 N N . LYS A 1 335 ? -37.966 -3.011 0.630 1.00 68.62 335 LYS A N 1
ATOM 2718 C CA . LYS A 1 335 ? -38.955 -3.505 -0.343 1.00 68.62 335 LYS A CA 1
ATOM 2719 C C . LYS A 1 335 ? -38.422 -3.467 -1.773 1.00 68.62 335 LYS A C 1
ATOM 2721 O O . LYS A 1 335 ? -38.620 -4.430 -2.503 1.00 68.62 335 LYS A O 1
ATOM 2726 N N . PHE A 1 336 ? -37.702 -2.406 -2.143 1.00 61.06 336 PHE A N 1
ATOM 2727 C CA . PHE A 1 336 ? -37.017 -2.314 -3.437 1.00 61.06 336 PHE A CA 1
ATOM 2728 C C . PHE A 1 336 ? -36.016 -3.462 -3.649 1.00 61.06 336 PHE A C 1
ATOM 2730 O O . PHE A 1 336 ? -35.890 -3.966 -4.759 1.00 61.06 336 PHE A O 1
ATOM 2737 N N . GLN A 1 337 ? -35.338 -3.916 -2.591 1.00 54.09 337 GLN A N 1
ATOM 2738 C CA . GLN A 1 337 ? -34.396 -5.039 -2.665 1.00 54.09 337 GLN A CA 1
ATOM 2739 C C . GLN A 1 337 ? -35.081 -6.385 -2.890 1.00 54.09 337 GLN A C 1
ATOM 2741 O O . GLN A 1 337 ? -34.630 -7.155 -3.728 1.00 54.09 337 GLN A O 1
ATOM 2746 N N . GLN A 1 338 ? -36.194 -6.635 -2.197 1.00 51.75 338 GLN A N 1
ATOM 2747 C CA . GLN A 1 338 ? -36.985 -7.857 -2.386 1.00 51.75 338 GLN A CA 1
ATOM 2748 C C . GLN A 1 338 ? -37.564 -7.963 -3.804 1.00 51.75 338 GLN A C 1
ATOM 2750 O O . GLN A 1 338 ? -37.794 -9.064 -4.279 1.00 51.75 338 GLN A O 1
ATOM 2755 N N . GLN A 1 339 ? -37.773 -6.831 -4.484 1.00 46.97 339 GLN A N 1
ATOM 2756 C CA . GLN A 1 339 ? -38.258 -6.788 -5.866 1.00 46.97 339 GLN A CA 1
ATOM 2757 C C . GLN A 1 339 ? -37.139 -6.937 -6.911 1.00 46.97 339 GLN A C 1
ATOM 2759 O O . GLN A 1 339 ? -37.400 -7.438 -7.995 1.00 46.97 339 GLN A O 1
ATOM 2764 N N . GLN A 1 340 ? -35.894 -6.550 -6.602 1.00 43.81 340 GLN A N 1
ATOM 2765 C CA . GLN A 1 340 ? -34.749 -6.749 -7.507 1.00 43.81 340 GLN A CA 1
ATOM 2766 C C . GLN A 1 340 ? -34.120 -8.150 -7.427 1.00 43.81 340 GLN A C 1
ATOM 2768 O O . GLN A 1 340 ? -33.336 -8.508 -8.296 1.00 43.81 340 GLN A O 1
ATOM 2773 N N . GLU A 1 341 ? -34.458 -8.961 -6.420 1.00 41.34 341 GLU A N 1
ATOM 2774 C CA . GLU A 1 341 ? -34.064 -10.380 -6.366 1.00 41.34 341 GLU A CA 1
ATOM 2775 C C . GLU A 1 341 ? -34.873 -11.269 -7.338 1.00 41.34 341 GLU A C 1
ATOM 2777 O O . GLU A 1 341 ? -34.484 -12.411 -7.571 1.00 41.34 341 GLU A O 1
ATOM 2782 N N . GLU A 1 342 ? -35.951 -10.754 -7.946 1.00 42.34 342 GLU A N 1
ATOM 2783 C CA . GLU A 1 342 ? -36.761 -11.468 -8.953 1.00 42.34 342 GLU A CA 1
ATOM 2784 C C . GLU A 1 342 ? -36.435 -11.076 -10.412 1.00 42.34 342 GLU A C 1
ATOM 2786 O O . GLU A 1 342 ? -36.849 -11.775 -11.334 1.00 42.34 342 GLU A O 1
ATOM 2791 N N . GLU A 1 343 ? -35.635 -10.029 -10.642 1.00 37.38 343 GLU A N 1
ATOM 2792 C CA . GLU A 1 343 ? -35.193 -9.591 -11.975 1.00 37.38 343 GLU A CA 1
ATOM 2793 C C . GLU A 1 343 ? -33.678 -9.307 -11.958 1.00 37.38 343 GLU A C 1
ATOM 2795 O O . GLU A 1 343 ? -33.229 -8.195 -11.677 1.00 37.38 343 GLU A O 1
ATOM 2800 N N . GLU A 1 344 ? -32.863 -10.330 -12.241 1.00 37.28 344 GLU A N 1
ATOM 2801 C CA . GLU A 1 344 ? -31.443 -10.136 -12.554 1.00 37.28 344 GLU A CA 1
ATOM 2802 C C . GLU A 1 344 ? -31.302 -9.531 -13.955 1.00 37.28 344 GLU A C 1
ATOM 2804 O O . GLU A 1 344 ? -31.517 -10.222 -14.944 1.00 37.28 344 GLU A O 1
ATOM 2809 N N . GLU A 1 345 ? -30.873 -8.272 -14.043 1.00 31.88 345 GLU A N 1
ATOM 2810 C CA . GLU A 1 345 ? -29.894 -7.833 -15.044 1.00 31.88 345 GLU A CA 1
ATOM 2811 C C . GLU A 1 345 ? -29.314 -6.453 -14.684 1.00 31.88 345 GLU A C 1
ATOM 2813 O O . GLU A 1 345 ? -30.013 -5.549 -14.230 1.00 31.88 345 GLU A O 1
ATOM 2818 N N . ASP A 1 346 ? -27.993 -6.356 -14.847 1.00 36.91 346 ASP A N 1
ATOM 2819 C CA . ASP A 1 346 ? -27.125 -5.177 -14.891 1.00 36.91 346 ASP A CA 1
ATOM 2820 C C . ASP A 1 346 ? -27.647 -3.837 -14.341 1.00 36.91 346 ASP A C 1
ATOM 2822 O O . ASP A 1 346 ? -28.463 -3.156 -14.963 1.00 36.91 346 ASP A O 1
ATOM 2826 N N . ASN A 1 347 ? -26.974 -3.313 -13.302 1.00 32.00 347 ASN A N 1
ATOM 2827 C CA . ASN A 1 347 ? -26.486 -1.939 -13.429 1.00 32.00 347 ASN A CA 1
ATOM 2828 C C . ASN A 1 347 ? -25.348 -1.510 -12.497 1.00 32.00 347 ASN A C 1
ATOM 2830 O O . ASN A 1 347 ? -25.177 -1.948 -11.360 1.00 32.00 347 ASN A O 1
ATOM 2834 N N . SER A 1 348 ? -24.584 -0.585 -13.066 1.00 36.19 348 SER A N 1
ATOM 2835 C CA . SER A 1 348 ? -23.289 -0.054 -12.665 1.00 36.19 348 SER A CA 1
ATOM 2836 C C . SER A 1 348 ? -23.261 0.842 -11.421 1.00 36.19 348 SER A C 1
ATOM 2838 O O . SER A 1 348 ? -24.200 1.570 -11.098 1.00 36.19 348 SER A O 1
ATOM 2840 N N . SER A 1 349 ? -22.079 0.859 -10.805 1.00 34.00 349 SER A N 1
ATOM 2841 C CA . SER A 1 349 ? -21.587 1.758 -9.761 1.00 34.00 349 SER A CA 1
ATOM 2842 C C . SER A 1 349 ? -21.933 3.239 -9.977 1.00 34.00 349 SER A C 1
ATOM 2844 O O . SER A 1 349 ? -21.376 3.899 -10.852 1.00 34.00 349 SER A O 1
ATOM 2846 N N . THR A 1 350 ? -22.771 3.802 -9.103 1.00 32.72 350 THR A N 1
ATOM 2847 C CA . THR A 1 350 ? -22.965 5.257 -8.968 1.00 32.72 350 THR A CA 1
ATOM 2848 C C . THR A 1 350 ? -22.438 5.738 -7.613 1.00 32.72 350 THR A C 1
ATOM 2850 O O . THR A 1 350 ? -22.678 5.123 -6.575 1.00 32.72 350 THR A O 1
ATOM 2853 N N . THR A 1 351 ? -21.719 6.860 -7.596 1.00 40.69 351 THR A N 1
ATOM 2854 C CA . THR A 1 351 ? -21.272 7.543 -6.371 1.00 40.69 351 THR A CA 1
ATOM 2855 C C . THR A 1 351 ? -22.465 7.973 -5.505 1.00 40.69 351 THR A C 1
ATOM 2857 O O . THR A 1 351 ? -23.451 8.492 -6.013 1.00 40.69 351 THR A O 1
ATOM 2860 N N . ILE A 1 352 ? -22.377 7.801 -4.178 1.00 44.31 352 ILE A N 1
ATOM 2861 C CA . ILE A 1 352 ? -23.520 7.892 -3.237 1.00 44.31 352 ILE A CA 1
ATOM 2862 C C . ILE A 1 352 ? -24.210 9.277 -3.214 1.00 44.31 352 ILE A C 1
ATOM 2864 O O . ILE A 1 352 ? -25.420 9.349 -3.029 1.00 44.31 352 ILE A O 1
ATOM 2868 N N . LYS A 1 353 ? -23.490 10.378 -3.481 1.00 42.88 353 LYS A N 1
ATOM 2869 C CA . LYS A 1 353 ? -24.080 11.733 -3.612 1.00 42.88 353 LYS A CA 1
ATOM 2870 C C . LYS A 1 353 ? -24.806 11.965 -4.946 1.00 42.88 353 LYS A C 1
ATOM 2872 O O . LYS A 1 353 ? -25.644 12.855 -5.040 1.00 42.88 353 LYS A O 1
ATOM 2877 N N . SER A 1 354 ? -24.487 11.151 -5.945 1.00 43.72 354 SER A N 1
ATOM 2878 C CA . SER A 1 354 ? -25.117 11.083 -7.266 1.00 43.72 354 SER A CA 1
ATOM 2879 C C . SER A 1 354 ? -26.174 9.975 -7.318 1.00 43.72 354 SER A C 1
ATOM 2881 O O . SER A 1 354 ? -26.738 9.722 -8.378 1.00 43.72 354 SER A O 1
ATOM 2883 N N . ASN A 1 355 ? -26.413 9.282 -6.196 1.00 58.62 355 ASN A N 1
ATOM 2884 C CA . ASN A 1 355 ? -27.373 8.195 -6.113 1.00 58.62 355 ASN A CA 1
ATOM 2885 C C . ASN A 1 355 ? -28.784 8.774 -6.330 1.00 58.62 355 ASN A C 1
ATOM 2887 O O . ASN A 1 355 ? -29.222 9.606 -5.524 1.00 58.62 355 ASN A O 1
ATOM 2891 N N . PRO A 1 356 ? -29.510 8.348 -7.381 1.00 61.75 356 PRO A N 1
ATOM 2892 C CA . PRO A 1 356 ? -30.852 8.846 -7.674 1.00 61.75 356 PRO A CA 1
ATOM 2893 C C . PRO A 1 356 ? -31.808 8.718 -6.482 1.00 61.75 356 PRO A C 1
ATOM 2895 O O . PRO A 1 356 ? -32.626 9.608 -6.255 1.00 61.75 356 PRO A O 1
ATOM 2898 N N . LEU A 1 357 ? -31.646 7.673 -5.658 1.00 66.69 357 LEU A N 1
ATOM 2899 C CA . LEU A 1 357 ? -32.439 7.456 -4.448 1.00 66.69 357 LEU A CA 1
ATOM 2900 C C . LEU A 1 357 ? -32.123 8.491 -3.362 1.00 66.69 357 LEU A C 1
ATOM 2902 O O . LEU A 1 357 ? -33.041 9.000 -2.725 1.00 66.69 357 LEU A O 1
ATOM 2906 N N . PHE A 1 358 ? -30.851 8.865 -3.168 1.00 69.81 358 PHE A N 1
ATOM 2907 C CA . PHE A 1 358 ? -30.479 9.922 -2.216 1.00 69.81 358 PHE A CA 1
ATOM 2908 C C . PHE A 1 358 ? -31.145 11.252 -2.583 1.00 69.81 358 PHE A C 1
ATOM 2910 O O . PHE A 1 358 ? -31.762 11.903 -1.736 1.00 69.81 358 PHE A O 1
ATOM 2917 N N . ILE A 1 359 ? -31.044 11.633 -3.859 1.00 69.25 359 ILE A N 1
ATOM 2918 C CA . ILE A 1 359 ? -31.615 12.876 -4.386 1.00 69.25 359 ILE A CA 1
ATOM 2919 C C . ILE A 1 359 ? -33.142 12.841 -4.264 1.00 69.25 359 ILE A C 1
ATOM 2921 O O . ILE A 1 359 ? -33.738 13.811 -3.788 1.00 69.25 359 ILE A O 1
ATOM 2925 N N . TYR A 1 360 ? -33.766 11.716 -4.617 1.00 75.25 360 TYR A N 1
ATOM 2926 C CA . TYR A 1 360 ? -35.205 11.504 -4.504 1.00 75.25 360 TYR A CA 1
ATOM 2927 C C . TYR A 1 360 ? -35.696 11.654 -3.059 1.00 75.25 360 TYR A C 1
ATOM 2929 O O . TYR A 1 360 ? -36.542 12.508 -2.786 1.00 75.25 360 TYR A O 1
ATOM 2937 N N . TYR A 1 361 ? -35.126 10.906 -2.109 1.00 76.69 361 TYR A N 1
ATOM 2938 C CA . TYR A 1 361 ? -35.571 10.941 -0.714 1.00 76.69 361 TYR A CA 1
ATOM 2939 C C . TYR A 1 361 ? -35.293 12.282 -0.039 1.00 76.69 361 TYR A C 1
ATOM 2941 O O . TYR A 1 361 ? -36.128 12.758 0.731 1.00 76.69 361 TYR A O 1
ATOM 2949 N N . LEU A 1 362 ? -34.167 12.936 -0.335 1.00 75.38 362 LEU A N 1
ATOM 2950 C CA . LEU A 1 362 ? -33.890 14.266 0.207 1.00 75.38 362 LEU A CA 1
ATOM 2951 C C . LEU A 1 362 ? -34.873 15.314 -0.338 1.00 75.38 362 LEU A C 1
ATOM 2953 O O . LEU A 1 362 ? -35.315 16.191 0.408 1.00 75.38 362 LEU A O 1
ATOM 2957 N N . SER A 1 363 ? -35.245 15.212 -1.614 1.00 74.00 363 SER A N 1
ATOM 2958 C CA . SER A 1 363 ? -36.233 16.099 -2.242 1.00 74.00 363 SER A CA 1
ATOM 2959 C C . SER A 1 363 ? -37.636 15.853 -1.688 1.00 74.00 363 SER A C 1
ATOM 2961 O O . SER A 1 363 ? -38.329 16.803 -1.324 1.00 74.00 363 SER A O 1
ATOM 2963 N N . LEU A 1 364 ? -38.018 14.584 -1.527 1.00 76.12 364 LEU A N 1
ATOM 2964 C CA . LEU A 1 364 ? -39.282 14.171 -0.919 1.00 76.12 364 LEU A CA 1
ATOM 2965 C C . LEU A 1 364 ? -39.389 14.645 0.538 1.00 76.12 364 LEU A C 1
ATOM 2967 O O . LEU A 1 364 ? -40.434 15.145 0.955 1.00 76.12 364 LEU A O 1
ATOM 2971 N N . PHE A 1 365 ? -38.300 14.547 1.305 1.00 77.88 365 PHE A N 1
ATOM 2972 C CA . PHE A 1 365 ? -38.246 15.048 2.676 1.00 77.88 365 PHE A CA 1
ATOM 2973 C C . PHE A 1 365 ? -38.462 16.561 2.740 1.00 77.88 365 PHE A C 1
ATOM 2975 O O . PHE A 1 365 ? -39.278 17.027 3.533 1.00 77.88 365 PHE A O 1
ATOM 2982 N N . LYS A 1 366 ? -37.762 17.324 1.888 1.00 75.50 366 LYS A N 1
ATOM 2983 C CA . LYS A 1 366 ? -37.914 18.783 1.800 1.00 75.50 366 LYS A CA 1
ATOM 2984 C C . LYS A 1 366 ? -39.342 19.172 1.426 1.00 75.50 366 LYS A C 1
ATOM 2986 O O . LYS A 1 366 ? -39.924 20.009 2.106 1.00 75.50 366 LYS A O 1
ATOM 2991 N N . LEU A 1 367 ? -39.921 18.530 0.410 1.00 75.56 367 LEU A N 1
ATOM 2992 C CA . LEU A 1 367 ? -41.289 18.796 -0.040 1.00 75.56 367 LEU A CA 1
ATOM 2993 C C . LEU A 1 367 ? -42.316 18.527 1.068 1.00 75.56 367 LEU A C 1
ATOM 2995 O O . LEU A 1 367 ? -43.182 19.358 1.333 1.00 75.56 367 LEU A O 1
ATOM 2999 N N . ASN A 1 368 ? -42.198 17.392 1.759 1.00 76.38 368 ASN A N 1
ATOM 3000 C CA . ASN A 1 368 ? -43.131 17.041 2.824 1.00 76.38 368 ASN A CA 1
ATOM 3001 C C . ASN A 1 368 ? -42.976 17.923 4.067 1.00 76.38 368 ASN A C 1
ATOM 3003 O O . ASN A 1 368 ? -43.977 18.256 4.701 1.00 76.38 368 ASN A O 1
ATOM 3007 N N . LEU A 1 369 ? -41.745 18.315 4.414 1.00 74.50 369 LEU A N 1
ATOM 3008 C CA . LEU A 1 369 ? -41.511 19.305 5.464 1.00 74.50 369 LEU A CA 1
ATOM 3009 C C . LEU A 1 369 ? -42.170 20.639 5.110 1.00 74.50 369 LEU A C 1
ATOM 3011 O O . LEU A 1 369 ? -42.838 21.222 5.961 1.00 74.50 369 LEU A O 1
ATOM 3015 N N . ASN A 1 370 ? -42.036 21.074 3.856 1.00 70.44 370 ASN A N 1
ATOM 3016 C CA . ASN A 1 370 ? -42.625 22.314 3.366 1.00 70.44 370 ASN A CA 1
ATOM 3017 C C . ASN A 1 370 ? -44.155 22.302 3.464 1.00 70.44 370 ASN A C 1
ATOM 3019 O O . ASN A 1 370 ? -44.757 23.214 4.024 1.00 70.44 370 ASN A O 1
ATOM 3023 N N . ASN A 1 371 ? -44.776 21.214 3.003 1.00 72.50 371 ASN A N 1
ATOM 3024 C CA . ASN A 1 371 ? -46.228 21.038 3.027 1.00 72.50 371 ASN A CA 1
ATOM 3025 C C . ASN A 1 371 ? -46.795 20.919 4.450 1.00 72.50 371 ASN A C 1
ATOM 3027 O O . ASN A 1 371 ? -47.923 21.336 4.698 1.00 72.50 371 ASN A O 1
ATOM 3031 N N . LYS A 1 372 ? -46.038 20.326 5.382 1.00 69.69 372 LYS A N 1
ATOM 3032 C CA . LYS A 1 372 ? -46.514 20.038 6.743 1.00 69.69 372 LYS A CA 1
ATOM 3033 C C . LYS A 1 372 ? -46.268 21.176 7.732 1.00 69.69 372 LYS A C 1
ATOM 3035 O O . LYS A 1 372 ? -47.061 21.345 8.653 1.00 69.69 372 LYS A O 1
ATOM 3040 N N . PHE A 1 373 ? -45.183 21.928 7.558 1.00 70.75 373 PHE A N 1
ATOM 3041 C CA . PHE A 1 373 ? -44.763 22.978 8.492 1.00 70.75 373 PHE A CA 1
ATOM 3042 C C . PHE A 1 373 ? -44.752 24.386 7.876 1.00 70.75 373 PHE A C 1
ATOM 3044 O O . PHE A 1 373 ? -44.423 25.338 8.579 1.00 70.75 373 PHE A O 1
ATOM 3051 N N . GLY A 1 374 ? -45.155 24.532 6.607 1.00 60.28 374 GLY A N 1
ATOM 3052 C CA . GLY A 1 374 ? -45.431 25.817 5.963 1.00 60.28 374 GLY A CA 1
ATOM 3053 C C . GLY A 1 374 ? -44.194 26.695 5.785 1.00 60.28 374 GLY A C 1
ATOM 3054 O O . GLY A 1 374 ? -44.067 27.723 6.452 1.00 60.28 374 GLY A O 1
ATOM 3055 N N . CYS A 1 375 ? -43.292 26.299 4.887 1.00 51.62 375 CYS A N 1
ATOM 3056 C CA . CYS A 1 375 ? -42.215 27.166 4.404 1.00 51.62 375 CYS A CA 1
ATOM 3057 C C . CYS A 1 375 ? -42.397 27.548 2.934 1.00 51.62 375 CYS A C 1
ATOM 3059 O O . CYS A 1 375 ? -43.043 26.788 2.178 1.00 51.62 375 CYS A O 1
#

Radius of gyration: 26.4 Å; Cα contacts (8 Å, |Δi|>4): 384; chains: 1; bounding box: 75×58×58 Å

Sequence (375 aa):
MNIGLSHDSNVILLCGLPASGKSNLCKTLIEYLTKLSSTPQSTYCRLDIWYLEFDSIYNEVKTTQDIASVDQDTSGSTTTYWKMTRQEIINQVQSILKNEHLGEEPTMRTTILPLFKPTNTIQLGVPSPDGVRSKRLILLDDNFHLKSMRYPYYRICRDFNSGFGVIYINRDVDDCKVYNIEREKRDDLKLLPLIKVTGETIDKMNREFEPPNNPNIKWEFNNTLTNNNNNNNNNNLDRIESFWNEIVDLLNKQLFVAPSDTIVDTQQRQQDRQVCENNLIHQLDIATRSVVGTLLSDLFKKTTNIKNNNNSIITKEVSNYKKSFLQFVVNDLRKFQQQQEEEEEDNSSTTIKSNPLFIYYLSLFKLNLNNKFGC

Nearest PDB structures (foldseek):
  3add-assembly1_B  TM=6.102E-01  e=6.065E-09  Methanocaldococcus jannaschii DSM 2661
  3adb-assembly1_B  TM=6.208E-01  e=3.896E-08  Methanocaldococcus jannaschii DSM 2661
  9drz-assembly3_C  TM=7.568E-01  e=1.295E-05  Lichtheimia corymbifera
  3u7e-assembly1_B  TM=7.353E-01  e=1.937E-04  Mus musculus
  3u7h-assembly1_B  TM=7.386E-01  e=1.317E-03  Mus musculus

Secondary structure (DSSP, 8-state):
------SSEEEEEEE--TTSSHHHHHHHHHHHHHHHTTS--SS-EEEEEEEEEHHHHHHHHHHHHHHH------SSSHHHHHHHHHHHHHHHHHHHHHTTS-----SS--SSSPPPPPSEEEEESSPPTT--EEEEEEEEES---SHHHHHHHHHHHHHTT-EEEEEEEE--HHHHHHHHHHHHT-GGGTTS---PPPHHHHHHHHHT---TT-TT-HHHHTTEEEEE-----S-HHHHHHHHHHHHHHHHTSPPP--TTTTTTHHHHHHHHHHHHHHHHHHHHHHHHHHHHHHHHHHHHHHTTT---THHHHHHHHHHHHHHHHHHHHHHHHHHHHHHHTS---------GGG-HHHHHHHHHHHHHHHHHHT-

Solvent-accessible surface area (backbone atoms only — not comparable to full-atom values): 21855 Å² total; per-residue (Å²): 123,78,86,71,64,73,43,52,36,34,40,36,38,35,26,32,61,71,60,48,46,59,73,58,52,52,50,54,50,52,54,52,58,59,55,52,42,78,45,89,31,96,56,36,35,38,39,36,28,33,71,46,48,49,72,60,53,43,52,49,52,50,52,63,48,53,73,72,50,88,74,89,83,90,85,78,54,71,72,54,52,55,52,50,45,53,52,49,51,52,54,49,52,51,50,64,54,55,57,78,77,49,102,61,78,71,90,68,76,64,91,82,58,80,84,86,65,61,72,43,76,43,60,33,36,52,88,53,94,90,56,84,48,66,34,38,40,38,40,39,46,52,41,55,42,40,56,82,68,48,49,62,57,53,52,52,23,53,78,67,69,30,14,42,32,32,42,32,38,58,56,58,70,65,59,17,45,52,45,49,54,53,60,72,71,49,81,88,56,78,88,56,87,72,83,80,72,52,66,68,52,52,54,51,49,58,74,61,45,46,70,57,77,40,77,90,43,55,81,42,28,76,26,44,47,76,46,63,84,81,75,88,91,72,65,71,62,66,53,51,51,55,51,48,52,54,50,29,60,38,29,57,46,80,73,84,80,67,96,55,71,80,61,67,46,54,63,53,45,52,51,52,47,52,49,48,48,52,48,51,53,49,50,48,52,52,52,50,49,52,53,50,51,52,50,53,51,53,53,54,62,74,49,74,84,62,97,57,83,55,59,65,51,52,53,49,51,55,52,52,49,50,54,51,49,54,52,49,50,56,53,50,55,54,50,56,50,68,58,49,75,78,54,91,74,90,83,79,94,66,59,73,90,72,26,66,64,53,53,47,54,55,49,53,50,52,52,51,50,30,76,75,71,71,112

Organism: Cavenderia fasciculata (NCBI:txid261658)

InterPro domains:
  IPR013641 Protein KTI12/L-seryl-tRNA(Sec) kinase [PF08433] (12-101)
  IPR013641 Protein KTI12/L-seryl-tRNA(Sec) kinase [PF08433] (134-336)
  IPR027417 P-loop containing nucleoside triphosphate hydrolase [G3DSA:3.40.50.300] (8-255)
  IPR027417 P-loop containing nucleoside triphosphate hydrolase [SSF52540] (10-218)
  IPR052648 L-seryl-tRNA(Sec) kinase [PTHR20873] (11-350)